Protein 1BDG (pdb70)

CATH classification: 3.40.367.20 (+1 more: 3.30.420.40)

Sequence (444 aa):
FSDQQLFEKVVEILKPFDLSVVDYEEICDRMGESMRLGLQKSTNEKSSIKMFPSYVTKTPNGTETGNFLALDLGGTNYRVLSVTLEGGKSPRIQERTYCIPAEKMSGSGTELFKYIAETLADFLENNGMKDKKFDLGFTFSFPCVQKGLTHATLVRWTKGFSADGVEGHNVAELLQTELDKRELNVKCVAVVNDTVGTLASCALEDPKCAVGLIVGTGTNVAYIEDSSKVELMDGVKEPEVVINTEWGAFGEKGELDCWRTQFDKSMDIDSLHPGKQLYEKMVSGMYLGELVRHIIVYLVEQKILFRGDLPERLKVRNSLLTRYLTDVERDPAHLLYNTHYMLTDDLHVPVVEPIDNRIVRYACEMVVKRAAYLAGAGIACILRRINRSEVTVGVDGSLYKFHPKFCERMTDMVDKLKPKNTRFCLRLSEDGSGKGAAAIAASC

Foldseek 3Di:
DDLVVLLVVLCVQLVLLVDDLVVLLQLLVVLLVQLLQLLDPVRVVVGLFNFAFQQLFDFFQQCFADKAWEWAPDFPWTKTKIWGGHSPDDIDMDIDTDDDDLCLQAEAPLSVLLVVLVVNQVVCVVVVHFQDAHEYEYAYAADWRDPHFQWTAGCDDDFSGHHPPRHRHGVSVSNVVSNVVVVGRHPTYGYHHQQLLLLRLVCNPPVQAFKRWEAAQWTWMKGKDQVVSNPVVPDDDRGITIIGRLCLSHCLNPSCVSSQDVLLQVLQCPDDDHSGSSLGLLAHQNRLQSSLLSSVLVCLCVCSAPSNDDAPQSVDGCLRGCLLLAQLVVADDPGLPSLVCCVCPSSVPPDHDPSNSVSSSVSSCSSLLSNLLNVLSVVLSVLVRVVDQEHEYEYDHCSVPRHDCSPVRSVVSSVVRHDPRHDYYYDYSVVGSGSSSVSVSSVD

InterPro domains:
  IPR001312 Hexokinase [PS51748] (6-445)
  IPR001312 Hexokinase [PTHR19443] (11-449)
  IPR019807 Hexokinase, binding site [PS00378] (139-164)
  IPR022672 Hexokinase, N-terminal [PF00349] (12-206)
  IPR022673 Hexokinase, C-terminal [PF03727] (214-445)
  IPR043129 ATPase, nucleotide binding domain [SSF53067] (7-209)
  IPR043129 ATPase, nucleotide binding domain [SSF53067] (212-446)

Radius of gyration: 22.33 Å; Cα contacts (8 Å, |Δi|>4): 939; chains: 1; bounding box: 46×61×64 Å

Organism: Schistosoma mansoni (NCBI:txid6183)

B-factor: mean 20.15, std 5.35, range [3.05, 42.1]

Solvent-accessible surface area: 17650 Å² total; per-residue (Å²): 94,50,75,101,103,24,33,99,88,0,43,115,41,0,120,72,4,98,30,53,57,100,38,3,72,72,0,3,78,82,0,22,91,6,0,123,55,0,5,58,122,105,38,21,162,71,3,1,0,50,0,20,13,6,73,8,35,87,41,13,113,31,97,30,92,36,60,15,0,1,2,26,3,6,38,99,78,9,38,0,1,1,0,25,10,92,44,90,72,93,44,118,55,28,76,86,72,38,107,36,55,88,123,49,43,60,33,45,1,76,31,0,0,114,31,0,0,98,2,0,24,60,2,2,69,93,70,67,40,47,141,51,78,13,39,0,0,0,1,1,8,2,3,6,77,17,142,26,22,68,62,0,32,2,60,69,6,6,17,23,12,44,4,93,42,0,82,60,87,27,0,7,113,29,0,44,65,21,0,82,79,115,159,18,47,6,80,27,7,0,3,3,13,19,0,2,0,1,1,2,4,2,15,47,94,29,133,34,4,0,0,0,0,21,0,3,34,5,3,10,0,0,0,19,10,65,9,88,108,2,72,82,8,64,90,66,188,67,106,53,0,1,0,6,0,13,0,0,2,0,2,48,104,32,27,0,83,102,23,30,12,105,6,4,94,46,4,12,126,92,24,97,49,83,39,20,6,19,0,6,7,2,0,0,13,65,18,0,1,13,0,0,18,24,0,0,44,58,0,5,110,82,145,12,1,6,112,23,100,68,9,89,84,0,79,98,55,82,5,2,88,17,84,30,0,12,65,0,14,134,11,96,114,85,9,31,175,47,0,78,113,3,0,44,75,37,0,114,6,109,108,32,63,108,13,0,13,114,0,0,51,43,0,0,57,20,0,0,45,2,0,0,52,0,0,0,0,0,0,0,4,0,0,100,53,23,72,92,68,124,2,8,0,0,0,20,10,27,1,40,106,124,13,31,49,0,28,104,38,0,38,70,6,0,77,118,5,42,40,97,132,8,51,33,69,34,92,54,4,152,48,10,5,3,13,0,0,0,1,7,1,36,101,36

Structure (mmCIF, N/CA/C/O backbone):
data_1BDG
#
_entry.id   1BDG
#
_cell.length_a   114.300
_cell.length_b   114.300
_cell.length_c   155.200
_cell.angle_alpha   90.00
_cell.angle_beta   90.00
_cell.angle_gamma   120.00
#
_symmetry.space_group_name_H-M   'P 61 2 2'
#
loop_
_entity.id
_entity.type
_entity.pdbx_description
1 polymer HEXOKINASE
2 non-polymer alpha-D-glucopyranose
3 non-polymer 'SULFATE ION'
4 water water
#
loop_
_atom_site.group_PDB
_atom_site.id
_atom_site.type_symbol
_atom_site.label_atom_id
_atom_site.label_alt_id
_atom_site.label_comp_id
_atom_site.label_asym_id
_atom_site.label_entity_id
_atom_site.label_seq_id
_atom_site.pdbx_PDB_ins_code
_atom_site.Cartn_x
_atom_site.Cartn_y
_atom_site.Cartn_z
_atom_site.occupancy
_atom_site.B_iso_or_equiv
_atom_site.auth_seq_id
_atom_site.auth_comp_id
_atom_site.auth_asym_id
_atom_site.auth_atom_id
_atom_site.pdbx_PDB_model_num
ATOM 1 N N . PHE A 1 3 ? 41.568 48.879 96.268 1.00 23.86 13 PHE A N 1
ATOM 2 C CA . PHE A 1 3 ? 42.820 48.397 96.955 1.00 23.90 13 PHE A CA 1
ATOM 3 C C . PHE A 1 3 ? 43.984 48.568 95.986 1.00 23.35 13 PHE A C 1
ATOM 4 O O . PHE A 1 3 ? 43.926 49.391 95.071 1.00 21.30 13 PHE A O 1
ATOM 6 N N . SER A 1 4 ? 45.042 47.799 96.191 1.00 23.62 14 SER A N 1
ATOM 7 C CA . SER A 1 4 ? 46.177 47.890 95.297 1.00 24.80 14 SER A CA 1
ATOM 8 C C . SER A 1 4 ? 45.721 47.249 94.008 1.00 26.03 14 SER A C 1
ATOM 9 O O . SER A 1 4 ? 44.772 46.466 94.005 1.00 27.80 14 SER A O 1
ATOM 11 N N . ASP A 1 5 ? 46.348 47.619 92.900 1.00 27.00 15 ASP A N 1
ATOM 12 C CA . ASP A 1 5 ? 46.006 47.011 91.632 1.00 25.59 15 ASP A CA 1
ATOM 13 C C . ASP A 1 5 ? 46.328 45.539 91.796 1.00 24.64 15 ASP A C 1
ATOM 14 O O . ASP A 1 5 ? 45.507 44.694 91.497 1.00 26.72 15 ASP A O 1
ATOM 19 N N . GLN A 1 6 ? 47.487 45.246 92.373 1.00 24.98 16 GLN A N 1
ATOM 20 C CA . GLN A 1 6 ? 47.901 43.870 92.609 1.00 24.94 16 GLN A CA 1
ATOM 21 C C . GLN A 1 6 ? 46.790 43.146 93.381 1.00 25.09 16 GLN A C 1
ATOM 22 O O . GLN A 1 6 ? 46.363 42.054 92.988 1.00 27.25 16 GLN A O 1
ATOM 28 N N . GLN A 1 7 ? 46.270 43.784 94.425 1.00 24.75 17 GLN A N 1
ATOM 29 C CA . GLN A 1 7 ? 45.193 43.179 95.217 1.00 24.52 17 GLN A CA 1
ATOM 30 C C . GLN A 1 7 ? 43.973 42.872 94.339 1.00 23.32 17 GLN A C 1
ATOM 31 O O . GLN A 1 7 ? 43.405 41.786 94.431 1.00 23.83 17 GLN A O 1
ATOM 37 N N . LEU A 1 8 ? 43.574 43.823 93.494 1.00 21.96 18 LEU A N 1
ATOM 38 C CA . LEU A 1 8 ? 42.419 43.638 92.615 1.00 19.55 18 LEU A CA 1
ATOM 39 C C . LEU A 1 8 ? 42.638 42.458 91.695 1.00 19.62 18 LEU A C 1
ATOM 40 O O . LEU A 1 8 ? 41.720 41.659 91.487 1.00 19.47 18 LEU A O 1
ATOM 45 N N . PHE A 1 9 ? 43.852 42.337 91.152 1.00 18.60 19 PHE A N 1
ATOM 46 C CA . PHE A 1 9 ? 44.163 41.244 90.251 1.00 16.47 19 PHE A CA 1
ATOM 47 C C . PHE A 1 9 ? 44.045 39.898 90.957 1.00 19.57 19 PHE A C 1
ATOM 48 O O . PHE A 1 9 ? 43.484 38.949 90.402 1.00 21.71 19 PHE A O 1
ATOM 56 N N . GLU A 1 10 ? 44.535 39.809 92.192 1.00 21.24 20 GLU A N 1
ATOM 57 C CA . GLU A 1 10 ? 44.438 38.555 92.930 1.00 23.56 20 GLU A CA 1
ATOM 58 C C . GLU A 1 10 ? 42.991 38.113 93.181 1.00 23.08 20 GLU A C 1
ATOM 59 O O . GLU A 1 10 ? 42.738 36.934 93.428 1.00 22.28 20 GLU A O 1
ATOM 65 N N . LYS A 1 11 ? 42.046 39.054 93.122 1.00 22.74 21 LYS A N 1
ATOM 66 C CA . LYS A 1 11 ? 40.628 38.724 93.285 1.00 21.13 21 LYS A CA 1
ATOM 67 C C . LYS A 1 11 ? 40.184 38.028 91.994 1.00 22.02 21 LYS A C 1
ATOM 68 O O . LYS A 1 11 ? 39.531 36.966 92.023 1.00 20.89 21 LYS A O 1
ATOM 74 N N . VAL A 1 12 ? 40.556 38.625 90.858 1.00 21.20 22 VAL A N 1
ATOM 75 C CA . VAL A 1 12 ? 40.209 38.070 89.557 1.00 19.24 22 VAL A CA 1
ATOM 76 C C . VAL A 1 12 ? 40.747 36.636 89.461 1.00 20.23 22 VAL A C 1
ATOM 77 O O . VAL A 1 12 ? 40.088 35.750 88.905 1.00 22.61 22 VAL A O 1
ATOM 81 N N . VAL A 1 13 ? 41.915 36.386 90.031 1.00 15.79 23 VAL A N 1
ATOM 82 C CA . VAL A 1 13 ? 42.447 35.039 89.975 1.00 17.18 23 VAL A CA 1
ATOM 83 C C . VAL A 1 13 ? 41.551 34.051 90.723 1.00 18.67 23 VAL A C 1
ATOM 84 O O . VAL A 1 13 ? 41.163 33.014 90.191 1.00 21.33 23 VAL A O 1
ATOM 88 N N . GLU A 1 14 ? 41.152 34.435 91.927 1.00 20.37 24 GLU A N 1
ATOM 89 C CA . GLU A 1 14 ? 40.320 33.611 92.787 1.00 18.58 24 GLU A CA 1
ATOM 90 C C . GLU A 1 14 ? 38.930 33.341 92.192 1.00 18.26 24 GLU A C 1
ATOM 91 O O . GLU A 1 14 ? 38.376 32.244 92.338 1.00 18.72 24 GLU A O 1
ATOM 97 N N . ILE A 1 15 ? 38.385 34.334 91.503 1.00 17.38 25 ILE A N 1
A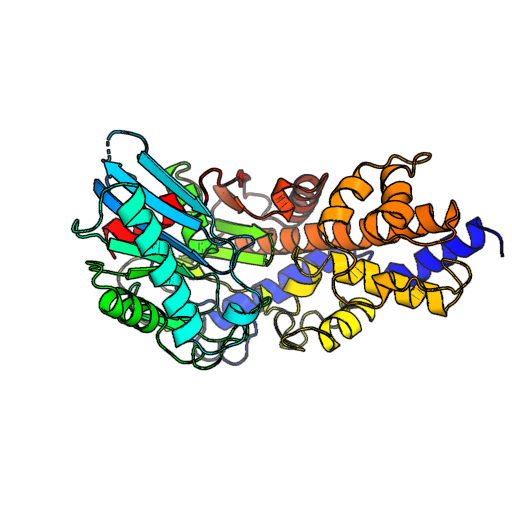TOM 98 C CA . ILE A 1 15 ? 37.059 34.226 90.889 1.00 17.69 25 ILE A CA 1
ATOM 99 C C . ILE A 1 15 ? 37.127 33.331 89.648 1.00 19.28 25 ILE A C 1
ATOM 100 O O . ILE A 1 15 ? 36.270 32.453 89.443 1.00 19.27 25 ILE A O 1
ATOM 105 N N . LEU A 1 16 ? 38.175 33.525 88.846 1.00 20.72 26 LEU A N 1
ATOM 106 C CA . LEU A 1 16 ? 38.371 32.740 87.628 1.00 20.64 26 LEU A CA 1
ATOM 107 C C . LEU A 1 16 ? 39.056 31.396 87.854 1.00 19.57 26 LEU A C 1
ATOM 108 O O . LEU A 1 16 ? 39.259 30.630 86.918 1.00 19.23 26 LEU A O 1
ATOM 113 N N . LYS A 1 17 ? 39.338 31.071 89.108 1.00 19.77 27 LYS A N 1
ATOM 114 C CA . LYS A 1 17 ? 39.987 29.800 89.418 1.00 19.66 27 LYS A CA 1
ATOM 115 C C . LYS A 1 17 ? 39.192 28.567 88.944 1.00 17.54 27 LYS A C 1
ATOM 116 O O . LYS A 1 17 ? 39.775 27.607 88.457 1.00 18.06 27 LYS A O 1
ATOM 122 N N . PRO A 1 18 ? 37.851 28.598 89.021 1.00 16.33 28 PRO A N 1
ATOM 123 C CA . PRO A 1 18 ? 37.085 27.436 88.567 1.00 17.04 28 PRO A CA 1
ATOM 124 C C . PRO A 1 18 ? 37.274 27.104 87.100 1.00 17.81 28 PRO A C 1
ATOM 125 O O . PRO A 1 18 ? 36.759 26.089 86.649 1.00 18.18 28 PRO A O 1
ATOM 129 N N . PHE A 1 19 ? 37.920 28.004 86.346 1.00 18.25 29 PHE A N 1
ATOM 130 C CA . PHE A 1 19 ? 38.210 27.784 84.918 1.00 16.04 29 PHE A CA 1
ATOM 131 C C . PHE A 1 19 ? 39.541 27.056 84.761 1.00 16.32 29 PHE A C 1
ATOM 132 O O . PHE A 1 19 ? 39.784 26.443 83.733 1.00 15.95 29 PHE A O 1
ATOM 140 N N . ASP A 1 20 ? 40.414 27.190 85.759 1.00 16.20 30 ASP A N 1
ATOM 141 C CA . ASP A 1 20 ? 41.729 26.566 85.746 1.00 18.34 30 ASP A CA 1
ATOM 142 C C . ASP A 1 20 ? 41.663 25.059 86.034 1.00 19.69 30 ASP A C 1
ATOM 143 O O . ASP A 1 20 ? 41.978 24.607 87.137 1.00 21.46 30 ASP A O 1
ATOM 148 N N . LEU A 1 21 ? 41.266 24.284 85.026 1.00 20.55 31 LEU A N 1
ATOM 149 C CA . LEU A 1 21 ? 41.145 22.832 85.155 1.00 18.60 31 LEU A CA 1
ATOM 150 C C . LEU A 1 21 ? 42.477 22.105 85.043 1.00 17.16 31 LEU A C 1
ATOM 151 O O . LEU A 1 21 ? 43.423 22.602 84.445 1.00 14.92 31 LEU A O 1
ATOM 156 N N . SER A 1 22 ? 42.518 20.914 85.625 1.00 17.97 32 SER A N 1
ATOM 157 C CA . SER A 1 22 ? 43.707 20.071 85.666 1.00 18.98 32 SER A CA 1
ATOM 158 C C . SER A 1 22 ? 43.695 18.968 84.616 1.00 17.47 32 SER A C 1
ATOM 159 O O . SER A 1 22 ? 42.644 18.599 84.130 1.00 19.57 32 SER A O 1
ATOM 162 N N . VAL A 1 23 ? 44.855 18.407 84.294 1.00 17.11 33 VAL A N 1
ATOM 163 C CA . VAL A 1 23 ? 44.902 17.305 83.334 1.00 15.09 33 VAL A CA 1
ATOM 164 C C . VAL A 1 23 ? 43.952 16.213 83.811 1.00 16.81 33 VAL A C 1
ATOM 165 O O . VAL A 1 23 ? 43.315 15.535 83.007 1.00 18.17 33 VAL A O 1
ATOM 169 N N . VAL A 1 24 ? 43.825 16.070 85.126 1.00 18.30 34 VAL A N 1
ATOM 170 C CA . VAL A 1 24 ? 42.947 15.043 85.658 1.00 19.31 34 VAL A CA 1
ATOM 171 C C . VAL A 1 24 ? 41.508 15.396 85.311 1.00 20.22 34 VAL A C 1
ATOM 172 O O . VAL A 1 24 ? 40.729 14.514 84.937 1.00 22.18 34 VAL A O 1
ATOM 176 N N . ASP A 1 25 ? 41.162 16.680 85.364 1.00 17.17 35 ASP A N 1
ATOM 177 C CA . ASP A 1 25 ? 39.796 17.066 85.047 1.00 16.78 35 ASP A CA 1
ATOM 178 C C . ASP A 1 25 ? 39.460 16.627 83.635 1.00 16.43 35 ASP A C 1
ATOM 179 O O . ASP A 1 25 ? 38.490 15.907 83.424 1.00 17.25 35 ASP A O 1
ATOM 184 N N . TYR A 1 26 ? 40.308 16.983 82.680 1.00 16.87 36 TYR A N 1
ATOM 185 C CA . TYR A 1 26 ? 40.083 16.610 81.291 1.00 16.03 36 TYR A CA 1
ATOM 186 C C . TYR A 1 26 ? 40.034 15.098 81.092 1.00 16.90 36 TYR A C 1
ATOM 187 O O . TYR A 1 26 ? 39.188 14.605 80.355 1.00 14.96 36 TYR A O 1
ATOM 196 N N . GLU A 1 27 ? 40.914 14.358 81.764 1.00 19.60 37 GLU A N 1
ATOM 197 C CA . GLU A 1 27 ? 40.894 12.894 81.657 1.00 22.40 37 GLU A CA 1
ATOM 198 C C . GLU A 1 27 ? 39.447 12.437 81.934 1.00 21.54 37 GLU A C 1
ATOM 199 O O . GLU A 1 27 ? 38.883 11.638 81.197 1.00 21.68 37 GLU A O 1
ATOM 205 N N . GLU A 1 28 ? 38.823 13.042 82.937 1.00 21.64 38 GLU A N 1
ATOM 206 C CA . GLU A 1 28 ? 37.458 12.728 83.319 1.00 21.33 38 GLU A CA 1
ATOM 207 C C . GLU A 1 28 ? 36.401 13.170 82.310 1.00 20.84 38 GLU A C 1
ATOM 208 O O . GLU A 1 28 ? 35.523 12.383 81.969 1.00 21.12 38 GLU A O 1
ATOM 214 N N . ILE A 1 29 ? 36.422 14.434 81.887 1.00 19.36 39 ILE A N 1
ATOM 215 C CA . ILE A 1 29 ? 35.435 14.891 80.895 1.00 19.16 39 ILE A CA 1
ATOM 216 C C . ILE A 1 29 ? 35.477 13.853 79.767 1.00 19.17 39 ILE A C 1
ATOM 217 O O . ILE A 1 29 ? 34.474 13.209 79.460 1.00 18.89 39 ILE A O 1
ATOM 222 N N . CYS A 1 30 ? 36.679 13.619 79.248 1.00 19.15 40 CYS A N 1
ATOM 223 C CA . CYS A 1 30 ? 36.904 12.633 78.200 1.00 19.05 40 CYS A CA 1
ATOM 224 C C . CYS A 1 30 ? 36.321 11.275 78.572 1.00 17.66 40 CYS A C 1
ATOM 225 O O . CYS A 1 30 ? 35.595 10.678 77.782 1.00 19.51 40 CYS A O 1
ATOM 228 N N . ASP A 1 31 ? 36.587 10.829 79.794 1.00 18.19 41 ASP A N 1
ATOM 229 C CA . ASP A 1 31 ? 36.101 9.545 80.305 1.00 18.98 41 ASP A CA 1
ATOM 230 C C . ASP A 1 31 ? 34.587 9.455 80.299 1.00 18.89 41 ASP A C 1
ATOM 231 O O . ASP A 1 31 ? 34.028 8.446 79.891 1.00 19.05 41 ASP A O 1
ATOM 236 N N . ARG A 1 32 ? 33.935 10.494 80.814 1.00 19.37 42 ARG A N 1
ATOM 237 C CA . ARG A 1 32 ? 32.474 10.588 80.849 1.00 18.90 42 ARG A CA 1
ATOM 238 C C . ARG A 1 32 ? 31.940 10.688 79.410 1.00 18.90 42 ARG A C 1
ATOM 239 O O . ARG A 1 32 ? 30.958 10.038 79.054 1.00 18.67 42 ARG A O 1
ATOM 247 N N . MET A 1 33 ? 32.613 11.487 78.584 1.00 17.99 43 MET A N 1
ATOM 248 C CA . MET A 1 33 ? 32.220 11.668 77.196 1.00 18.36 43 MET A CA 1
ATOM 249 C C . MET A 1 33 ? 32.168 10.303 76.502 1.00 17.57 43 MET A C 1
ATOM 250 O O . MET A 1 33 ? 31.117 9.905 75.995 1.00 18.99 43 MET A O 1
ATOM 255 N N . GLY A 1 34 ? 33.288 9.582 76.515 1.00 14.95 44 GLY A N 1
ATOM 256 C CA . GLY A 1 34 ? 33.338 8.266 75.908 1.00 13.72 44 GLY A CA 1
ATOM 257 C C . GLY A 1 34 ? 32.232 7.390 76.447 1.00 16.07 44 GLY A C 1
ATOM 258 O O . GLY A 1 34 ? 31.623 6.626 75.709 1.00 17.68 44 GLY A O 1
ATOM 259 N N . GLU A 1 35 ? 31.944 7.510 77.736 1.00 18.01 45 GLU A N 1
ATOM 260 C CA . GLU A 1 35 ? 30.873 6.728 78.340 1.00 19.34 45 GLU A CA 1
ATOM 261 C C . GLU A 1 35 ? 29.549 7.038 77.612 1.00 19.06 45 GLU A C 1
ATOM 262 O O . GLU A 1 35 ? 28.769 6.119 77.345 1.00 19.94 45 GLU A O 1
ATOM 268 N N . SER A 1 36 ? 29.314 8.310 77.255 1.00 17.21 46 SER A N 1
ATOM 269 C CA . SER A 1 36 ? 28.072 8.725 76.563 1.00 16.10 46 SER A CA 1
ATOM 270 C C . SER A 1 36 ? 27.961 8.292 75.120 1.00 16.30 46 SER A C 1
ATOM 271 O O . SER A 1 36 ? 26.884 7.909 74.681 1.00 18.64 46 SER A O 1
ATOM 274 N N . MET A 1 37 ? 29.049 8.390 74.365 1.00 15.89 47 MET A N 1
ATOM 275 C CA . MET A 1 37 ? 29.032 7.993 72.965 1.00 14.67 47 MET A CA 1
ATOM 276 C C . MET A 1 37 ? 28.656 6.518 72.796 1.00 17.02 47 MET A C 1
ATOM 277 O O . MET A 1 37 ? 27.806 6.192 71.952 1.00 16.42 47 MET A O 1
ATOM 282 N N . ARG A 1 38 ? 29.255 5.622 73.589 1.00 18.52 48 ARG A N 1
ATOM 283 C CA . ARG A 1 38 ? 28.894 4.215 73.452 1.00 19.36 48 ARG A CA 1
ATOM 284 C C . ARG A 1 38 ? 27.442 3.960 73.861 1.00 19.47 48 ARG A C 1
ATOM 285 O O . ARG A 1 38 ? 26.803 3.049 73.345 1.00 20.02 48 ARG A O 1
ATOM 293 N N . LEU A 1 39 ? 26.908 4.787 74.757 1.00 19.55 49 LEU A N 1
ATOM 294 C CA . LEU A 1 39 ? 25.506 4.676 75.165 1.00 18.41 49 LEU A CA 1
ATOM 295 C C . LEU A 1 39 ? 24.604 5.146 74.017 1.00 19.20 49 LEU A C 1
ATOM 296 O O . LEU A 1 39 ? 23.526 4.589 73.814 1.00 20.67 49 LEU A O 1
ATOM 301 N N . GLY A 1 40 ? 25.046 6.174 73.285 1.00 16.86 50 GLY A N 1
ATOM 302 C CA . GLY A 1 40 ? 24.265 6.713 72.179 1.00 15.83 50 GLY A CA 1
ATOM 303 C C . GLY A 1 40 ? 24.167 5.804 70.962 1.00 15.55 50 GLY A C 1
ATOM 304 O O . GLY A 1 40 ? 23.260 5.950 70.135 1.00 13.70 50 GLY A O 1
ATOM 305 N N . LEU A 1 41 ? 25.132 4.895 70.823 1.00 15.36 51 LEU A N 1
ATOM 306 C CA . LEU A 1 41 ? 25.157 3.949 69.704 1.00 14.77 51 LEU A CA 1
ATOM 307 C C . LEU A 1 41 ? 24.223 2.784 70.022 1.00 14.96 51 LEU A C 1
ATOM 308 O O . LEU A 1 41 ? 23.801 2.045 69.133 1.00 15.62 51 LEU A O 1
ATOM 313 N N . GLN A 1 42 ? 23.871 2.657 71.294 1.00 16.17 52 GLN A N 1
ATOM 314 C CA . GLN A 1 42 ? 22.989 1.601 71.751 1.00 17.38 52 GLN A CA 1
ATOM 315 C C . GLN A 1 42 ? 21.529 2.048 71.688 1.00 19.50 52 GLN A C 1
ATOM 316 O O . GLN A 1 42 ? 21.176 3.148 72.120 1.00 19.92 52 GLN A O 1
ATOM 322 N N . LYS A 1 43 ? 20.672 1.160 71.201 1.00 20.26 53 LYS A N 1
ATOM 323 C CA . LYS A 1 43 ? 19.252 1.451 71.082 1.00 21.91 53 LYS A CA 1
ATOM 324 C C . LYS A 1 43 ? 18.584 1.631 72.438 1.00 23.10 53 LYS A C 1
ATOM 325 O O . LYS A 1 43 ? 17.868 2.621 72.664 1.00 24.66 53 LYS A O 1
ATOM 331 N N . SER A 1 44 ? 18.856 0.712 73.362 1.00 23.11 54 SER A N 1
ATOM 332 C CA . SER A 1 44 ? 18.236 0.788 74.681 1.00 22.05 54 SER A CA 1
ATOM 333 C C . SER A 1 44 ? 18.713 1.956 75.521 1.00 22.44 54 SER A C 1
ATOM 334 O O . SER A 1 44 ? 18.136 2.231 76.575 1.00 24.39 54 SER A O 1
ATOM 337 N N . THR A 1 45 ? 19.728 2.674 75.041 1.00 23.30 55 THR A N 1
ATOM 338 C CA . THR A 1 45 ? 20.277 3.796 75.790 1.00 22.55 55 THR A CA 1
ATOM 339 C C . THR A 1 45 ? 20.619 5.053 75.008 1.00 21.61 55 THR A C 1
ATOM 340 O O . THR A 1 45 ? 21.370 5.886 75.512 1.00 22.32 55 THR A O 1
ATOM 344 N N . ASN A 1 46 ? 20.093 5.207 73.795 1.00 22.03 56 ASN A N 1
ATOM 345 C CA . ASN A 1 46 ? 20.366 6.422 73.014 1.00 21.83 56 ASN A CA 1
ATOM 346 C C . ASN A 1 46 ? 19.531 7.604 73.530 1.00 22.16 56 ASN A C 1
ATOM 347 O O . ASN A 1 46 ? 20.048 8.695 73.802 1.00 20.88 56 ASN A O 1
ATOM 352 N N . GLU A 1 47 ? 18.236 7.346 73.699 1.00 22.38 57 GLU A N 1
ATOM 353 C CA . GLU A 1 47 ? 17.271 8.331 74.162 1.00 22.51 57 GLU A CA 1
ATOM 354 C C . GLU A 1 47 ? 17.523 8.813 75.596 1.00 21.63 57 GLU A C 1
ATOM 355 O O . GLU A 1 47 ? 16.793 9.652 76.108 1.00 21.90 57 GLU A O 1
ATOM 361 N N . LYS A 1 48 ? 18.526 8.271 76.266 1.00 20.46 58 LYS A N 1
ATOM 362 C CA . LYS A 1 48 ? 18.805 8.727 77.613 1.00 20.05 58 LYS A CA 1
ATOM 363 C C . LYS A 1 48 ? 20.233 9.251 77.675 1.00 21.33 58 LYS A C 1
ATOM 364 O O . LYS A 1 48 ? 20.803 9.387 78.765 1.00 21.73 58 LYS A O 1
ATOM 366 N N . SER A 1 49 ? 20.809 9.522 76.502 1.00 19.96 59 SER A N 1
ATOM 367 C CA . SER A 1 49 ? 22.167 10.045 76.403 1.00 19.14 59 SER A CA 1
ATOM 368 C C . SER A 1 49 ? 22.146 11.383 75.693 1.00 18.05 59 SER A C 1
ATOM 369 O O . SER A 1 49 ? 21.336 11.597 74.782 1.00 19.53 59 SER A O 1
ATOM 372 N N . SER A 1 50 ? 23.055 12.270 76.086 1.00 14.78 60 SER A N 1
ATOM 373 C CA . SER A 1 50 ? 23.122 13.569 75.462 1.00 13.80 60 SER A CA 1
ATOM 374 C C . SER A 1 50 ? 23.834 13.484 74.120 1.00 15.55 60 SER A C 1
ATOM 375 O O . SER A 1 50 ? 23.527 14.256 73.200 1.00 15.90 60 SER A O 1
ATOM 378 N N . ILE A 1 51 ? 24.763 12.538 73.983 1.00 13.32 61 ILE A N 1
ATOM 379 C CA . ILE A 1 51 ? 25.471 12.391 72.713 1.00 14.02 61 ILE A CA 1
ATOM 380 C C . ILE A 1 51 ? 24.737 11.433 71.784 1.00 14.52 61 ILE A C 1
ATOM 381 O O . ILE A 1 51 ? 24.906 10.214 71.858 1.00 14.68 61 ILE A O 1
ATOM 386 N N . LYS A 1 52 ? 23.974 12.029 70.868 1.00 14.71 62 LYS A N 1
ATOM 387 C CA . LYS A 1 52 ? 23.119 11.320 69.911 1.00 15.75 62 LYS A CA 1
ATOM 388 C C . LYS A 1 52 ? 23.687 10.328 68.917 1.00 17.17 62 LYS A C 1
ATOM 389 O O . LYS A 1 52 ? 22.956 9.4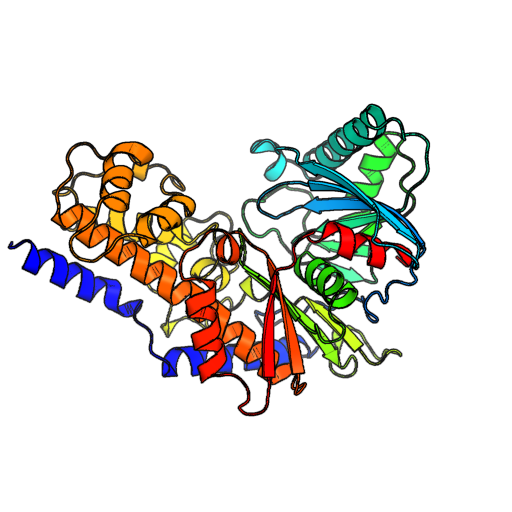34 68.489 1.00 18.82 62 LYS A O 1
ATOM 395 N N . MET A 1 53 ? 24.932 10.537 68.480 1.00 16.97 63 MET A N 1
ATOM 396 C CA . MET A 1 53 ? 25.619 9.638 67.548 1.00 15.21 63 MET A CA 1
ATOM 397 C C . MET A 1 53 ? 24.822 9.302 66.301 1.00 16.61 63 MET A C 1
ATOM 398 O O . MET A 1 53 ? 24.781 8.134 65.895 1.00 15.81 63 MET A O 1
ATOM 403 N N . PHE A 1 54 ? 24.256 10.316 65.649 1.00 15.98 64 PHE A N 1
ATOM 404 C CA . PHE A 1 54 ? 23.450 10.088 64.450 1.00 13.95 64 PHE A CA 1
ATOM 405 C C . PHE A 1 54 ? 24.238 9.494 63.282 1.00 14.66 64 PHE A C 1
ATOM 406 O O . PHE A 1 54 ? 25.198 10.111 62.808 1.00 15.62 64 PHE A O 1
ATOM 414 N N . PRO A 1 55 ? 23.869 8.283 62.820 1.00 13.68 65 PRO A N 1
ATOM 415 C CA . PRO A 1 55 ? 24.606 7.722 61.689 1.00 11.06 65 PRO A CA 1
ATOM 416 C C . PRO A 1 55 ? 24.258 8.587 60.484 1.00 11.49 65 PRO A C 1
ATOM 417 O O . PRO A 1 55 ? 23.108 9.000 60.321 1.00 11.53 65 PRO A O 1
ATOM 421 N N . SER A 1 56 ? 25.271 8.933 59.698 1.00 11.59 66 SER A N 1
ATOM 422 C CA . SER A 1 56 ? 25.091 9.768 58.518 1.00 10.08 66 SER A CA 1
ATOM 423 C C . SER A 1 56 ? 24.797 8.956 57.245 1.00 11.33 66 SER A C 1
ATOM 424 O O . SER A 1 56 ? 24.495 9.526 56.192 1.00 12.49 66 SER A O 1
ATOM 427 N N . TYR A 1 57 ? 24.909 7.634 57.342 1.00 10.07 67 TYR A N 1
ATOM 428 C CA . TYR A 1 57 ? 24.701 6.739 56.211 1.00 10.27 67 TYR A CA 1
ATOM 429 C C . TYR A 1 57 ? 25.740 6.895 55.095 1.00 10.88 67 TYR A C 1
ATOM 430 O O . TYR A 1 57 ? 25.539 6.437 53.974 1.00 9.53 67 TYR A O 1
ATOM 439 N N . VAL A 1 58 ? 26.821 7.607 55.394 1.00 13.42 68 VAL A N 1
ATOM 440 C CA . VAL A 1 58 ? 27.920 7.735 54.452 1.00 15.10 68 VAL A CA 1
ATOM 441 C C . VAL A 1 58 ? 28.785 6.587 54.938 1.00 17.29 68 VAL A C 1
ATOM 442 O O . VAL A 1 58 ? 29.358 6.655 56.027 1.00 18.90 68 VAL A O 1
ATOM 446 N N . THR A 1 59 ? 28.779 5.489 54.202 1.00 18.80 69 THR A N 1
ATOM 447 C CA . THR A 1 59 ? 29.570 4.344 54.600 1.00 21.12 69 THR A CA 1
ATOM 448 C C . THR A 1 59 ? 31.004 4.363 54.042 1.00 21.27 69 THR A C 1
ATOM 449 O O . THR A 1 59 ? 31.965 4.232 54.803 1.00 21.33 69 THR A O 1
ATOM 453 N N . LYS A 1 60 ? 31.153 4.646 52.752 1.00 21.53 70 LYS A N 1
ATOM 454 C CA . LYS A 1 60 ? 32.474 4.681 52.119 1.00 22.78 70 LYS A CA 1
ATOM 455 C C . LYS A 1 60 ? 32.904 6.099 51.685 1.00 23.12 70 LYS A C 1
ATOM 456 O O . LYS A 1 60 ? 32.235 6.732 50.859 1.00 21.23 70 LYS A O 1
ATOM 458 N N . THR A 1 61 ? 34.047 6.564 52.199 1.00 24.17 71 THR A N 1
ATOM 459 C CA . THR A 1 61 ? 34.567 7.893 51.865 1.00 24.11 71 THR A CA 1
ATOM 460 C C . THR A 1 61 ? 35.084 8.011 50.432 1.00 22.89 71 THR A C 1
ATOM 461 O O . THR A 1 61 ? 35.748 7.111 49.915 1.00 21.61 71 THR A O 1
ATOM 465 N N . PRO A 1 62 ? 34.823 9.160 49.793 1.00 23.70 72 PRO A N 1
ATOM 466 C CA . PRO A 1 62 ? 35.251 9.422 48.421 1.00 23.78 72 PRO A CA 1
ATOM 467 C C . PRO A 1 62 ? 36.725 9.140 48.163 1.00 24.77 72 PRO A C 1
ATOM 468 O O . PRO A 1 62 ? 37.616 9.652 48.848 1.00 22.18 72 PRO A O 1
ATOM 472 N N . ASN A 1 63 ? 36.957 8.316 47.147 1.00 25.14 73 ASN A N 1
ATOM 473 C CA . ASN A 1 63 ? 38.306 7.907 46.739 1.00 25.07 73 ASN A CA 1
ATOM 474 C C . ASN A 1 63 ? 38.953 8.819 45.689 1.00 24.45 73 ASN A C 1
ATOM 475 O O . ASN A 1 63 ? 40.171 8.806 45.514 1.00 22.03 73 ASN A O 1
ATOM 480 N N . GLY A 1 64 ? 38.134 9.567 44.950 1.00 25.70 74 GLY A N 1
ATOM 481 C CA . GLY A 1 64 ? 38.678 10.463 43.947 1.00 24.94 74 GLY A CA 1
ATOM 482 C C . GLY A 1 64 ? 38.376 10.077 42.514 1.00 25.39 74 GLY A C 1
ATOM 483 O O . GLY A 1 64 ? 38.606 10.879 41.604 1.00 27.51 74 GLY A O 1
ATOM 484 N N . THR A 1 65 ? 37.870 8.868 42.294 1.00 25.32 75 THR A N 1
ATOM 485 C CA . THR A 1 65 ? 37.531 8.422 40.940 1.00 24.42 75 THR A CA 1
ATOM 486 C C . THR A 1 65 ? 36.227 9.090 40.469 1.00 24.65 75 THR A C 1
ATOM 487 O O . THR A 1 65 ? 35.887 9.062 39.282 1.00 24.65 75 THR A O 1
ATOM 491 N N . GLU A 1 66 ? 35.490 9.663 41.422 1.00 24.33 76 GLU A N 1
ATOM 492 C CA . GLU A 1 66 ? 34.222 10.341 41.154 1.00 24.18 76 GLU A CA 1
ATOM 493 C C . GLU A 1 66 ? 34.331 11.341 39.990 1.00 25.46 76 GLU A C 1
ATOM 494 O O . GLU A 1 66 ? 35.293 12.128 39.926 1.00 24.70 76 GLU A O 1
ATOM 500 N N . THR A 1 67 ? 33.343 11.292 39.085 1.00 26.53 77 THR A N 1
ATOM 501 C CA . THR A 1 67 ? 33.270 12.149 37.892 1.00 26.29 77 THR A CA 1
ATOM 502 C C . THR A 1 67 ? 31.940 12.867 37.789 1.00 26.60 77 THR A C 1
ATOM 503 O O . THR A 1 67 ? 30.911 12.344 38.202 1.00 26.62 77 THR A O 1
ATOM 507 N N . GLY A 1 68 ? 31.966 14.078 37.253 1.00 28.17 78 GLY A N 1
ATOM 508 C CA . GLY A 1 68 ? 30.746 14.859 37.117 1.00 30.32 78 GLY A CA 1
ATOM 509 C C . GLY A 1 68 ? 30.925 16.313 37.534 1.00 31.80 78 GLY A C 1
ATOM 510 O O . GLY A 1 68 ? 32.067 16.788 37.720 1.00 30.89 78 GLY A O 1
ATOM 511 N N . ASN A 1 69 ? 29.795 17.025 37.631 1.00 32.31 79 ASN A N 1
ATOM 512 C CA . ASN A 1 69 ? 29.739 18.441 38.037 1.00 31.63 79 ASN A CA 1
ATOM 513 C C . ASN A 1 69 ? 28.532 18.559 38.986 1.00 30.05 79 ASN A C 1
ATOM 514 O O . ASN A 1 69 ? 27.411 18.187 38.609 1.00 29.42 79 ASN A O 1
ATOM 519 N N . PHE A 1 70 ? 28.755 19.031 40.214 1.00 26.78 80 PHE A N 1
ATOM 520 C CA . PHE A 1 70 ? 27.674 19.142 41.186 1.00 24.08 80 PHE A CA 1
ATOM 521 C C . PHE A 1 70 ? 27.653 20.491 41.868 1.00 22.24 80 PHE A C 1
ATOM 522 O O . PHE A 1 70 ? 28.630 21.223 41.829 1.00 22.51 80 PHE A O 1
ATOM 530 N N . LEU A 1 71 ? 26.523 20.812 42.488 1.00 19.83 81 LEU A N 1
ATOM 531 C CA . LEU A 1 71 ? 26.359 22.055 43.229 1.00 18.94 81 LEU A CA 1
ATOM 532 C C . LEU A 1 71 ? 26.527 21.652 44.680 1.00 18.57 81 LEU A C 1
ATOM 533 O O . LEU A 1 71 ? 26.411 20.471 45.008 1.00 19.52 81 LEU A O 1
ATOM 538 N N . ALA A 1 72 ? 26.788 22.611 45.554 1.00 18.05 82 ALA A N 1
ATOM 539 C CA . ALA A 1 72 ? 26.959 22.304 46.965 1.00 18.75 82 ALA A CA 1
ATOM 540 C C . ALA A 1 72 ? 26.673 23.553 47.759 1.00 20.46 82 ALA A C 1
ATOM 541 O O . ALA A 1 72 ? 27.192 24.620 47.430 1.00 20.58 82 ALA A O 1
ATOM 543 N N . LEU A 1 73 ? 25.800 23.442 48.754 1.00 21.15 83 LEU A N 1
ATOM 544 C CA . LEU A 1 73 ? 25.462 24.581 49.604 1.00 22.34 83 LEU A CA 1
ATOM 545 C C . LEU A 1 73 ? 26.111 24.352 50.961 1.00 22.98 83 LEU A C 1
ATOM 546 O O . LEU A 1 73 ? 26.494 23.223 51.280 1.00 25.45 83 LEU A O 1
ATOM 551 N N . ASP A 1 74 ? 26.232 25.407 51.761 1.00 23.65 84 ASP A N 1
ATOM 552 C CA . ASP A 1 74 ? 26.810 25.293 53.106 1.00 22.58 84 ASP A CA 1
ATOM 553 C C . ASP A 1 74 ? 25.897 26.118 54.001 1.00 21.04 84 ASP A C 1
ATOM 554 O O . ASP A 1 74 ? 25.664 27.278 53.688 1.00 20.23 84 ASP A O 1
ATOM 559 N N . LEU A 1 75 ? 25.316 25.514 55.040 1.00 18.68 85 LEU A N 1
ATOM 560 C CA . LEU A 1 75 ? 24.425 26.259 55.946 1.00 19.66 85 LEU A CA 1
ATOM 561 C C . LEU A 1 75 ? 24.620 25.935 57.444 1.00 19.30 85 LEU A C 1
ATOM 562 O O . LEU A 1 75 ? 24.643 24.768 57.845 1.00 20.36 85 LEU A O 1
ATOM 567 N N . GLY A 1 76 ? 24.755 26.978 58.261 1.00 19.01 86 GLY A N 1
ATOM 568 C CA . GLY A 1 76 ? 24.926 26.781 59.688 1.00 20.43 86 GLY A CA 1
ATOM 569 C C . GLY A 1 76 ? 26.203 27.388 60.234 1.00 23.70 86 GLY A C 1
ATOM 570 O O . GLY A 1 76 ? 26.202 27.944 61.343 1.00 22.08 86 GLY A O 1
ATOM 571 N N . GLY A 1 77 ? 27.282 27.296 59.444 1.00 25.26 87 GLY A N 1
ATOM 572 C CA . GLY A 1 77 ? 28.588 27.819 59.831 1.00 23.32 87 GLY A CA 1
ATOM 573 C C . GLY A 1 77 ? 28.661 29.329 59.896 1.00 22.89 87 GLY A C 1
ATOM 574 O O . GLY A 1 77 ? 27.622 29.992 59.916 1.00 20.97 87 GLY A O 1
ATOM 575 N N . THR A 1 78 ? 29.882 29.868 59.903 1.00 24.65 88 THR A N 1
ATOM 576 C CA . THR A 1 78 ? 30.126 31.313 59.970 1.00 25.11 88 THR A CA 1
ATOM 577 C C . THR A 1 78 ? 29.496 32.049 58.783 1.00 26.12 88 THR A C 1
ATOM 578 O O . THR A 1 78 ? 28.995 33.164 58.943 1.00 27.46 88 THR A O 1
ATOM 582 N N . ASN A 1 79 ? 29.539 31.452 57.593 1.00 25.87 89 ASN A N 1
ATOM 583 C CA . ASN A 1 79 ? 28.936 32.084 56.417 1.00 26.72 89 ASN A CA 1
ATOM 584 C C . ASN A 1 79 ? 28.434 31.139 55.312 1.00 26.72 89 ASN A C 1
ATOM 585 O O . ASN A 1 79 ? 29.053 30.108 54.983 1.00 26.74 89 ASN A O 1
ATOM 590 N N . TYR A 1 80 ? 27.269 31.504 54.787 1.00 24.35 90 TYR A N 1
ATOM 591 C CA . TYR A 1 80 ? 26.565 30.770 53.753 1.00 21.26 90 TYR A CA 1
ATOM 592 C C . TYR A 1 80 ? 27.294 30.682 52.411 1.00 21.81 90 TYR A C 1
ATOM 593 O O . TYR A 1 80 ? 27.313 31.646 51.637 1.00 22.15 90 TYR A O 1
ATOM 602 N N . ARG A 1 81 ? 27.886 29.527 52.125 1.00 22.81 91 ARG A N 1
ATOM 603 C CA . ARG A 1 81 ? 28.583 29.344 50.854 1.00 24.95 91 ARG A CA 1
ATOM 604 C C . ARG A 1 81 ? 27.778 28.569 49.823 1.00 24.99 91 ARG A C 1
ATOM 605 O O . ARG A 1 81 ? 27.169 27.539 50.127 1.00 24.79 91 ARG A O 1
ATOM 613 N N . VAL A 1 82 ? 27.793 29.082 48.599 1.00 25.24 92 VAL A N 1
ATOM 614 C CA . VAL A 1 82 ? 27.112 28.478 47.473 1.00 26.20 92 VAL A CA 1
ATOM 615 C C . VAL A 1 82 ? 28.219 28.113 46.510 1.00 24.87 92 VAL A C 1
ATOM 616 O O . VAL A 1 82 ? 28.872 28.989 45.967 1.00 25.90 92 VAL A O 1
ATOM 620 N N . LEU A 1 83 ? 28.438 26.818 46.320 1.00 24.66 93 LEU A N 1
ATOM 621 C CA . LEU A 1 83 ? 29.522 26.348 45.470 1.00 23.00 93 LEU A CA 1
ATOM 622 C C . LEU A 1 83 ? 29.092 25.582 44.226 1.00 21.97 93 LEU A C 1
ATOM 623 O O . LEU A 1 83 ? 27.900 25.416 43.959 1.00 21.81 93 LEU A O 1
ATOM 628 N N . SER A 1 84 ? 30.085 25.181 43.442 1.00 21.52 94 SER A N 1
ATOM 629 C CA . SER A 1 84 ? 29.883 24.447 42.199 1.00 23.55 94 SER A CA 1
ATOM 630 C C . SER A 1 84 ? 31.148 23.659 42.023 1.00 23.45 94 SER A C 1
ATOM 631 O O . SER A 1 84 ? 32.230 24.238 41.928 1.00 24.12 94 SER A O 1
ATOM 634 N N . VAL A 1 85 ? 31.022 22.345 41.967 1.00 23.20 95 VAL A N 1
ATOM 635 C CA . VAL A 1 85 ? 32.188 21.503 41.866 1.00 24.89 95 VAL A CA 1
ATOM 636 C C . VAL A 1 85 ? 32.162 20.606 40.637 1.00 25.54 95 VAL A C 1
ATOM 637 O O . VAL A 1 85 ? 31.095 20.164 40.180 1.00 25.59 95 VAL A O 1
ATOM 641 N N . THR A 1 86 ? 33.354 20.343 40.116 1.00 26.28 96 THR A N 1
ATOM 642 C CA . THR A 1 86 ? 33.552 19.497 38.953 1.00 28.04 96 THR A CA 1
ATOM 643 C C . THR A 1 86 ? 34.634 18.507 39.361 1.00 29.63 96 THR A C 1
ATOM 644 O O . THR A 1 86 ? 35.736 18.893 39.778 1.00 32.41 96 THR A O 1
ATOM 648 N N . LEU A 1 87 ? 34.308 17.227 39.289 1.00 29.26 97 LEU A N 1
ATOM 649 C CA . LEU A 1 87 ? 35.247 16.193 39.675 1.00 28.04 97 LEU A CA 1
ATOM 650 C C . LEU A 1 87 ? 35.435 15.337 38.432 1.00 29.38 97 LEU A C 1
ATOM 651 O O . LEU A 1 87 ? 34.530 15.246 37.592 1.00 29.52 97 LEU A O 1
ATOM 656 N N . GLU A 1 88 ? 36.627 14.760 38.297 1.00 30.02 99 GLU A N 1
ATOM 657 C CA . GLU A 1 88 ? 36.994 13.886 37.178 1.00 29.46 99 GLU A CA 1
ATOM 658 C C . GLU A 1 88 ? 38.199 13.138 37.763 1.00 29.62 99 GLU A C 1
ATOM 659 O O . GLU A 1 88 ? 39.295 13.716 37.825 1.00 30.55 99 GLU A O 1
ATOM 665 N N . GLY A 1 89 ? 38.013 11.915 38.263 1.00 27.65 100 GLY A N 1
ATOM 666 C CA . GLY A 1 89 ? 39.137 11.192 38.860 1.00 26.97 100 GLY A CA 1
ATOM 667 C C . GLY A 1 89 ? 39.844 10.097 38.057 1.00 27.81 100 GLY A C 1
ATOM 668 O O . GLY A 1 89 ? 39.490 9.894 36.877 1.00 30.12 100 GLY A O 1
ATOM 669 N N . GLY A 1 91 ? 42.295 11.324 37.716 1.00 31.68 102 GLY A N 1
ATOM 670 C CA . GLY A 1 91 ? 42.118 12.549 36.887 1.00 32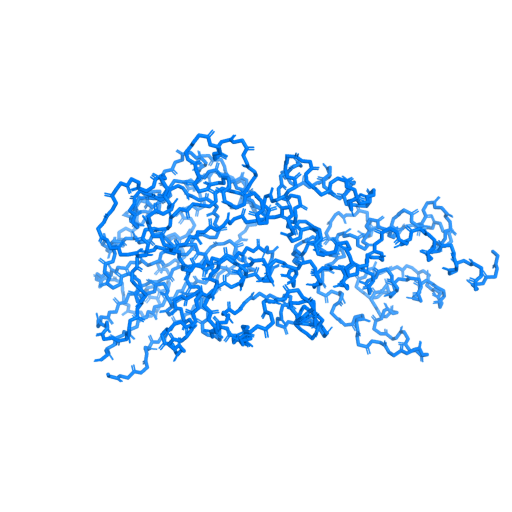.25 102 GLY A CA 1
ATOM 671 C C . GLY A 1 91 ? 42.751 13.706 37.627 1.00 32.32 102 GLY A C 1
ATOM 672 O O . GLY A 1 91 ? 43.702 13.508 38.391 1.00 33.14 102 GLY A O 1
ATOM 673 N N . LYS A 1 92 ? 42.165 14.886 37.515 1.00 31.13 103 LYS A N 1
ATOM 674 C CA . LYS A 1 92 ? 42.736 16.055 38.166 1.00 32.37 103 LYS A CA 1
ATOM 675 C C . LYS A 1 92 ? 42.068 16.460 39.493 1.00 31.45 103 LYS A C 1
ATOM 676 O O . LYS A 1 92 ? 41.262 15.722 40.077 1.00 30.00 103 LYS A O 1
ATOM 678 N N . SER A 1 93 ? 42.420 17.655 39.953 1.00 29.22 104 SER A N 1
ATOM 679 C CA . SER A 1 93 ? 41.865 18.211 41.169 1.00 28.35 104 SER A CA 1
ATOM 680 C C . SER A 1 93 ? 40.481 18.756 40.842 1.00 28.71 104 SER A C 1
ATOM 681 O O . SER A 1 93 ? 40.291 19.413 39.810 1.00 29.68 104 SER A O 1
ATOM 684 N N . PRO A 1 94 ? 39.490 18.473 41.698 1.00 27.91 105 PRO A N 1
ATOM 685 C CA . PRO A 1 94 ? 38.145 18.976 41.426 1.00 27.57 105 PRO A CA 1
ATOM 686 C C . PRO A 1 94 ? 38.085 20.477 41.243 1.00 27.11 105 PRO A C 1
ATOM 687 O O . PRO A 1 94 ? 38.540 21.226 42.115 1.00 27.39 105 PRO A O 1
ATOM 691 N N . ARG A 1 95 ? 37.589 20.883 40.072 1.00 26.66 106 ARG A N 1
ATOM 692 C CA . ARG A 1 95 ? 37.366 22.284 39.704 1.00 26.39 106 ARG A CA 1
ATOM 693 C C . ARG A 1 95 ? 36.276 22.787 40.635 1.00 26.22 106 ARG A C 1
ATOM 694 O O . ARG A 1 95 ? 35.331 22.056 40.958 1.00 27.50 106 ARG A O 1
ATOM 702 N N . ILE A 1 96 ? 36.366 24.052 41.017 1.00 25.42 107 ILE A N 1
ATOM 703 C CA . ILE A 1 96 ? 35.400 24.644 41.933 1.00 24.99 107 ILE A CA 1
ATOM 704 C C . ILE A 1 96 ? 35.203 26.099 41.538 1.00 23.67 107 ILE A C 1
ATOM 705 O O . ILE A 1 96 ? 35.954 26.640 40.735 1.00 25.84 107 ILE A O 1
ATOM 710 N N . GLN A 1 97 ? 34.129 26.686 42.041 1.00 22.63 108 GLN A N 1
ATOM 711 C CA . GLN A 1 97 ? 33.765 28.077 41.811 1.00 19.96 108 GLN A CA 1
ATOM 712 C C . GLN A 1 97 ? 32.800 28.282 42.964 1.00 19.41 108 GLN A C 1
ATOM 713 O O . GLN A 1 97 ? 32.117 27.334 43.350 1.00 19.00 108 GLN A O 1
ATOM 715 N N . GLU A 1 98 ? 32.756 29.475 43.551 1.00 19.25 109 GLU A N 1
ATOM 716 C CA . GLU A 1 98 ? 31.864 29.675 44.685 1.00 17.46 109 GLU A CA 1
ATOM 717 C C . GLU A 1 98 ? 31.571 31.104 45.056 1.00 15.36 109 GLU A C 1
ATOM 718 O O . GLU A 1 98 ? 32.240 32.021 44.605 1.00 16.31 109 GLU A O 1
ATOM 724 N N . ARG A 1 99 ? 30.632 31.253 45.984 1.00 16.70 110 ARG A N 1
ATOM 725 C CA . ARG A 1 99 ? 30.220 32.533 46.539 1.00 18.60 110 ARG A CA 1
ATOM 726 C C . ARG A 1 99 ? 29.814 32.359 48.013 1.00 20.12 110 ARG A C 1
ATOM 727 O O . ARG A 1 99 ? 29.649 31.238 48.505 1.00 20.49 110 ARG A O 1
ATOM 735 N N . THR A 1 100 ? 29.650 33.480 48.705 1.00 19.26 111 THR A N 1
ATOM 736 C CA . THR A 1 100 ? 29.244 33.487 50.098 1.00 18.40 111 THR A CA 1
ATOM 737 C C . THR A 1 100 ? 28.166 34.556 50.165 1.00 19.96 111 THR A C 1
ATOM 738 O O . THR A 1 100 ? 28.405 35.706 49.765 1.00 21.98 111 THR A O 1
ATOM 742 N N . TYR A 1 101 ? 26.959 34.167 50.565 1.00 19.96 112 TYR A N 1
ATOM 743 C CA . TYR A 1 101 ? 25.851 35.106 50.661 1.00 19.34 112 TYR A CA 1
ATOM 744 C C . TYR A 1 101 ? 25.518 35.417 52.115 1.00 20.04 112 TYR A C 1
ATOM 745 O O . TYR A 1 101 ? 25.416 34.513 52.965 1.00 21.29 112 TYR A O 1
ATOM 754 N N . CYS A 1 102 ? 25.363 36.695 52.410 1.00 18.45 113 CYS A N 1
ATOM 755 C CA . CYS A 1 102 ? 25.022 37.108 53.762 1.00 21.26 113 CYS A CA 1
ATOM 756 C C . CYS A 1 102 ? 23.558 36.743 53.916 1.00 22.02 113 CYS A C 1
ATOM 757 O O . CYS A 1 102 ? 22.820 36.774 52.934 1.00 21.88 113 CYS A O 1
ATOM 760 N N . ILE A 1 103 ? 23.139 36.385 55.130 1.00 21.70 114 ILE A N 1
ATOM 761 C CA . ILE A 1 103 ? 21.747 36.027 55.388 1.00 19.76 114 ILE A CA 1
ATOM 762 C C . ILE A 1 103 ? 21.153 37.037 56.362 1.00 19.28 114 ILE A C 1
ATOM 763 O O . ILE A 1 103 ? 21.733 37.296 57.412 1.00 21.34 114 ILE A O 1
ATOM 768 N N . PRO A 1 104 ? 19.986 37.623 56.031 1.00 19.15 115 PRO A N 1
ATOM 769 C CA . PRO A 1 104 ? 19.357 38.605 56.923 1.00 18.85 115 PRO A CA 1
ATOM 770 C C . PRO A 1 104 ? 18.945 38.005 58.279 1.00 20.16 115 PRO A C 1
ATOM 771 O O . PRO A 1 104 ? 18.336 36.946 58.349 1.00 20.20 115 PRO A O 1
ATOM 775 N N . ALA A 1 105 ? 19.237 38.724 59.352 1.00 22.33 116 ALA A N 1
ATOM 776 C CA . ALA A 1 105 ? 18.919 38.268 60.698 1.00 22.93 116 ALA A CA 1
ATOM 777 C C . ALA A 1 105 ? 17.523 37.679 60.802 1.00 22.87 116 ALA A C 1
ATOM 778 O O . ALA A 1 105 ? 17.329 36.680 61.488 1.00 23.62 116 ALA A O 1
ATOM 780 N N . GLU A 1 106 ? 16.556 38.288 60.123 1.00 24.03 117 GLU A N 1
ATOM 781 C CA . GLU A 1 106 ? 15.174 37.792 60.158 1.00 25.85 117 GLU A CA 1
ATOM 782 C C . GLU A 1 106 ? 15.065 36.381 59.557 1.00 25.04 117 GLU A C 1
ATOM 783 O O . GLU A 1 106 ? 14.541 35.466 60.189 1.00 25.09 117 GLU A O 1
ATOM 789 N N . LYS A 1 107 ? 15.609 36.198 58.362 1.00 23.28 118 LYS A N 1
ATOM 790 C CA . LYS A 1 107 ? 15.562 34.908 57.686 1.00 24.07 118 LYS A CA 1
ATOM 791 C C . LYS A 1 107 ? 15.793 33.689 58.600 1.00 23.70 118 LYS A C 1
ATOM 792 O O . LYS A 1 107 ? 15.127 32.661 58.445 1.00 23.43 118 LYS A O 1
ATOM 798 N N . MET A 1 108 ? 16.673 33.830 59.589 1.00 22.33 119 MET A N 1
ATOM 799 C CA . MET A 1 108 ? 17.030 32.733 60.491 1.00 20.57 119 MET A CA 1
ATOM 800 C C . MET A 1 108 ? 16.129 32.449 61.663 1.00 20.47 119 MET A C 1
ATOM 801 O O . MET A 1 108 ? 16.360 31.495 62.404 1.00 19.07 119 MET A O 1
ATOM 806 N N . SER A 1 109 ? 15.109 33.280 61.834 1.00 23.29 120 SER A N 1
ATOM 807 C CA . SER A 1 109 ? 14.148 33.124 62.916 1.00 22.61 120 SER A CA 1
ATOM 808 C C . SER A 1 109 ? 12.694 33.167 62.441 1.00 23.63 120 SER A C 1
ATOM 809 O O . SER A 1 109 ? 11.784 32.907 63.219 1.00 26.29 120 SER A O 1
ATOM 812 N N . GLY A 1 110 ? 12.471 33.491 61.171 1.00 23.75 121 GLY A N 1
ATOM 813 C CA . GLY A 1 110 ? 11.115 33.535 60.645 1.00 23.34 121 GLY A CA 1
ATOM 814 C C . GLY A 1 110 ? 10.626 32.145 60.250 1.00 25.53 121 GLY A C 1
ATOM 815 O O . GLY A 1 110 ? 10.993 31.149 60.879 1.00 27.90 121 GLY A O 1
ATOM 816 N N . SER A 1 111 ? 9.811 32.051 59.202 1.00 25.47 122 SER A N 1
ATOM 817 C CA . SER A 1 111 ? 9.313 30.748 58.777 1.00 24.98 122 SER A CA 1
ATOM 818 C C . SER A 1 111 ? 10.384 29.940 58.024 1.00 24.10 122 SER A C 1
ATOM 819 O O . SER A 1 111 ? 11.338 30.507 57.484 1.00 23.92 122 SER A O 1
ATOM 822 N N . GLY A 1 112 ? 10.201 28.621 57.984 1.00 22.55 123 GLY A N 1
ATOM 823 C CA . GLY A 1 112 ? 11.143 27.739 57.330 1.00 20.06 123 GLY A CA 1
ATOM 824 C C . GLY A 1 112 ? 11.149 27.956 55.848 1.00 21.04 123 GLY A C 1
ATOM 825 O O . GLY A 1 112 ? 12.216 28.029 55.220 1.00 21.48 123 GLY A O 1
ATOM 826 N N . THR A 1 113 ? 9.945 28.042 55.291 1.00 22.62 124 THR A N 1
ATOM 827 C CA . THR A 1 113 ? 9.737 28.263 53.854 1.00 22.29 124 THR A CA 1
ATOM 828 C C . THR A 1 113 ? 10.435 29.574 53.432 1.00 21.78 124 THR A C 1
ATOM 829 O O . THR A 1 113 ? 11.033 29.661 52.359 1.00 20.47 124 THR A O 1
ATOM 833 N N . GLU A 1 114 ? 10.394 30.568 54.314 1.00 21.22 125 GLU A N 1
ATOM 834 C CA . GLU A 1 114 ? 11.031 31.847 54.053 1.00 22.46 125 GLU A CA 1
ATOM 835 C C . GLU A 1 114 ? 12.575 31.711 54.032 1.00 23.34 125 GLU A C 1
ATOM 836 O O . GLU A 1 114 ? 13.256 32.357 53.211 1.00 24.21 125 GLU A O 1
ATOM 838 N N . LEU A 1 115 ? 13.134 30.905 54.936 1.00 20.61 126 LEU A N 1
ATOM 839 C CA . LEU A 1 115 ? 14.581 30.703 54.941 1.00 19.69 126 LEU A CA 1
ATOM 840 C C . LEU A 1 115 ? 14.920 29.849 53.716 1.00 19.63 126 LEU A C 1
ATOM 841 O O . LEU A 1 115 ? 15.716 30.249 52.863 1.00 20.78 126 LEU A O 1
ATOM 846 N N . PHE A 1 116 ? 14.256 28.704 53.581 1.00 20.16 127 PHE A N 1
ATOM 847 C CA . PHE A 1 116 ? 14.507 27.832 52.440 1.00 19.15 127 PHE A CA 1
ATOM 848 C C . PHE A 1 116 ? 14.219 28.469 51.094 1.00 19.79 127 PHE A C 1
ATOM 849 O O . PHE A 1 116 ? 14.744 28.041 50.054 1.00 19.03 127 PHE A O 1
ATOM 857 N N . LYS A 1 117 ? 13.377 29.499 51.116 1.00 20.47 128 LYS A N 1
ATOM 858 C CA . LYS A 1 117 ? 13.069 30.246 49.905 1.00 19.23 128 LYS A CA 1
ATOM 859 C C . LYS A 1 117 ? 14.317 31.101 49.625 1.00 18.43 128 LYS A C 1
ATOM 860 O O . LYS A 1 117 ? 14.856 31.080 48.512 1.00 16.25 128 LYS A O 1
ATOM 866 N N . TYR A 1 118 ? 14.814 31.786 50.655 1.00 17.01 129 TYR A N 1
ATOM 867 C CA . TYR A 1 118 ? 15.996 32.614 50.496 1.00 17.69 129 TYR A CA 1
ATOM 868 C C . TYR A 1 118 ? 17.129 31.774 49.876 1.00 20.49 129 TYR A C 1
ATOM 869 O O . TYR A 1 118 ? 17.751 32.176 48.879 1.00 20.29 129 TYR A O 1
ATOM 878 N N . ILE A 1 119 ? 17.357 30.585 50.435 1.00 22.31 130 ILE A N 1
ATOM 879 C CA . ILE A 1 119 ? 18.409 29.688 49.935 1.00 21.83 130 ILE A CA 1
ATOM 880 C C . ILE A 1 119 ? 18.310 29.551 48.416 1.00 21.98 130 ILE A C 1
ATOM 881 O O . ILE A 1 119 ? 19.280 29.839 47.697 1.00 22.05 130 ILE A O 1
ATOM 886 N N . ALA A 1 120 ? 17.137 29.147 47.931 1.00 21.07 131 ALA A N 1
ATOM 887 C CA . ALA A 1 120 ? 16.934 28.998 46.493 1.00 21.69 131 ALA A CA 1
ATOM 888 C C . ALA A 1 120 ? 17.110 30.350 45.758 1.00 22.51 131 ALA A C 1
ATOM 889 O O . ALA A 1 120 ? 17.859 30.419 44.779 1.00 23.42 131 ALA A O 1
ATOM 891 N N . GLU A 1 121 ? 16.456 31.413 46.249 1.00 23.17 132 GLU A N 1
ATOM 892 C CA . GLU A 1 121 ? 16.538 32.761 45.661 1.00 23.70 132 GLU A CA 1
ATOM 893 C C . GLU A 1 121 ? 18.008 33.025 45.305 1.00 23.16 132 GLU A C 1
ATOM 894 O O . GLU A 1 121 ? 18.344 33.298 44.155 1.00 20.84 132 GLU A O 1
ATOM 900 N N . THR A 1 122 ? 18.868 32.830 46.304 1.00 22.87 133 THR A N 1
ATOM 901 C CA . THR A 1 122 ? 20.315 33.012 46.211 1.00 23.07 133 THR A CA 1
ATOM 902 C C . THR A 1 122 ? 21.020 32.117 45.182 1.00 24.10 133 THR A C 1
ATOM 903 O O . THR A 1 122 ? 21.666 32.621 44.257 1.00 24.68 133 THR A O 1
ATOM 907 N N . LEU A 1 123 ? 20.931 30.798 45.355 1.00 24.36 134 LEU A N 1
ATOM 908 C CA . LEU A 1 123 ? 21.550 29.846 44.418 1.00 23.32 134 LEU A CA 1
ATOM 909 C C . LEU A 1 123 ? 21.228 30.189 42.958 1.00 23.12 134 LEU A C 1
ATOM 910 O O . LEU A 1 123 ? 22.096 30.081 42.084 1.00 21.23 134 LEU A O 1
ATOM 915 N N . ALA A 1 124 ? 19.991 30.619 42.712 1.00 21.68 135 ALA A N 1
ATOM 916 C CA . ALA A 1 124 ? 19.554 30.967 41.362 1.00 22.63 135 ALA A CA 1
ATOM 917 C C . ALA A 1 124 ? 20.441 32.056 40.773 1.00 22.43 135 ALA A C 1
ATOM 918 O O . ALA A 1 124 ? 20.915 31.938 39.626 1.00 20.61 135 ALA A O 1
ATOM 920 N N . ASP A 1 125 ? 20.684 33.096 41.574 1.00 21.82 136 ASP A N 1
ATOM 921 C CA . ASP A 1 125 ? 21.527 34.223 41.159 1.00 21.89 136 ASP A CA 1
ATOM 922 C C . ASP A 1 125 ? 22.854 33.666 40.635 1.00 20.63 136 ASP A C 1
ATOM 923 O O . ASP A 1 125 ? 23.234 33.903 39.498 1.00 19.49 136 ASP A O 1
ATOM 928 N N . PHE A 1 126 ? 23.485 32.833 41.448 1.00 22.74 137 PHE A N 1
ATOM 929 C CA . PHE A 1 126 ? 24.756 32.179 41.134 1.00 23.03 137 PHE A CA 1
ATOM 930 C C . PHE A 1 126 ? 24.660 31.468 39.786 1.00 24.53 137 PHE A C 1
ATOM 931 O O . PHE A 1 126 ? 25.496 31.675 38.903 1.00 26.20 137 PHE A O 1
ATOM 939 N N . LEU A 1 127 ? 23.611 30.672 39.607 1.00 25.41 138 LEU A N 1
ATOM 940 C CA . LEU A 1 127 ? 23.426 29.935 38.363 1.00 24.11 138 LEU A CA 1
ATOM 941 C C . LEU A 1 127 ? 23.271 30.866 37.166 1.00 24.46 138 LEU A C 1
ATOM 942 O O . LEU A 1 127 ? 23.834 30.602 36.097 1.00 26.60 138 LEU A O 1
ATOM 947 N N . GLU A 1 128 ? 22.534 31.960 37.336 1.00 24.29 139 GLU A N 1
ATOM 948 C CA . GLU A 1 128 ? 22.358 32.923 36.244 1.00 24.81 139 GLU A CA 1
ATOM 949 C C . GLU A 1 128 ? 23.687 33.627 35.962 1.00 23.89 139 GLU A C 1
ATOM 950 O O . GLU A 1 128 ? 24.242 33.494 34.882 1.00 24.54 139 GLU A O 1
ATOM 952 N N . ASN A 1 129 ? 24.229 34.318 36.952 1.00 23.73 140 ASN A N 1
ATOM 953 C CA . ASN A 1 129 ? 25.500 35.021 36.771 1.00 26.10 140 ASN A CA 1
ATOM 954 C C . ASN A 1 129 ? 26.639 34.179 36.143 1.00 26.25 140 ASN A C 1
ATOM 955 O O . ASN A 1 129 ? 27.394 34.673 35.298 1.00 26.41 140 ASN A O 1
ATOM 960 N N . ASN A 1 130 ? 26.772 32.921 36.559 1.00 25.85 141 ASN A N 1
ATOM 961 C CA . ASN A 1 130 ? 27.836 32.061 36.034 1.00 24.63 141 ASN A CA 1
ATOM 962 C C . ASN A 1 130 ? 27.434 31.498 34.667 1.00 25.22 141 ASN A C 1
ATOM 963 O O . ASN A 1 130 ? 28.192 30.767 34.022 1.00 24.31 141 ASN A O 1
ATOM 968 N N . GLY A 1 131 ? 26.223 31.845 34.237 1.00 26.80 142 GLY A N 1
ATOM 969 C CA . GLY A 1 131 ? 25.718 31.404 32.947 1.00 28.56 142 GLY A CA 1
ATOM 970 C C . GLY A 1 131 ? 25.566 29.901 32.817 1.00 30.20 142 GLY A C 1
ATOM 971 O O . GLY A 1 131 ? 25.958 29.327 31.800 1.00 30.52 142 GLY A O 1
ATOM 972 N N . MET A 1 132 ? 24.948 29.265 33.817 1.00 30.87 143 MET A N 1
ATOM 973 C CA . MET A 1 132 ? 24.736 27.813 33.810 1.00 28.89 143 MET A CA 1
ATOM 974 C C . MET A 1 132 ? 23.450 27.433 34.551 1.00 28.42 143 MET A C 1
ATOM 975 O O . MET A 1 132 ? 23.466 26.567 35.420 1.00 29.73 143 MET A O 1
ATOM 980 N N . LYS A 1 133 ? 22.334 28.052 34.181 1.00 27.57 144 LYS A N 1
ATOM 981 C CA . LYS A 1 133 ? 21.047 27.763 34.817 1.00 28.92 144 LYS A CA 1
ATOM 982 C C . LYS A 1 133 ? 20.329 26.450 34.383 1.00 28.76 144 LYS A C 1
ATOM 983 O O . LYS A 1 133 ? 20.284 25.493 35.159 1.00 30.13 144 LYS A O 1
ATOM 985 N N . ASP A 1 134 ? 19.773 26.398 33.166 1.00 28.47 145 ASP A N 1
ATOM 986 C CA . ASP A 1 134 ? 19.047 25.205 32.672 1.00 29.08 145 ASP A CA 1
ATOM 987 C C . ASP A 1 134 ? 19.791 23.860 32.842 1.00 29.68 145 ASP A C 1
ATOM 988 O O . ASP A 1 134 ? 19.185 22.782 32.687 1.00 29.75 145 ASP A O 1
ATOM 993 N N . LYS A 1 135 ? 21.104 23.900 33.086 1.00 28.33 146 LYS A N 1
ATOM 994 C CA . LYS A 1 135 ? 21.847 22.655 33.263 1.00 26.39 146 LYS A CA 1
ATOM 995 C C . LYS A 1 135 ? 21.309 21.959 34.509 1.00 24.96 146 LYS A C 1
ATOM 996 O O . LYS A 1 135 ? 20.927 22.607 35.484 1.00 23.69 146 LYS A O 1
ATOM 998 N N . LYS A 1 136 ? 21.199 20.638 34.417 1.00 24.54 147 LYS A N 1
ATOM 999 C CA . LYS A 1 136 ? 20.703 19.803 35.507 1.00 23.12 147 LYS A CA 1
ATOM 1000 C C . LYS A 1 136 ? 21.871 19.440 36.445 1.00 22.54 147 LYS A C 1
ATOM 1001 O O . LYS A 1 136 ? 22.985 19.142 35.984 1.00 18.72 147 LYS A O 1
ATOM 1003 N N . PHE A 1 137 ? 21.617 19.457 37.754 1.00 22.85 148 PHE A N 1
ATOM 1004 C CA . PHE A 1 137 ? 22.672 19.168 38.732 1.00 22.61 148 PHE A CA 1
ATOM 1005 C C . PHE A 1 137 ? 22.297 18.165 39.841 1.00 22.73 148 PHE A C 1
ATOM 1006 O O . PHE A 1 137 ? 21.204 17.593 39.859 1.00 22.83 148 PHE A O 1
ATOM 1014 N N . ASP A 1 138 ? 23.217 17.986 40.783 1.00 21.69 149 ASP A N 1
ATOM 1015 C CA . ASP A 1 138 ? 23.023 17.122 41.954 1.00 21.38 149 ASP A CA 1
ATOM 1016 C C . ASP A 1 138 ? 23.648 17.935 43.067 1.00 21.30 149 ASP A C 1
ATOM 1017 O O . ASP A 1 138 ? 24.861 18.133 43.079 1.00 22.16 149 ASP A O 1
ATOM 1022 N N . LEU A 1 139 ? 22.827 18.406 43.992 1.00 20.28 150 LEU A N 1
ATOM 1023 C CA . LEU A 1 139 ? 23.312 19.250 45.064 1.00 18.53 150 LEU A CA 1
ATOM 1024 C C . LEU A 1 139 ? 23.659 18.506 46.348 1.00 19.53 150 LEU A C 1
ATOM 1025 O O . LEU A 1 139 ? 22.983 17.559 46.726 1.00 21.73 150 LEU A O 1
ATOM 1030 N N . GLY A 1 140 ? 24.792 18.868 46.940 1.00 19.49 151 GLY A N 1
ATOM 1031 C CA . GLY A 1 140 ? 25.212 18.287 48.194 1.00 19.38 151 GLY A CA 1
ATOM 1032 C C . GLY A 1 140 ? 24.904 19.367 49.215 1.00 19.86 151 GLY A C 1
ATOM 1033 O O . GLY A 1 140 ? 25.465 20.458 49.142 1.00 21.03 151 GLY A O 1
ATOM 1034 N N . PHE A 1 141 ? 23.988 19.092 50.138 1.00 19.56 152 PHE A N 1
ATOM 1035 C CA . PHE A 1 141 ? 23.586 20.053 51.158 1.00 17.26 152 PHE A CA 1
ATOM 1036 C C . PHE A 1 141 ? 24.300 19.843 52.501 1.00 19.22 152 PHE A C 1
ATOM 1037 O O . PHE A 1 141 ? 24.035 18.873 53.214 1.00 20.45 152 PHE A O 1
ATOM 1045 N N . THR A 1 142 ? 25.245 20.723 52.821 1.00 20.51 153 THR A N 1
ATOM 1046 C CA . THR A 1 142 ? 25.949 20.658 54.096 1.00 19.11 153 THR A CA 1
ATOM 1047 C C . THR A 1 142 ? 25.076 21.419 55.069 1.00 19.75 153 THR A C 1
ATOM 1048 O O . THR A 1 142 ? 25.121 22.649 55.105 1.00 20.49 153 THR A O 1
ATOM 1052 N N . PHE A 1 143 ? 24.221 20.697 55.785 1.00 19.93 154 PHE A N 1
ATOM 1053 C CA . PHE A 1 143 ? 23.310 21.306 56.755 1.00 19.85 154 PHE A CA 1
ATOM 1054 C C . PHE A 1 143 ? 23.916 21.081 58.139 1.00 20.58 154 PHE A C 1
ATOM 1055 O O . PHE A 1 143 ? 23.784 20.001 58.714 1.00 22.09 154 PHE A O 1
ATOM 1063 N N . SER A 1 144 ? 24.588 22.100 58.663 1.00 20.92 155 SER A N 1
ATOM 1064 C CA . SER A 1 144 ? 25.261 22.021 59.954 1.00 20.95 155 SER A CA 1
ATOM 1065 C C . SER A 1 144 ? 24.355 21.835 61.163 1.00 21.78 155 SER A C 1
ATOM 1066 O O . SER A 1 144 ? 24.489 22.583 62.141 1.00 24.45 155 SER A O 1
ATOM 1069 N N . PHE A 1 145 ? 23.470 20.846 61.162 1.00 19.38 156 PHE A N 1
ATOM 1070 C CA . PHE A 1 145 ? 22.609 20.665 62.323 1.00 18.38 156 PHE A CA 1
ATOM 1071 C C . PHE A 1 145 ? 22.319 19.194 62.556 1.00 17.09 156 PHE A C 1
ATOM 1072 O O . PHE A 1 145 ? 22.515 18.373 61.660 1.00 16.00 156 PHE A O 1
ATOM 1080 N N . PRO A 1 146 ? 21.883 18.833 63.776 1.00 17.48 157 PRO A N 1
ATOM 1081 C CA . PRO A 1 146 ? 21.577 17.435 64.085 1.00 18.95 157 PRO A CA 1
ATOM 1082 C C . PRO A 1 146 ? 20.352 17.017 63.309 1.00 18.38 157 PRO A C 1
ATOM 1083 O O . PRO A 1 146 ? 19.312 17.668 63.390 1.00 17.04 157 PRO A O 1
ATOM 1087 N N . CYS A 1 147 ? 20.500 15.959 62.524 1.00 18.59 158 CYS A N 1
ATOM 1088 C CA . CYS A 1 147 ? 19.415 15.405 61.712 1.00 17.32 158 CYS A CA 1
ATOM 1089 C C . CYS A 1 147 ? 19.455 13.889 61.832 1.00 16.68 158 CYS A C 1
ATOM 1090 O O . CYS A 1 147 ? 20.518 13.302 62.015 1.00 16.72 158 CYS A O 1
ATOM 1093 N N . VAL A 1 148 ? 18.293 13.265 61.751 1.00 17.06 159 VAL A N 1
ATOM 1094 C CA . VAL A 1 148 ? 18.176 11.807 61.787 1.00 16.13 159 VAL A CA 1
ATOM 1095 C C . VAL A 1 148 ? 18.228 11.399 60.315 1.00 16.78 159 VAL A C 1
ATOM 1096 O O . VAL A 1 148 ? 17.273 11.627 59.568 1.00 18.98 159 VAL A O 1
ATOM 1100 N N . GLN A 1 149 ? 19.358 10.859 59.885 1.00 19.08 160 GLN A N 1
ATOM 1101 C CA . GLN A 1 149 ? 19.525 10.453 58.496 1.00 18.55 160 GLN A CA 1
ATOM 1102 C C . GLN A 1 149 ? 18.809 9.156 58.206 1.00 20.68 160 GLN A C 1
ATOM 1103 O O . GLN A 1 149 ? 18.996 8.171 58.928 1.00 21.25 160 GLN A O 1
ATOM 1109 N N . LYS A 1 150 ? 17.965 9.167 57.178 1.00 20.22 161 LYS A N 1
ATOM 1110 C CA . LYS A 1 150 ? 17.269 7.964 56.727 1.00 19.19 161 LYS A CA 1
ATOM 1111 C C . LYS A 1 150 ? 17.863 7.883 55.332 1.00 19.67 161 LYS A C 1
ATOM 1112 O O . LYS A 1 150 ? 17.235 8.277 54.348 1.00 22.60 161 LYS A O 1
ATOM 1118 N N . GLY A 1 151 ? 19.103 7.424 55.247 1.00 17.59 162 GLY A N 1
ATOM 1119 C CA . GLY A 1 151 ? 19.772 7.384 53.968 1.00 14.54 162 GLY A CA 1
ATOM 1120 C C . GLY A 1 151 ? 20.282 8.799 53.788 1.00 16.59 162 GLY A C 1
ATOM 1121 O O . GLY A 1 151 ? 19.917 9.685 54.572 1.00 16.06 162 GLY A O 1
ATOM 1122 N N . LEU A 1 152 ? 21.127 9.021 52.784 1.00 17.39 163 LEU A N 1
ATOM 1123 C CA . LEU A 1 152 ? 21.678 10.352 52.519 1.00 18.39 163 LEU A CA 1
ATOM 1124 C C . LEU A 1 152 ? 20.684 11.416 52.046 1.00 18.26 163 LEU A C 1
ATOM 1125 O O . LEU A 1 152 ? 20.801 12.581 52.418 1.00 20.19 163 LEU A O 1
ATOM 1130 N N . THR A 1 153 ? 19.696 11.025 51.256 1.00 17.25 164 THR A N 1
ATOM 1131 C CA . THR A 1 153 ? 18.740 11.996 50.745 1.00 19.43 164 THR A CA 1
ATOM 1132 C C . THR A 1 153 ? 17.650 12.506 51.673 1.00 19.10 164 THR A C 1
ATOM 1133 O O . THR A 1 153 ? 17.180 13.622 51.510 1.00 22.94 164 THR A O 1
ATOM 1137 N N . HIS A 1 154 ? 17.222 11.687 52.618 1.00 17.92 165 HIS A N 1
ATOM 1138 C CA . HIS A 1 154 ? 16.158 12.046 53.546 1.00 17.26 165 HIS A CA 1
ATOM 1139 C C . HIS A 1 154 ? 16.767 12.381 54.900 1.00 17.79 165 HIS A C 1
ATOM 1140 O O . HIS A 1 154 ? 17.168 11.471 55.633 1.00 19.95 165 HIS A O 1
ATOM 1147 N N . ALA A 1 155 ? 16.785 13.660 55.265 1.00 15.68 166 ALA A N 1
ATOM 1148 C CA . ALA A 1 155 ? 17.350 14.076 56.545 1.00 13.73 166 ALA A CA 1
ATOM 1149 C C . ALA A 1 155 ? 16.307 14.851 57.321 1.00 16.13 166 ALA A C 1
ATOM 1150 O O . ALA A 1 155 ? 15.635 15.709 56.751 1.00 18.88 166 ALA A O 1
ATOM 1152 N N . THR A 1 156 ? 16.157 14.549 58.609 1.00 17.02 167 THR A N 1
ATOM 1153 C CA . THR A 1 156 ? 15.170 15.232 59.439 1.00 17.46 167 THR A CA 1
ATOM 1154 C C . THR A 1 156 ? 15.841 16.065 60.545 1.00 19.15 167 THR A C 1
ATOM 1155 O O . THR A 1 156 ? 16.699 15.570 61.269 1.00 19.64 167 THR A O 1
ATOM 1159 N N . LEU A 1 157 ? 15.492 17.344 60.632 1.00 19.43 168 LEU A N 1
ATOM 1160 C CA . LEU A 1 157 ? 16.053 18.216 61.650 1.00 18.41 168 LEU A CA 1
ATOM 1161 C C . LEU A 1 157 ? 15.563 17.702 62.995 1.00 19.15 168 LEU A C 1
ATOM 1162 O O . LEU A 1 157 ? 14.393 17.334 63.128 1.00 20.43 168 LEU A O 1
ATOM 1167 N N . VAL A 1 158 ? 16.473 17.587 63.956 1.00 19.68 169 VAL A N 1
ATOM 1168 C CA . VAL A 1 158 ? 16.116 17.157 65.298 1.00 17.90 169 VAL A CA 1
ATOM 1169 C C . VAL A 1 158 ? 15.871 18.441 66.087 1.00 20.28 169 VAL A C 1
ATOM 1170 O O . VAL A 1 158 ? 14.872 18.569 66.801 1.00 22.18 169 VAL A O 1
ATOM 1174 N N . ARG A 1 159 ? 16.769 19.407 65.938 1.00 20.56 170 ARG A N 1
ATOM 1175 C CA . ARG A 1 159 ? 16.611 20.676 66.621 1.00 21.92 170 ARG A CA 1
ATOM 1176 C C . ARG A 1 159 ? 17.568 21.726 66.070 1.00 22.19 170 ARG A C 1
ATOM 1177 O O . ARG A 1 159 ? 18.553 21.393 65.421 1.00 21.37 170 ARG A O 1
ATOM 1185 N N . TRP A 1 160 ? 17.220 22.996 66.256 1.00 21.40 171 TRP A N 1
ATOM 1186 C CA . TRP A 1 160 ? 18.051 24.085 65.781 1.00 21.05 171 TRP A CA 1
ATOM 1187 C C . TRP A 1 160 ? 19.049 24.376 66.878 1.00 21.96 171 TRP A C 1
ATOM 1188 O O . TRP A 1 160 ? 18.670 24.468 68.060 1.00 23.03 171 TRP A O 1
ATOM 1199 N N . THR A 1 161 ? 20.318 24.499 66.500 1.00 20.39 172 THR A N 1
ATOM 1200 C CA . THR A 1 161 ? 21.353 24.840 67.454 1.00 18.60 172 THR A CA 1
ATOM 1201 C C . THR A 1 161 ? 21.876 26.173 66.948 1.00 18.18 172 THR A C 1
ATOM 1202 O O . THR A 1 161 ? 21.404 26.672 65.921 1.00 18.70 172 THR A O 1
ATOM 1206 N N . LYS A 1 162 ? 22.789 26.785 67.691 1.00 16.54 173 LYS A N 1
ATOM 1207 C CA . LYS A 1 162 ? 23.385 28.047 67.280 1.00 15.89 173 LYS A CA 1
ATOM 1208 C C . LYS A 1 162 ? 22.443 29.255 67.266 1.00 17.39 173 LYS A C 1
ATOM 1209 O O . LYS A 1 162 ? 21.672 29.453 68.208 1.00 17.81 173 LYS A O 1
ATOM 1215 N N . GLY A 1 163 ? 22.531 30.086 66.230 1.00 18.49 174 GLY A N 1
ATOM 1216 C CA . GLY A 1 163 ? 21.692 31.269 66.162 1.00 20.61 174 GLY A CA 1
ATOM 1217 C C . GLY A 1 163 ? 20.408 31.141 65.352 1.00 20.22 174 GLY A C 1
ATOM 1218 O O . GLY A 1 163 ? 19.827 32.160 64.955 1.00 20.36 174 GLY A O 1
ATOM 1219 N N . PHE A 1 164 ? 19.967 29.912 65.092 1.00 19.30 175 PHE A N 1
ATOM 1220 C CA . PHE A 1 164 ? 18.757 29.691 64.313 1.00 18.49 175 PHE A CA 1
ATOM 1221 C C . PHE A 1 164 ? 17.537 29.335 65.168 1.00 19.77 175 PHE A C 1
ATOM 1222 O O . PHE A 1 164 ? 17.657 28.723 66.235 1.00 18.96 175 PHE A O 1
ATOM 1230 N N . SER A 1 165 ? 16.362 29.735 64.683 1.00 20.97 176 SER A N 1
ATOM 1231 C CA . SER A 1 165 ? 15.075 29.466 65.337 1.00 20.50 176 SER A CA 1
ATOM 1232 C C . SER A 1 165 ? 13.944 29.691 64.355 1.00 18.90 176 SER A C 1
ATOM 1233 O O . SER A 1 165 ? 12.947 30.305 64.701 1.00 20.10 176 SER A O 1
ATOM 1236 N N . ALA A 1 166 ? 14.134 29.252 63.116 1.00 18.08 177 ALA A N 1
ATOM 1237 C CA . ALA A 1 166 ? 13.110 29.396 62.091 1.00 18.65 177 ALA A CA 1
ATOM 1238 C C . ALA A 1 166 ? 12.007 28.398 62.413 1.00 20.33 177 ALA A C 1
ATOM 1239 O O . ALA A 1 166 ? 12.286 27.258 62.790 1.00 20.77 177 ALA A O 1
ATOM 1241 N N . ASP A 1 167 ? 10.754 28.826 62.334 1.00 22.19 178 ASP A N 1
ATOM 1242 C CA . ASP A 1 167 ? 9.666 27.915 62.627 1.00 22.93 178 ASP A CA 1
ATOM 1243 C C . ASP A 1 167 ? 9.335 27.120 61.372 1.00 23.09 178 ASP A C 1
ATOM 1244 O O . ASP A 1 167 ? 9.683 27.514 60.267 1.00 24.29 178 ASP A O 1
ATOM 1249 N N . GLY A 1 168 ? 8.728 25.958 61.545 1.00 23.49 179 GLY A N 1
ATOM 1250 C CA . GLY A 1 168 ? 8.364 25.161 60.393 1.00 21.90 179 GLY A CA 1
ATOM 1251 C C . GLY A 1 168 ? 9.488 24.337 59.820 1.00 22.20 179 GLY A C 1
ATOM 1252 O O . GLY A 1 168 ? 9.346 23.765 58.737 1.00 22.68 179 GLY A O 1
ATOM 1253 N N . VAL A 1 169 ? 10.579 24.206 60.561 1.00 21.00 180 VAL A N 1
ATOM 1254 C CA . VAL A 1 169 ? 11.706 23.412 60.077 1.00 20.02 180 VAL A CA 1
ATOM 1255 C C . VAL A 1 169 ? 11.956 22.155 60.909 1.00 19.70 180 VAL A C 1
ATOM 1256 O O . VAL A 1 169 ? 12.117 21.066 60.356 1.00 19.32 180 VAL A O 1
ATOM 1260 N N . GLU A 1 170 ? 11.943 22.298 62.237 1.00 20.38 181 GLU A N 1
ATOM 1261 C CA . GLU A 1 170 ? 12.223 21.178 63.136 1.00 19.27 181 GLU A CA 1
ATOM 1262 C C . GLU A 1 170 ? 11.186 20.092 62.991 1.00 19.96 181 GLU A C 1
ATOM 1263 O O . GLU A 1 170 ? 9.991 20.376 62.953 1.00 20.36 181 GLU A O 1
ATOM 1269 N N . GLY A 1 171 ? 11.646 18.850 62.912 1.00 20.20 182 GLY A N 1
ATOM 1270 C CA . GLY A 1 171 ? 10.734 17.731 62.769 1.00 21.30 182 GLY A CA 1
ATOM 1271 C C . GLY A 1 171 ? 10.377 17.454 61.330 1.00 20.71 182 GLY A C 1
ATOM 1272 O O . GLY A 1 171 ? 9.740 16.444 61.042 1.00 20.27 182 GLY A O 1
ATOM 1273 N N . HIS A 1 172 ? 10.810 18.337 60.431 1.00 20.62 183 HIS A N 1
ATOM 1274 C CA . HIS A 1 172 ? 10.549 18.193 58.996 1.00 20.93 183 HIS A CA 1
ATOM 1275 C C . HIS A 1 172 ? 11.762 17.650 58.242 1.00 20.90 183 HIS A C 1
ATOM 1276 O O . HIS A 1 172 ? 12.905 17.691 58.741 1.00 20.15 183 HIS A O 1
ATOM 1283 N N . ASN A 1 173 ? 11.525 17.164 57.024 1.00 20.73 184 ASN A N 1
ATOM 1284 C CA . ASN A 1 173 ? 12.624 16.666 56.211 1.00 20.13 184 ASN A CA 1
ATOM 1285 C C . ASN A 1 173 ? 13.189 17.871 55.466 1.00 21.61 184 ASN A C 1
ATOM 1286 O O . ASN A 1 173 ? 12.572 18.386 54.528 1.00 23.52 184 ASN A O 1
ATOM 1291 N N . VAL A 1 174 ? 14.339 18.347 55.919 1.00 21.40 185 VAL A N 1
ATOM 1292 C CA . VAL A 1 174 ? 15.005 19.483 55.295 1.00 21.41 185 VAL A CA 1
ATOM 1293 C C . VAL A 1 174 ? 15.274 19.337 53.783 1.00 21.58 185 VAL A C 1
ATOM 1294 O O . VAL A 1 174 ? 15.137 20.308 53.035 1.00 22.60 185 VAL A O 1
ATOM 1298 N N . ALA A 1 175 ? 15.660 18.144 53.331 1.00 19.72 186 ALA A N 1
ATOM 1299 C CA . ALA A 1 175 ? 15.947 17.927 51.911 1.00 18.86 186 ALA A CA 1
ATOM 1300 C C . ALA A 1 175 ? 14.731 18.232 51.053 1.00 20.83 186 ALA A C 1
ATOM 1301 O O . ALA A 1 175 ? 14.844 18.749 49.939 1.00 19.97 186 ALA A O 1
ATOM 1303 N N . GLU A 1 176 ? 13.555 17.921 51.579 1.00 23.49 187 GLU A N 1
ATOM 1304 C CA . GLU A 1 176 ? 12.337 18.157 50.825 1.00 24.90 187 GLU A CA 1
ATOM 1305 C C . GLU A 1 176 ? 11.999 19.634 50.874 1.00 24.43 187 GLU A C 1
ATOM 1306 O O . GLU A 1 176 ? 11.538 20.209 49.888 1.00 24.60 187 GLU A O 1
ATOM 1312 N N . LEU A 1 177 ? 12.271 20.264 52.007 1.00 24.11 188 LEU A N 1
ATOM 1313 C CA . LEU A 1 177 ? 12.008 21.690 52.124 1.00 23.43 188 LEU A CA 1
ATOM 1314 C C . LEU A 1 177 ? 12.789 22.383 51.004 1.00 22.95 188 LEU A C 1
ATOM 1315 O O . LEU A 1 177 ? 12.189 23.008 50.133 1.00 21.50 188 LEU A O 1
ATOM 1320 N N . LEU A 1 178 ? 14.102 22.172 50.954 1.00 22.46 189 LEU A N 1
ATOM 1321 C CA . LEU A 1 178 ? 14.917 22.799 49.922 1.00 20.99 189 LEU A CA 1
ATOM 1322 C C . LEU A 1 178 ? 14.435 22.416 48.535 1.00 20.70 189 LEU A C 1
ATOM 1323 O O . LEU A 1 178 ? 14.230 23.276 47.682 1.00 21.04 189 LEU A O 1
ATOM 1328 N N . GLN A 1 179 ? 14.240 21.123 48.315 1.00 20.84 190 GLN A N 1
ATOM 1329 C CA . GLN A 1 179 ? 13.770 20.631 47.024 1.00 21.68 190 GLN A CA 1
ATOM 1330 C C . GLN A 1 179 ? 12.460 21.317 46.552 1.00 21.02 190 GLN A C 1
ATOM 1331 O O . GLN A 1 179 ? 12.252 21.489 45.358 1.00 21.33 190 GLN A O 1
ATOM 1337 N N . THR A 1 180 ? 11.592 21.709 47.484 1.00 21.11 191 THR A N 1
ATOM 1338 C CA . THR A 1 180 ? 10.338 22.372 47.146 1.00 20.16 191 THR A CA 1
ATOM 1339 C C . THR A 1 180 ? 10.646 23.765 46.619 1.00 22.17 191 THR A C 1
ATOM 1340 O O . THR A 1 180 ? 10.298 24.101 45.471 1.00 23.13 191 THR A O 1
ATOM 1344 N N . GLU A 1 181 ? 11.312 24.572 47.450 1.00 21.98 192 GLU A N 1
ATOM 1345 C CA . GLU A 1 181 ? 11.676 25.937 47.081 1.00 21.33 192 GLU A CA 1
ATOM 1346 C C . GLU A 1 181 ? 12.508 25.966 45.789 1.00 21.28 192 GLU A C 1
ATOM 1347 O O . GLU A 1 181 ? 12.305 26.840 44.944 1.00 24.79 192 GLU A O 1
ATOM 1353 N N . LEU A 1 182 ? 13.398 24.995 45.602 1.00 19.74 193 LEU A N 1
ATOM 1354 C CA . LEU A 1 182 ? 14.198 24.940 44.386 1.00 18.38 193 LEU A CA 1
ATOM 1355 C C . LEU A 1 182 ? 13.273 24.795 43.190 1.00 20.77 193 LEU A C 1
ATOM 1356 O O . LEU A 1 182 ? 13.457 25.454 42.163 1.00 23.07 193 LEU A O 1
ATOM 1361 N N . ASP A 1 183 ? 12.268 23.937 43.328 1.00 22.41 194 ASP A N 1
ATOM 1362 C CA . ASP A 1 183 ? 11.287 23.704 42.260 1.00 22.98 194 ASP A CA 1
ATOM 1363 C C . ASP A 1 183 ? 10.459 24.989 41.998 1.00 22.72 194 ASP A C 1
ATOM 1364 O O . ASP A 1 183 ? 10.234 25.377 40.848 1.00 21.53 194 ASP A O 1
ATOM 1369 N N . LYS A 1 184 ? 10.060 25.671 43.071 1.00 23.37 195 LYS A N 1
ATOM 1370 C CA . LYS A 1 184 ? 9.284 26.902 42.966 1.00 22.03 195 LYS A CA 1
ATOM 1371 C C . LYS A 1 184 ? 10.135 28.011 42.330 1.00 23.96 195 LYS A C 1
ATOM 1372 O O . LYS A 1 184 ? 9.705 29.159 42.252 1.00 25.64 195 LYS A O 1
ATOM 1375 N N . ARG A 1 185 ? 11.367 27.688 41.940 1.00 24.56 196 ARG A N 1
ATOM 1376 C CA . ARG A 1 185 ? 12.252 28.662 41.288 1.00 27.14 196 ARG A CA 1
ATOM 1377 C C . ARG A 1 185 ? 12.745 28.068 39.967 1.00 27.27 196 ARG A C 1
ATOM 1378 O O . ARG A 1 185 ? 13.775 28.460 39.431 1.00 27.99 196 ARG A O 1
ATOM 1386 N N . GLU A 1 186 ? 12.016 27.083 39.469 1.00 28.16 197 GLU A N 1
ATOM 1387 C CA . GLU A 1 186 ? 12.349 26.440 38.209 1.00 29.25 197 GLU A CA 1
ATOM 1388 C C . GLU A 1 186 ? 13.808 26.039 38.016 1.00 29.46 197 GLU A C 1
ATOM 1389 O O . GLU A 1 186 ? 14.348 26.137 36.906 1.00 30.21 197 GLU A O 1
ATOM 1395 N N . LEU A 1 187 ? 14.452 25.598 39.091 1.00 28.92 198 LEU A N 1
ATOM 1396 C CA . LEU A 1 187 ? 15.837 25.166 39.001 1.00 27.28 198 LEU A CA 1
ATOM 1397 C C . LEU A 1 187 ? 15.864 23.639 38.867 1.00 26.11 198 LEU A C 1
ATOM 1398 O O . LEU A 1 187 ? 15.193 22.929 39.610 1.00 27.17 198 LEU A O 1
ATOM 1403 N N . ASN A 1 188 ? 16.594 23.130 37.889 1.00 24.60 199 ASN A N 1
ATOM 1404 C CA . ASN A 1 188 ? 16.664 21.691 37.697 1.00 25.42 199 ASN A CA 1
ATOM 1405 C C . ASN A 1 188 ? 17.642 21.019 38.673 1.00 26.48 199 ASN A C 1
ATOM 1406 O O . ASN A 1 188 ? 18.732 20.575 38.269 1.00 28.58 199 ASN A O 1
ATOM 1408 N N . VAL A 1 189 ? 17.268 20.931 39.949 1.00 28.10 201 VAL A N 1
ATOM 1409 C CA . VAL A 1 189 ? 18.143 20.287 40.940 1.00 29.48 201 VAL A CA 1
ATOM 1410 C C . VAL A 1 189 ? 17.655 18.884 41.254 1.00 30.02 201 VAL A C 1
ATOM 1411 O O . VAL A 1 189 ? 16.816 18.687 42.152 1.00 30.99 201 VAL A O 1
ATOM 1415 N N . LYS A 1 190 ? 18.206 17.920 40.519 1.00 29.23 202 LYS A N 1
ATOM 1416 C CA . LYS A 1 190 ? 17.846 16.504 40.613 1.00 27.63 202 LYS A CA 1
ATOM 1417 C C . LYS A 1 190 ? 17.840 15.831 41.987 1.00 26.08 202 LYS A C 1
ATOM 1418 O O . LYS A 1 190 ? 16.836 15.270 42.402 1.00 24.47 202 LYS A O 1
ATOM 1420 N N . CYS A 1 191 ? 18.994 15.800 42.630 1.00 25.30 203 CYS A N 1
ATOM 1421 C CA . CYS A 1 191 ? 19.142 15.151 43.930 1.00 26.30 203 CYS A CA 1
ATOM 1422 C C . CYS A 1 191 ? 19.640 16.145 44.975 1.00 24.95 203 CYS A C 1
ATOM 1423 O O . CYS A 1 191 ? 19.947 17.309 44.668 1.00 27.08 203 CYS A O 1
ATOM 1426 N N . VAL A 1 192 ? 19.645 15.705 46.223 1.00 22.80 204 VAL A N 1
ATOM 1427 C CA . VAL A 1 192 ? 20.102 16.507 47.338 1.00 19.65 204 VAL A CA 1
ATOM 1428 C C . VAL A 1 192 ? 20.526 15.480 48.366 1.00 20.57 204 VAL A C 1
ATOM 1429 O O . VAL A 1 192 ? 19.764 14.565 48.699 1.00 22.16 204 VAL A O 1
ATOM 1433 N N . ALA A 1 193 ? 21.798 15.531 48.725 1.00 18.81 205 ALA A N 1
ATOM 1434 C CA . ALA A 1 193 ? 22.351 14.639 49.710 1.00 17.30 205 ALA A CA 1
ATOM 1435 C C . ALA A 1 193 ? 22.517 15.574 50.888 1.00 17.55 205 ALA A C 1
ATOM 1436 O O . ALA A 1 193 ? 22.994 16.697 50.726 1.00 15.53 205 ALA A O 1
ATOM 1438 N N . VAL A 1 194 ? 22.021 15.166 52.046 1.00 16.53 206 VAL A N 1
ATOM 1439 C CA . VAL A 1 194 ? 22.154 15.994 53.218 1.00 15.54 206 VAL A CA 1
ATOM 1440 C C . VAL A 1 194 ? 23.320 15.431 53.980 1.00 15.15 206 VAL A C 1
ATOM 1441 O O . VAL A 1 194 ? 23.328 14.266 54.369 1.00 15.81 206 VAL A O 1
ATOM 1445 N N . VAL A 1 195 ? 24.312 16.280 54.176 1.00 15.45 207 VAL A N 1
ATOM 1446 C CA . VAL A 1 195 ? 25.520 15.926 54.877 1.00 15.04 207 VAL A CA 1
ATOM 1447 C C . VAL A 1 195 ? 25.749 17.002 55.933 1.00 15.54 207 VAL A C 1
ATOM 1448 O O . VAL A 1 195 ? 25.398 18.173 55.744 1.00 16.86 207 VAL A O 1
ATOM 1452 N N . ASN A 1 196 ? 26.243 16.582 57.085 1.00 15.25 208 ASN A N 1
ATOM 1453 C CA . ASN A 1 196 ? 26.568 17.503 58.171 1.00 15.99 208 ASN A CA 1
ATOM 1454 C C . ASN A 1 196 ? 27.965 18.117 57.854 1.00 15.24 208 ASN A C 1
ATOM 1455 O O . ASN A 1 196 ? 28.747 17.546 57.086 1.00 16.05 208 ASN A O 1
ATOM 1460 N N . ASP A 1 197 ? 28.294 19.268 58.416 1.00 14.28 209 ASP A N 1
ATOM 1461 C CA . ASP A 1 197 ? 29.598 19.841 58.114 1.00 15.52 209 ASP A CA 1
ATOM 1462 C C . ASP A 1 197 ? 30.764 18.949 58.526 1.00 17.43 209 ASP A C 1
ATOM 1463 O O . ASP A 1 197 ? 31.698 18.789 57.758 1.00 20.84 209 ASP A O 1
ATOM 1468 N N . THR A 1 198 ? 30.693 18.308 59.689 1.00 18.41 210 THR A N 1
ATOM 1469 C CA . THR A 1 198 ? 31.783 17.440 60.127 1.00 16.42 21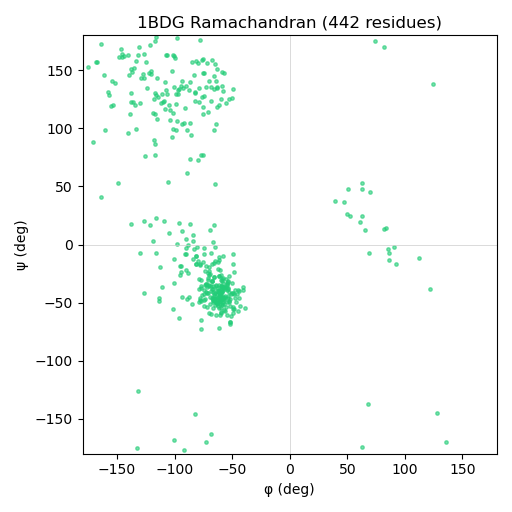0 THR A CA 1
ATOM 1470 C C . THR A 1 198 ? 32.024 16.345 59.105 1.00 18.12 210 THR A C 1
ATOM 1471 O O . THR A 1 198 ? 33.170 16.087 58.710 1.00 17.09 210 THR A O 1
ATOM 1475 N N . VAL A 1 199 ? 30.924 15.734 58.656 1.00 19.48 211 VAL A N 1
ATOM 1476 C CA . VAL A 1 199 ? 30.949 14.653 57.659 1.00 18.89 211 VAL A CA 1
ATOM 1477 C C . VAL A 1 199 ? 31.575 15.193 56.369 1.00 17.80 211 VAL A C 1
ATOM 1478 O O . VAL A 1 199 ? 32.502 14.591 55.820 1.00 19.22 211 VAL A O 1
ATOM 1482 N N . GLY A 1 200 ? 31.122 16.369 55.938 1.00 16.67 212 GLY A N 1
ATOM 1483 C CA . GLY A 1 200 ? 31.663 16.984 54.744 1.00 15.50 212 GLY A CA 1
ATOM 1484 C C . GLY A 1 200 ? 33.150 17.213 54.897 1.00 15.28 212 GLY A C 1
ATOM 1485 O O . GLY A 1 200 ? 33.914 17.002 53.967 1.00 17.73 212 GLY A O 1
ATOM 1486 N N . THR A 1 201 ? 33.574 17.635 56.079 1.00 16.54 213 THR A N 1
ATOM 1487 C CA . THR A 1 201 ? 34.986 17.878 56.346 1.00 15.05 213 THR A CA 1
ATOM 1488 C C . THR A 1 201 ? 35.765 16.556 56.289 1.00 15.99 213 THR A C 1
ATOM 1489 O O . THR A 1 201 ? 36.776 16.466 55.598 1.00 16.45 213 THR A O 1
ATOM 1493 N N . LEU A 1 202 ? 35.286 15.517 56.972 1.00 17.97 214 LEU A N 1
ATOM 1494 C CA . LEU A 1 202 ? 35.976 14.222 56.943 1.00 16.70 214 LEU A CA 1
ATOM 1495 C C . LEU A 1 202 ? 36.193 13.810 55.483 1.00 16.67 214 LEU A C 1
ATOM 1496 O O . LEU A 1 202 ? 37.273 13.367 55.128 1.00 17.65 214 LEU A O 1
ATOM 1501 N N . ALA A 1 203 ? 35.192 14.027 54.628 1.00 17.98 215 ALA A N 1
ATOM 1502 C CA . ALA A 1 203 ? 35.311 13.704 53.205 1.00 19.07 215 ALA A CA 1
ATOM 1503 C C . ALA A 1 203 ? 36.384 14.542 52.469 1.00 19.21 215 ALA A C 1
ATOM 1504 O O . ALA A 1 203 ? 37.222 13.983 51.762 1.00 20.39 215 ALA A O 1
ATOM 1506 N N . SER A 1 204 ? 36.374 15.864 52.616 1.00 19.44 216 SER A N 1
ATOM 1507 C CA . SER A 1 204 ? 37.389 16.692 51.954 1.00 21.44 216 SER A CA 1
ATOM 1508 C C . SER A 1 204 ? 38.766 16.226 52.380 1.00 21.76 216 SER A C 1
ATOM 1509 O O . SER A 1 204 ? 39.717 16.217 51.580 1.00 24.51 216 SER A O 1
ATOM 1512 N N . CYS A 1 205 ? 38.858 15.836 53.649 1.00 21.06 217 CYS A N 1
ATOM 1513 C CA . CYS A 1 205 ? 40.099 15.377 54.239 1.00 21.12 217 CYS A CA 1
ATOM 1514 C C . CYS A 1 205 ? 40.564 14.015 53.736 1.00 21.13 217 CYS A C 1
ATOM 1515 O O . CYS A 1 205 ? 41.753 13.830 53.486 1.00 20.96 217 CYS A O 1
ATOM 1518 N N . ALA A 1 206 ? 39.634 13.073 53.584 1.00 20.41 218 ALA A N 1
ATOM 1519 C CA . ALA A 1 206 ? 39.951 11.722 53.115 1.00 19.07 218 ALA A CA 1
ATOM 1520 C C . ALA A 1 206 ? 40.432 11.769 51.659 1.00 20.81 218 ALA A C 1
ATOM 1521 O O . ALA A 1 206 ? 41.397 11.085 51.288 1.00 20.92 218 ALA A O 1
ATOM 1523 N N . LEU A 1 207 ? 39.761 12.596 50.855 1.00 20.16 219 LEU A N 1
ATOM 1524 C CA . LEU A 1 207 ? 40.091 12.790 49.444 1.00 19.90 219 LEU A CA 1
ATOM 1525 C C . LEU A 1 207 ? 41.548 13.145 49.242 1.00 21.39 219 LEU A C 1
ATOM 1526 O O . LEU A 1 207 ? 42.098 12.930 48.162 1.00 25.11 219 LEU A O 1
ATOM 1531 N N . GLU A 1 208 ? 42.154 13.756 50.254 1.00 22.34 220 GLU A N 1
ATOM 1532 C CA . GLU A 1 208 ? 43.558 14.156 50.197 1.00 23.79 220 GLU A CA 1
ATOM 1533 C C . GLU A 1 208 ? 44.426 13.168 50.968 1.00 25.72 220 GLU A C 1
ATOM 1534 O O . GLU A 1 208 ? 45.344 12.569 50.411 1.00 28.99 220 GLU A O 1
ATOM 1540 N N . ASP A 1 209 ? 44.096 12.955 52.237 1.00 26.30 221 ASP A N 1
ATOM 1541 C CA . ASP A 1 209 ? 44.838 12.053 53.108 1.00 24.80 221 ASP A CA 1
ATOM 1542 C C . ASP A 1 209 ? 44.059 10.770 53.300 1.00 25.31 221 ASP A C 1
ATOM 1543 O O . ASP A 1 209 ? 42.943 10.792 53.808 1.00 26.88 221 ASP A O 1
ATOM 1548 N N . PRO A 1 210 ? 44.644 9.628 52.912 1.00 25.37 222 PRO A N 1
ATOM 1549 C CA . PRO A 1 210 ? 44.029 8.295 53.031 1.00 25.41 222 PRO A CA 1
ATOM 1550 C C . PRO A 1 210 ? 43.811 7.813 54.474 1.00 24.53 222 PRO A C 1
ATOM 1551 O O . PRO A 1 210 ? 43.030 6.885 54.722 1.00 22.83 222 PRO A O 1
ATOM 1555 N N . LYS A 1 211 ? 44.482 8.472 55.417 1.00 22.47 223 LYS A N 1
ATOM 1556 C CA . LYS A 1 211 ? 44.422 8.107 56.819 1.00 20.67 223 LYS A CA 1
ATOM 1557 C C . LYS A 1 211 ? 43.450 8.918 57.668 1.00 20.58 223 LYS A C 1
ATOM 1558 O O . LYS A 1 211 ? 43.325 8.682 58.863 1.00 21.92 223 LYS A O 1
ATOM 1560 N N . CYS A 1 212 ? 42.753 9.861 57.055 1.00 19.93 224 CYS A N 1
ATOM 1561 C CA . CYS A 1 212 ? 41.795 10.693 57.776 1.00 20.90 224 CYS A CA 1
ATOM 1562 C C . CYS A 1 212 ? 40.552 9.929 58.195 1.00 21.49 224 CYS A C 1
ATOM 1563 O O . CYS A 1 212 ? 39.744 9.541 57.342 1.00 22.02 224 CYS A O 1
ATOM 1566 N N . ALA A 1 213 ? 40.364 9.758 59.498 1.00 21.04 225 ALA A N 1
ATOM 1567 C CA . ALA A 1 213 ? 39.193 9.047 59.999 1.00 20.09 225 ALA A CA 1
ATOM 1568 C C . ALA A 1 213 ? 38.295 9.918 60.890 1.00 20.54 225 ALA A C 1
ATOM 1569 O O . ALA A 1 213 ? 37.275 9.439 61.404 1.00 21.38 225 ALA A O 1
ATOM 1571 N N . VAL A 1 214 ? 38.645 11.199 61.036 1.00 19.44 226 VAL A N 1
ATOM 1572 C CA . VAL A 1 214 ? 37.878 12.129 61.871 1.00 16.32 226 VAL A CA 1
ATOM 1573 C C . VAL A 1 214 ? 37.675 13.466 61.155 1.00 15.40 226 VAL A C 1
ATOM 1574 O O . VAL A 1 214 ? 38.486 13.860 60.324 1.00 15.74 226 VAL A O 1
ATOM 1578 N N . GLY A 1 215 ? 36.586 14.154 61.470 1.00 14.51 227 GLY A N 1
ATOM 1579 C CA . GLY A 1 215 ? 36.308 15.439 60.862 1.00 13.42 227 GLY A CA 1
ATOM 1580 C C . GLY A 1 215 ? 35.904 16.381 61.971 1.00 13.50 227 GLY A C 1
ATOM 1581 O O . GLY A 1 215 ? 34.764 16.330 62.421 1.00 16.51 227 GLY A O 1
ATOM 1582 N N . LEU A 1 216 ? 36.825 17.217 62.433 1.00 12.01 228 LEU A N 1
ATOM 1583 C CA . LEU A 1 216 ? 36.551 18.143 63.533 1.00 12.09 228 LEU A CA 1
ATOM 1584 C C . LEU A 1 216 ? 36.180 19.568 63.148 1.00 11.02 228 LEU A C 1
ATOM 1585 O O . LEU A 1 216 ? 36.864 20.198 62.353 1.00 13.27 228 LEU A O 1
ATOM 1590 N N . ILE A 1 217 ? 35.126 20.092 63.766 1.00 10.69 229 ILE A N 1
ATOM 1591 C CA . ILE A 1 217 ? 34.684 21.468 63.524 1.00 11.03 229 ILE A CA 1
ATOM 1592 C C . ILE A 1 217 ? 34.739 22.288 64.811 1.00 11.80 229 ILE A C 1
ATOM 1593 O O . ILE A 1 217 ? 34.042 21.989 65.770 1.00 12.60 229 ILE A O 1
ATOM 1598 N N . VAL A 1 218 ? 35.623 23.274 64.855 1.00 13.73 230 VAL A N 1
ATOM 1599 C CA . VAL A 1 218 ? 35.734 24.144 66.011 1.00 15.89 230 VAL A CA 1
ATOM 1600 C C . VAL A 1 218 ? 35.608 25.589 65.511 1.00 16.72 230 VAL A C 1
ATOM 1601 O O . VAL A 1 218 ? 36.593 26.310 65.348 1.00 19.57 230 VAL A O 1
ATOM 1605 N N . GLY A 1 219 ? 34.378 25.982 65.198 1.00 16.28 231 GLY A N 1
ATOM 1606 C CA . GLY A 1 219 ? 34.117 27.316 64.682 1.00 14.71 231 GLY A CA 1
ATOM 1607 C C . GLY A 1 219 ? 32.966 27.961 65.413 1.00 13.69 231 GLY A C 1
ATOM 1608 O O . GLY A 1 219 ? 33.006 28.048 66.632 1.00 14.05 231 GLY A O 1
ATOM 1609 N N . THR A 1 220 ? 31.949 28.423 64.694 1.00 12.82 232 THR A N 1
ATOM 1610 C CA . THR A 1 220 ? 30.789 29.041 65.345 1.00 15.34 232 THR A CA 1
ATOM 1611 C C . THR A 1 220 ? 30.244 28.027 66.361 1.00 16.49 232 THR A C 1
ATOM 1612 O O . THR A 1 220 ? 29.761 28.395 67.439 1.00 16.63 232 THR A O 1
ATOM 1616 N N . GLY A 1 221 ? 30.448 26.751 66.036 1.00 16.97 233 GLY A N 1
ATOM 1617 C CA . GLY A 1 221 ? 30.027 25.647 66.873 1.00 17.03 233 GLY A CA 1
ATOM 1618 C C . GLY A 1 221 ? 31.026 24.501 66.826 1.00 15.47 233 GLY A C 1
ATOM 1619 O O . GLY A 1 221 ? 31.863 24.449 65.936 1.00 14.71 233 GLY A O 1
ATOM 1620 N N . THR A 1 222 ? 30.972 23.599 67.799 1.00 15.06 234 THR A N 1
ATOM 1621 C CA . THR A 1 222 ? 31.891 22.480 67.827 1.00 13.74 234 THR A CA 1
ATOM 1622 C C . THR A 1 222 ? 31.146 21.171 67.654 1.00 14.61 234 THR A C 1
ATOM 1623 O O . THR A 1 222 ? 29.992 21.024 68.095 1.00 15.40 234 THR A O 1
ATOM 1627 N N . ASN A 1 223 ? 31.785 20.248 66.943 1.00 12.68 235 ASN A N 1
ATOM 1628 C CA . ASN A 1 223 ? 31.228 18.930 66.670 1.00 11.90 235 ASN A CA 1
ATOM 1629 C C . ASN A 1 223 ? 32.283 18.112 65.932 1.00 13.62 235 ASN A C 1
ATOM 1630 O O . ASN A 1 223 ? 33.144 18.674 65.273 1.00 15.24 235 ASN A O 1
ATOM 1635 N N . VAL A 1 224 ? 32.231 16.793 66.074 1.00 14.40 236 VAL A N 1
ATOM 1636 C CA . VAL A 1 224 ? 33.172 15.903 65.420 1.00 13.39 236 VAL A CA 1
ATOM 1637 C C . VAL A 1 224 ? 32.382 14.762 64.785 1.00 16.84 236 VAL A C 1
ATOM 1638 O O . VAL A 1 224 ? 31.248 14.461 65.195 1.00 19.48 236 VAL A O 1
ATOM 1642 N N . ALA A 1 225 ? 32.987 14.129 63.787 1.00 15.87 237 ALA A N 1
ATOM 1643 C CA . ALA A 1 225 ? 32.389 13.014 63.090 1.00 14.06 237 ALA A CA 1
ATOM 1644 C C . ALA A 1 225 ? 33.559 12.084 62.895 1.00 16.26 237 ALA A C 1
ATOM 1645 O O . ALA A 1 225 ? 34.684 12.551 62.728 1.00 17.01 237 ALA A O 1
ATOM 1647 N N . TYR A 1 226 ? 33.323 10.780 62.943 1.00 15.54 238 TYR A N 1
ATOM 1648 C CA . TYR A 1 226 ? 34.408 9.820 62.781 1.00 16.49 238 TYR A CA 1
ATOM 1649 C C . TYR A 1 226 ? 33.929 8.524 62.107 1.00 14.73 238 TYR A C 1
ATOM 1650 O O . TYR A 1 226 ? 32.729 8.263 62.050 1.00 15.29 238 TYR A O 1
ATOM 1659 N N . ILE A 1 227 ? 34.846 7.729 61.558 1.00 16.58 239 ILE A N 1
ATOM 1660 C CA . ILE A 1 227 ? 34.430 6.471 60.931 1.00 17.48 239 ILE A CA 1
ATOM 1661 C C . ILE A 1 227 ? 34.262 5.412 62.018 1.00 17.06 239 ILE A C 1
ATOM 1662 O O . ILE A 1 227 ? 35.152 5.233 62.846 1.00 15.70 239 ILE A O 1
ATOM 1667 N N . GLU A 1 228 ? 33.125 4.719 62.005 1.00 16.68 240 GLU A N 1
ATOM 1668 C CA . GLU A 1 228 ? 32.812 3.698 63.004 1.00 17.35 240 GLU A CA 1
ATOM 1669 C C . GLU A 1 228 ? 32.435 2.345 62.413 1.00 17.18 240 GLU A C 1
ATOM 1670 O O . GLU A 1 228 ? 32.154 2.213 61.233 1.00 20.28 240 GLU A O 1
ATOM 1676 N N . ASP A 1 229 ? 32.472 1.340 63.272 1.00 18.94 241 ASP A N 1
ATOM 1677 C CA . ASP A 1 229 ? 32.138 -0.046 62.984 1.00 17.17 241 ASP A CA 1
ATOM 1678 C C . ASP A 1 229 ? 30.596 -0.100 62.905 1.00 17.85 241 ASP A C 1
ATOM 1679 O O . ASP A 1 229 ? 29.900 0.054 63.905 1.00 18.80 241 ASP A O 1
ATOM 1684 N N . SER A 1 230 ? 30.047 -0.345 61.730 1.00 20.33 242 SER A N 1
ATOM 1685 C CA . SER A 1 230 ? 28.595 -0.395 61.596 1.00 20.68 242 SER A CA 1
ATOM 1686 C C . SER A 1 230 ? 27.950 -1.601 62.271 1.00 20.68 242 SER A C 1
ATOM 1687 O O . SER A 1 230 ? 26.804 -1.941 61.957 1.00 22.64 242 SER A O 1
ATOM 1690 N N . SER A 1 231 ? 28.702 -2.315 63.107 1.00 19.15 243 SER A N 1
ATOM 1691 C CA . SER A 1 231 ? 28.147 -3.464 63.835 1.00 16.68 243 SER A CA 1
ATOM 1692 C C . SER A 1 231 ? 27.713 -2.957 65.193 1.00 15.33 243 SER A C 1
ATOM 1693 O O . SER A 1 231 ? 26.899 -3.583 65.877 1.00 11.82 243 SER A O 1
ATOM 1695 N N . LYS A 1 232 ? 28.259 -1.795 65.549 1.00 15.14 244 LYS A N 1
ATOM 1696 C CA . LYS A 1 232 ? 27.983 -1.126 66.807 1.00 14.97 244 LYS A CA 1
ATOM 1697 C C . LYS A 1 232 ? 26.886 -0.084 66.680 1.00 15.75 244 LYS A C 1
ATOM 1698 O O . LYS A 1 232 ? 26.230 0.228 67.656 1.00 17.60 244 LYS A O 1
ATOM 1704 N N . VAL A 1 233 ? 26.695 0.480 65.489 1.00 15.67 245 VAL A N 1
ATOM 1705 C CA . VAL A 1 233 ? 25.658 1.492 65.325 1.00 15.72 245 VAL A CA 1
ATOM 1706 C C . VAL A 1 233 ? 24.307 0.804 65.250 1.00 16.83 245 VAL A C 1
ATOM 1707 O O . VAL A 1 233 ? 23.717 0.711 64.183 1.00 17.61 245 VAL A O 1
ATOM 1711 N N . GLU A 1 234 ? 23.795 0.376 66.398 1.00 18.00 246 GLU A N 1
ATOM 1712 C CA . GLU A 1 234 ? 22.529 -0.357 66.446 1.00 21.09 246 GLU A CA 1
ATOM 1713 C C . GLU A 1 234 ? 21.304 0.281 65.795 1.00 21.26 246 GLU A C 1
ATOM 1714 O O . GLU A 1 234 ? 20.462 -0.420 65.216 1.00 20.98 246 GLU A O 1
ATOM 1720 N N . LEU A 1 235 ? 21.211 1.603 65.854 1.00 20.82 247 LEU A N 1
ATOM 1721 C CA . LEU A 1 235 ? 20.084 2.286 65.253 1.00 19.60 247 LEU A CA 1
ATOM 1722 C C . LEU A 1 235 ? 20.132 2.154 63.749 1.00 20.83 247 LEU A C 1
ATOM 1723 O O . LEU A 1 235 ? 19.133 2.365 63.084 1.00 25.61 247 LEU A O 1
ATOM 1728 N N . MET A 1 236 ? 21.277 1.780 63.205 1.00 20.05 248 MET A N 1
ATOM 1729 C CA . MET A 1 236 ? 21.397 1.639 61.768 1.00 19.89 248 MET A CA 1
ATOM 1730 C C . MET A 1 236 ? 20.843 0.293 61.308 1.00 22.59 248 MET A C 1
ATOM 1731 O O . MET A 1 236 ? 20.645 0.078 60.111 1.00 24.17 248 MET A O 1
ATOM 1736 N N . ASP A 1 237 ? 20.552 -0.595 62.262 1.00 24.49 249 ASP A N 1
ATOM 1737 C CA . ASP A 1 237 ? 20.030 -1.936 61.960 1.00 26.69 249 ASP A CA 1
ATOM 1738 C C . ASP A 1 237 ? 21.148 -2.817 61.409 1.00 28.01 249 ASP A C 1
ATOM 1739 O O . ASP A 1 237 ? 22.258 -2.329 61.169 1.00 30.74 249 ASP A O 1
ATOM 1741 N N . GLY A 1 238 ? 20.854 -4.100 61.186 1.00 27.10 250 GLY A N 1
ATOM 1742 C CA . GLY A 1 238 ? 21.856 -5.019 60.662 1.00 26.54 250 GLY A CA 1
ATOM 1743 C C . GLY A 1 238 ? 22.247 -4.627 59.252 1.00 27.21 250 GLY A C 1
ATOM 1744 O O . GLY A 1 238 ? 21.555 -4.989 58.292 1.00 27.90 250 GLY A O 1
ATOM 1745 N N . VAL A 1 239 ? 23.365 -3.918 59.113 1.00 25.98 251 VAL A N 1
ATOM 1746 C CA . VAL A 1 239 ? 23.790 -3.469 57.799 1.00 26.32 251 VAL A CA 1
ATOM 1747 C C . VAL A 1 239 ? 24.746 -4.400 57.051 1.00 24.81 251 VAL A C 1
ATOM 1748 O O . VAL A 1 239 ? 25.035 -5.509 57.517 1.00 23.55 251 VAL A O 1
ATOM 1752 N N . LYS A 1 240 ? 25.198 -3.968 55.870 1.00 22.63 252 LYS A N 1
ATOM 1753 C CA . LYS A 1 240 ? 26.073 -4.804 55.037 1.00 22.31 252 LYS A CA 1
ATOM 1754 C C . LYS A 1 240 ? 27.513 -4.328 54.903 1.00 21.10 252 LYS A C 1
ATOM 1755 O O . LYS A 1 240 ? 28.428 -5.147 54.867 1.00 20.13 252 LYS A O 1
ATOM 1761 N N . GLU A 1 241 ? 27.709 -3.011 54.846 1.00 19.77 253 GLU A N 1
ATOM 1762 C CA . GLU A 1 241 ? 29.050 -2.441 54.733 1.00 19.44 253 GLU A CA 1
ATOM 1763 C C . GLU A 1 241 ? 29.649 -2.372 56.127 1.00 19.69 253 GLU A C 1
ATOM 1764 O O . GLU A 1 241 ? 28.968 -2.047 57.087 1.00 20.51 253 GLU A O 1
ATOM 1770 N N . PRO A 1 242 ? 30.962 -2.561 56.235 1.00 18.86 254 PRO A N 1
ATOM 1771 C CA . PRO A 1 242 ? 31.610 -2.539 57.532 1.00 18.33 254 PRO A CA 1
ATOM 1772 C C . PRO A 1 242 ? 31.506 -1.283 58.352 1.00 20.19 254 PRO A C 1
ATOM 1773 O O . PRO A 1 242 ? 31.408 -1.373 59.584 1.00 21.40 254 PRO A O 1
ATOM 1777 N N . GLU A 1 243 A 31.525 -0.119 57.696 1.00 20.38 254 GLU A N 1
ATOM 1778 C CA . GLU A 1 243 A 31.512 1.161 58.422 1.00 16.38 254 GLU A CA 1
ATOM 1779 C C . GLU A 1 243 A 30.509 2.237 57.999 1.00 16.32 254 GLU A C 1
ATOM 1780 O O . GLU A 1 243 A 29.870 2.161 56.935 1.00 13.91 254 GLU A O 1
ATOM 1786 N N . VAL A 1 244 ? 30.428 3.263 58.845 1.00 14.18 255 VAL A N 1
ATOM 1787 C CA . VAL A 1 244 ? 29.553 4.422 58.652 1.00 12.94 255 VAL A CA 1
ATOM 1788 C C . VAL A 1 244 ? 30.125 5.634 59.394 1.00 12.90 255 VAL A C 1
ATOM 1789 O O . VAL A 1 244 ? 30.691 5.509 60.483 1.00 10.64 255 VAL A O 1
ATOM 1793 N N . VAL A 1 245 ? 30.025 6.798 58.774 1.00 11.51 256 VAL A N 1
ATOM 1794 C CA . VAL A 1 245 ? 30.524 7.996 59.404 1.00 11.74 256 VAL A CA 1
ATOM 1795 C C . VAL A 1 245 ? 29.469 8.389 60.410 1.00 12.87 256 VAL A C 1
ATOM 1796 O O . VAL A 1 245 ? 28.302 8.511 60.059 1.00 15.54 256 VAL A O 1
ATOM 1800 N N . ILE A 1 246 ? 29.860 8.487 61.674 1.00 13.42 257 ILE A N 1
ATOM 1801 C CA . ILE A 1 246 ? 28.938 8.869 62.734 1.00 14.60 257 ILE A CA 1
ATOM 1802 C C . ILE A 1 246 ? 29.023 10.358 63.028 1.00 14.82 257 ILE A C 1
ATOM 1803 O O . ILE A 1 246 ? 30.115 10.905 63.122 1.00 15.06 257 ILE A O 1
ATOM 1808 N N . ASN A 1 247 ? 27.873 11.010 63.140 1.00 14.28 258 ASN A N 1
ATOM 1809 C CA . ASN A 1 247 ? 27.817 12.426 63.480 1.00 14.56 258 ASN A CA 1
ATOM 1810 C C . ASN A 1 247 ? 27.521 12.428 64.985 1.00 18.18 258 ASN A C 1
ATOM 1811 O O . ASN A 1 247 ? 26.378 12.234 65.426 1.00 18.07 258 ASN A O 1
ATOM 1816 N N . THR A 1 248 ? 28.579 12.601 65.769 1.00 19.59 259 THR A N 1
ATOM 1817 C CA . THR A 1 248 ? 28.497 12.576 67.220 1.00 19.46 259 THR A CA 1
ATOM 1818 C C . THR A 1 248 ? 27.528 13.593 67.760 1.00 19.23 259 THR A C 1
ATOM 1819 O O . THR A 1 248 ? 26.664 13.256 68.557 1.00 19.40 259 THR A O 1
ATOM 1823 N N . GLU A 1 249 ? 27.681 14.834 67.316 1.00 20.73 260 GLU A N 1
ATOM 1824 C CA . GLU A 1 249 ? 26.826 15.931 67.750 1.00 19.66 260 GLU A CA 1
ATOM 1825 C C . GLU A 1 249 ? 27.057 16.080 69.266 1.00 18.99 260 GLU A C 1
ATOM 1826 O O . GLU A 1 249 ? 26.121 16.094 70.074 1.00 18.03 260 GLU A O 1
ATOM 1832 N N . TRP A 1 250 ? 28.344 16.209 69.610 1.00 18.04 261 TRP A N 1
ATOM 1833 C CA . TRP A 1 250 ? 28.831 16.335 70.980 1.00 17.21 261 TRP A CA 1
ATOM 1834 C C . TRP A 1 250 ? 28.596 17.682 71.642 1.00 20.76 261 TRP A C 1
ATOM 1835 O O . TRP A 1 250 ? 28.899 17.865 72.827 1.00 20.62 261 TRP A O 1
ATOM 1846 N N . GLY A 1 251 ? 28.130 18.656 70.871 1.00 19.72 262 GLY A N 1
ATOM 1847 C CA . GLY A 1 251 ? 27.853 19.950 71.459 1.00 19.26 262 GLY A CA 1
ATOM 1848 C C . GLY A 1 251 ? 26.841 19.737 72.570 1.00 18.37 262 GLY A C 1
ATOM 1849 O O . GLY A 1 251 ? 26.817 20.463 73.565 1.00 19.71 262 GLY A O 1
ATOM 1850 N N . ALA A 1 252 ? 26.014 18.713 72.412 1.00 17.58 263 ALA A N 1
ATOM 1851 C CA . ALA A 1 252 ? 25.001 18.401 73.404 1.00 16.50 263 ALA A CA 1
ATOM 1852 C C . ALA A 1 252 ? 25.520 17.749 74.680 1.00 14.90 263 ALA A C 1
ATOM 1853 O O . ALA A 1 252 ? 24.734 17.505 75.583 1.00 15.71 263 ALA A O 1
ATOM 1855 N N . PHE A 1 253 ? 26.815 17.465 74.782 1.00 14.73 264 PHE A N 1
ATOM 1856 C CA . PHE A 1 253 ? 27.329 16.839 76.003 1.00 14.27 264 PHE A CA 1
ATOM 1857 C C . PHE A 1 253 ? 27.020 17.757 77.177 1.00 13.78 264 PHE A C 1
ATOM 1858 O O . PHE A 1 253 ? 26.955 18.962 77.027 1.00 12.16 264 PHE A O 1
ATOM 1866 N N . GLY A 1 254 ? 26.799 17.168 78.341 1.00 14.14 265 GLY A N 1
ATOM 1867 C CA . GLY A 1 254 ? 26.467 17.952 79.507 1.00 12.91 265 GLY A CA 1
ATOM 1868 C C . GLY A 1 254 ? 24.969 18.112 79.692 1.00 13.48 265 GLY A C 1
ATOM 1869 O O . GLY A 1 254 ? 24.535 18.468 80.781 1.00 13.25 265 GLY A O 1
ATOM 1870 N N . GLU A 1 255 ? 24.181 17.840 78.653 1.00 13.50 266 GLU A N 1
ATOM 1871 C CA . GLU A 1 255 ? 22.725 17.970 78.730 1.00 15.31 266 GLU A CA 1
ATOM 1872 C C . GLU A 1 255 ? 22.048 17.065 79.753 1.00 16.35 266 GLU A C 1
ATOM 1873 O O . GLU A 1 255 ? 20.873 17.252 80.057 1.00 18.59 266 GLU A O 1
ATOM 1879 N N . LYS A 1 256 ? 22.779 16.081 80.268 1.00 15.52 267 LYS A N 1
ATOM 1880 C CA . LYS A 1 256 ? 22.256 15.179 81.296 1.00 14.18 267 LYS A CA 1
ATOM 1881 C C . LYS A 1 256 ? 23.036 15.334 82.605 1.00 14.61 267 LYS A C 1
ATOM 1882 O O . LYS A 1 256 ? 23.101 14.400 83.401 1.00 15.73 267 LYS A O 1
ATOM 1888 N N . GLY A 1 257 ? 23.676 16.484 82.791 1.00 14.96 268 GLY A N 1
ATOM 1889 C CA . GLY A 1 257 ? 24.414 16.759 84.011 1.00 13.88 268 GLY A CA 1
ATOM 1890 C C . GLY A 1 257 ? 25.825 16.240 84.101 1.00 15.83 268 GLY A C 1
ATOM 1891 O O . GLY A 1 257 ? 26.424 16.286 85.182 1.00 17.02 268 GLY A O 1
ATOM 1892 N N . GLU A 1 258 ? 26.392 15.831 82.965 1.00 17.62 269 GLU A N 1
ATOM 1893 C CA . GLU A 1 258 ? 27.757 15.284 82.917 1.00 16.68 269 GLU A CA 1
ATOM 1894 C C . GLU A 1 258 ? 28.893 16.285 83.156 1.00 17.29 269 GLU A C 1
ATOM 1895 O O . GLU A 1 258 ? 29.969 15.914 83.616 1.00 18.89 269 GLU A O 1
ATOM 1901 N N . LEU A 1 259 ? 28.675 17.553 82.858 1.00 16.26 270 LEU A N 1
ATOM 1902 C CA . LEU A 1 259 ? 29.730 18.537 83.071 1.00 17.11 270 LEU A CA 1
ATOM 1903 C C . LEU A 1 259 ? 29.409 19.478 84.233 1.00 18.35 270 LEU A C 1
ATOM 1904 O O . LEU A 1 259 ? 30.030 20.543 84.370 1.00 18.07 270 LEU A O 1
ATOM 1909 N N . ASP A 1 260 ? 28.508 19.034 85.109 1.00 20.43 271 ASP A N 1
ATOM 1910 C CA . ASP A 1 260 ? 28.052 19.822 86.258 1.00 22.39 271 ASP A CA 1
ATOM 1911 C C . ASP A 1 260 ? 29.067 20.220 87.306 1.00 20.49 271 ASP A C 1
ATOM 1912 O O . ASP A 1 260 ? 28.778 21.062 88.144 1.00 23.34 271 ASP A O 1
ATOM 1917 N N . CYS A 1 261 ? 30.234 19.600 87.299 1.00 19.21 272 CYS A N 1
ATOM 1918 C CA . CYS A 1 261 ? 31.247 19.944 88.280 1.00 18.02 272 CYS A CA 1
ATOM 1919 C C . CYS A 1 261 ? 32.203 20.981 87.720 1.00 18.46 272 CYS A C 1
ATOM 1920 O O . CYS A 1 261 ? 32.844 21.729 88.463 1.00 17.15 272 CYS A O 1
ATOM 1923 N N . TRP A 1 262 ? 32.277 21.019 86.398 1.00 17.69 273 TRP A N 1
ATOM 1924 C CA . TRP A 1 262 ? 33.183 21.897 85.696 1.00 17.63 273 TRP A CA 1
ATOM 1925 C C . TRP A 1 262 ? 32.556 23.165 85.134 1.00 16.88 273 TRP A C 1
ATOM 1926 O O . TRP A 1 262 ? 33.262 24.075 84.712 1.00 18.00 273 TRP A O 1
ATOM 1937 N N . ARG A 1 263 ? 31.235 23.225 85.117 1.00 17.68 274 ARG A N 1
ATOM 1938 C CA . ARG A 1 263 ? 30.551 24.413 84.633 1.00 18.52 274 ARG A CA 1
ATOM 1939 C C . ARG A 1 263 ? 30.501 25.454 85.753 1.00 19.33 274 ARG A C 1
ATOM 1940 O O . ARG A 1 263 ? 30.194 25.124 86.900 1.00 18.77 274 ARG A O 1
ATOM 1948 N N . THR A 1 264 ? 30.882 26.689 85.419 1.00 20.30 275 THR A N 1
ATOM 1949 C CA . THR A 1 264 ? 30.904 27.811 86.359 1.00 18.98 275 THR A CA 1
ATOM 1950 C C . THR A 1 264 ? 29.641 28.660 86.226 1.00 18.71 275 THR A C 1
ATOM 1951 O O . THR A 1 264 ? 28.796 28.397 85.362 1.00 18.60 275 THR A O 1
ATOM 1955 N N . GLN A 1 265 ? 29.526 29.692 87.060 1.00 19.52 276 GLN A N 1
ATOM 1956 C CA . GLN A 1 265 ? 28.350 30.573 87.037 1.00 21.11 276 GLN A CA 1
ATOM 1957 C C . GLN A 1 265 ? 28.260 31.436 85.782 1.00 20.31 276 GLN A C 1
ATOM 1958 O O . GLN A 1 265 ? 27.176 31.857 85.377 1.00 20.64 276 GLN A O 1
ATOM 1964 N N . PHE A 1 266 ? 29.408 31.684 85.170 1.00 17.94 277 PHE A N 1
ATOM 1965 C CA . PHE A 1 266 ? 29.490 32.470 83.958 1.00 14.31 277 PHE A CA 1
ATOM 1966 C C . PHE A 1 266 ? 28.932 31.622 82.818 1.00 14.78 277 PHE A C 1
ATOM 1967 O O . PHE A 1 266 ? 28.298 32.124 81.896 1.00 15.16 277 PHE A O 1
ATOM 1975 N N . ASP A 1 267 ? 29.159 30.319 82.915 1.00 15.21 278 ASP A N 1
ATOM 1976 C CA . ASP A 1 267 ? 28.673 29.360 81.937 1.00 15.22 278 ASP A CA 1
ATOM 1977 C C . ASP A 1 267 ? 27.145 29.250 82.067 1.00 15.20 278 ASP A C 1
ATOM 1978 O O . ASP A 1 267 ? 26.428 29.100 81.072 1.00 15.54 278 ASP A O 1
ATOM 1983 N N . LYS A 1 268 ? 26.657 29.359 83.301 1.00 15.26 279 LYS A N 1
ATOM 1984 C CA . LYS A 1 268 ? 25.231 29.260 83.590 1.00 12.28 279 LYS A CA 1
ATOM 1985 C C . LYS A 1 268 ? 24.452 30.505 83.224 1.00 12.84 279 LYS A C 1
ATOM 1986 O O . LYS A 1 268 ? 23.375 30.392 82.650 1.00 15.30 279 LYS A O 1
ATOM 1992 N N . SER A 1 269 ? 24.972 31.690 83.530 1.00 12.20 280 SER A N 1
ATOM 1993 C CA . SER A 1 269 ? 24.253 32.909 83.185 1.00 13.81 280 SER A CA 1
ATOM 1994 C C . SER A 1 269 ? 24.396 33.252 81.707 1.00 16.30 280 SER A C 1
ATOM 1995 O O . SER A 1 269 ? 23.634 34.070 81.183 1.00 18.68 280 SER A O 1
ATOM 1998 N N . MET A 1 270 ? 25.397 32.663 81.053 1.00 16.38 281 MET A N 1
ATOM 1999 C CA . MET A 1 270 ? 25.631 32.843 79.617 1.00 16.39 281 MET A CA 1
ATOM 2000 C C . MET A 1 270 ? 24.592 31.934 78.956 1.00 17.12 281 MET A C 1
ATOM 2001 O O . MET A 1 270 ? 23.847 32.345 78.074 1.00 16.89 281 MET A O 1
ATOM 2006 N N . ASP A 1 271 ? 24.518 30.705 79.448 1.00 17.48 282 ASP A N 1
ATOM 2007 C CA . ASP A 1 271 ? 23.567 29.711 78.960 1.00 18.58 282 ASP A CA 1
ATOM 2008 C C . ASP A 1 271 ? 22.101 30.171 79.181 1.00 18.01 282 ASP A C 1
ATOM 2009 O O . ASP A 1 271 ? 21.307 30.237 78.239 1.00 18.75 282 ASP A O 1
ATOM 2014 N N . ILE A 1 272 ? 21.758 30.514 80.416 1.00 16.17 283 ILE A N 1
ATOM 2015 C CA . ILE A 1 272 ? 20.416 30.985 80.747 1.00 17.26 283 ILE A CA 1
ATOM 2016 C C . ILE A 1 272 ? 19.897 32.045 79.743 1.00 17.96 283 ILE A C 1
ATOM 2017 O O . ILE A 1 272 ? 18.749 31.988 79.300 1.00 17.72 283 ILE A O 1
ATOM 2022 N N . ASP A 1 273 ? 20.775 32.970 79.363 1.00 19.51 284 ASP A N 1
ATOM 2023 C CA . ASP A 1 273 ? 20.453 34.099 78.487 1.00 20.56 284 ASP A CA 1
ATOM 2024 C C . ASP A 1 273 ? 20.640 33.829 76.992 1.00 21.11 284 ASP A C 1
ATOM 2025 O O . ASP A 1 273 ? 20.430 34.728 76.158 1.00 22.33 284 ASP A O 1
ATOM 2030 N N . SER A 1 274 ? 20.977 32.584 76.647 1.00 20.70 285 SER A N 1
ATOM 2031 C CA . SER A 1 274 ? 21.198 32.201 75.247 1.00 19.36 285 SER A CA 1
ATOM 2032 C C . SER A 1 274 ? 19.896 31.995 74.494 1.00 17.99 285 SER A C 1
ATOM 2033 O O . SER A 1 274 ? 18.824 32.087 75.073 1.00 16.29 285 SER A O 1
ATOM 2036 N N . LEU A 1 275 ? 19.998 31.720 73.199 1.00 18.38 286 LEU A N 1
ATOM 2037 C CA . LEU A 1 275 ? 18.831 31.516 72.332 1.00 18.08 286 LEU A CA 1
ATOM 2038 C C . LEU A 1 275 ? 18.012 30.277 72.723 1.00 17.46 286 LEU A C 1
ATOM 2039 O O . LEU A 1 275 ? 16.793 30.349 72.878 1.00 16.20 286 LEU A O 1
ATOM 2044 N N . HIS A 1 276 ? 18.688 29.140 72.847 1.00 17.72 287 HIS A N 1
ATOM 2045 C CA . HIS A 1 276 ? 18.050 27.881 73.226 1.00 16.96 287 HIS A CA 1
ATOM 2046 C C . HIS A 1 276 ? 18.669 27.477 74.554 1.00 17.60 287 HIS A C 1
ATOM 2047 O O . HIS A 1 276 ? 19.673 26.770 74.558 1.00 19.57 287 HIS A O 1
ATOM 2054 N N . PRO A 1 277 ? 18.124 27.959 75.692 1.00 18.16 288 PRO A N 1
ATOM 2055 C CA . PRO A 1 277 ? 18.632 27.649 77.041 1.00 16.38 288 PRO A CA 1
ATOM 2056 C C . PRO A 1 277 ? 18.688 26.179 77.460 1.00 16.54 288 PRO A C 1
ATOM 2057 O O . PRO A 1 277 ? 17.716 25.452 77.311 1.00 16.25 288 PRO A O 1
ATOM 2061 N N . GLY A 1 278 ? 19.832 25.767 78.007 1.00 15.71 289 GLY A N 1
ATOM 2062 C CA . GLY A 1 278 ? 20.019 24.406 78.477 1.00 13.12 289 GLY A CA 1
ATOM 2063 C C . GLY A 1 278 ? 20.451 23.406 77.422 1.00 14.70 289 GLY A C 1
ATOM 2064 O O . GLY A 1 278 ? 20.716 22.240 77.725 1.00 13.75 289 GLY A O 1
ATOM 2065 N N . LYS A 1 279 ? 20.539 23.857 76.181 1.00 13.61 290 LYS A N 1
ATOM 2066 C CA . LYS A 1 279 ? 20.917 22.980 75.093 1.00 12.46 290 LYS A CA 1
ATOM 2067 C C . LYS A 1 279 ? 22.324 23.305 74.601 1.00 15.14 290 LYS A C 1
ATOM 2068 O O . LYS A 1 279 ? 22.691 24.478 74.520 1.00 16.13 290 LYS A O 1
ATOM 2070 N N . GLN A 1 280 ? 23.103 22.264 74.292 1.00 15.15 291 GLN A N 1
ATOM 2071 C CA . GLN A 1 280 ? 24.474 22.359 73.776 1.00 15.35 291 GLN A CA 1
ATOM 2072 C C . GLN A 1 280 ? 25.440 22.865 74.825 1.00 15.98 291 GLN A C 1
ATOM 2073 O O . GLN A 1 280 ? 26.326 23.665 74.529 1.00 18.66 291 GLN A O 1
ATOM 2079 N N . LEU A 1 281 ? 25.321 22.321 76.031 1.00 15.24 292 LEU A N 1
ATOM 2080 C CA . LEU A 1 281 ? 26.161 22.720 77.159 1.00 15.37 292 LEU A CA 1
ATOM 2081 C C . LEU A 1 281 ? 27.682 22.592 76.968 1.00 15.04 292 LEU A C 1
ATOM 2082 O O . LEU A 1 281 ? 28.455 23.427 77.436 1.00 15.97 292 LEU A O 1
ATOM 2087 N N . TYR A 1 282 ? 28.123 21.559 76.279 1.00 14.25 293 TYR A N 1
ATOM 2088 C CA . TYR A 1 282 ? 29.545 21.400 76.051 1.00 14.56 293 TYR A CA 1
ATOM 2089 C C . TYR A 1 282 ? 29.993 22.408 74.998 1.00 14.76 293 TYR A C 1
ATOM 2090 O O . TYR A 1 282 ? 31.050 23.035 75.148 1.00 15.05 293 TYR A O 1
ATOM 2099 N N . GLU A 1 283 ? 29.166 22.617 73.973 1.00 13.40 294 GLU A N 1
ATOM 2100 C CA . GLU A 1 283 ? 29.514 23.550 72.909 1.00 12.53 294 GLU A CA 1
ATOM 2101 C C . GLU A 1 283 ? 29.719 24.968 73.408 1.00 13.50 294 GLU A C 1
ATOM 2102 O O . GLU A 1 283 ? 30.602 25.679 72.946 1.00 15.07 294 GLU A O 1
ATOM 2108 N N . LYS A 1 284 ? 28.876 25.380 74.339 1.00 13.55 295 LYS A N 1
ATOM 2109 C CA . LYS A 1 284 ? 28.941 26.713 74.903 1.00 11.49 295 LYS A CA 1
ATOM 2110 C C . LYS A 1 284 ? 30.224 26.981 75.688 1.00 12.94 295 LYS A C 1
ATOM 2111 O O . LYS A 1 284 ? 30.526 28.137 76.015 1.00 15.34 295 LYS A O 1
ATOM 2117 N N . MET A 1 285 ? 30.966 25.916 76.004 1.00 11.06 296 MET A N 1
ATOM 2118 C CA . MET A 1 285 ? 32.226 26.035 76.737 1.00 8.99 296 MET A CA 1
ATOM 2119 C C . MET A 1 285 ? 33.383 26.089 75.757 1.00 8.64 296 MET A C 1
ATOM 2120 O O . MET A 1 285 ? 34.441 26.595 76.089 1.00 8.72 296 MET A O 1
ATOM 2125 N N . VAL A 1 286 ? 33.130 25.653 74.526 1.00 8.62 297 VAL A N 1
ATOM 2126 C CA . VAL A 1 286 ? 34.143 25.548 73.474 1.00 9.75 297 VAL A CA 1
ATOM 2127 C C . VAL A 1 286 ? 34.095 26.440 72.212 1.00 12.63 297 VAL A C 1
ATOM 2128 O O . VAL A 1 286 ? 35.109 27.032 71.838 1.00 13.09 297 VAL A O 1
ATOM 2132 N N . SER A 1 287 ? 32.938 26.522 71.558 1.00 13.29 298 SER A N 1
ATOM 2133 C CA . SER A 1 287 ? 32.798 27.266 70.311 1.00 13.31 298 SER A CA 1
ATOM 2134 C C . SER A 1 287 ? 32.917 28.787 70.248 1.00 13.44 298 SER A C 1
ATOM 2135 O O . SER A 1 287 ? 32.629 29.511 71.206 1.00 12.67 298 SER A O 1
ATOM 2138 N N . GLY A 1 288 ? 33.214 29.252 69.036 1.00 14.04 299 GLY A N 1
ATOM 2139 C CA . GLY A 1 288 ? 33.372 30.665 68.745 1.00 13.82 299 GLY A CA 1
ATOM 2140 C C . GLY A 1 288 ? 32.171 31.574 68.959 1.00 15.13 299 GLY A C 1
ATOM 2141 O O . GLY A 1 288 ? 32.340 32.765 69.174 1.00 17.57 299 GLY A O 1
ATOM 2142 N N . MET A 1 289 ? 30.960 31.059 68.869 1.00 14.80 300 MET A N 1
ATOM 2143 C CA . MET A 1 289 ? 29.791 31.899 69.085 1.00 14.09 300 MET A CA 1
ATOM 2144 C C . MET A 1 289 ? 29.598 32.234 70.555 1.00 15.73 300 MET A C 1
ATOM 2145 O O . MET A 1 289 ? 28.980 33.250 70.891 1.00 16.12 300 MET A O 1
ATOM 2150 N N . TYR A 1 290 ? 30.156 31.413 71.439 1.00 15.33 301 TYR A N 1
ATOM 2151 C CA . TYR A 1 290 ? 29.944 31.649 72.856 1.00 15.71 301 TYR A CA 1
ATOM 2152 C C . TYR A 1 290 ? 31.127 32.076 73.693 1.00 16.54 301 TYR A C 1
ATOM 2153 O O . TYR A 1 290 ? 30.929 32.650 74.766 1.00 18.15 301 TYR A O 1
ATOM 2162 N N . LEU A 1 291 ? 32.349 31.846 73.216 1.00 16.02 302 LEU A N 1
ATOM 2163 C CA . LEU A 1 291 ? 33.521 32.222 74.005 1.00 15.02 302 LEU A CA 1
ATOM 2164 C C . LEU A 1 291 ? 33.647 33.703 74.305 1.00 18.15 302 LEU A C 1
ATOM 2165 O O . LEU A 1 291 ? 34.111 34.069 75.373 1.00 20.25 302 LEU A O 1
ATOM 2170 N N . GLY A 1 292 ? 33.243 34.561 73.378 1.00 19.15 303 GLY A N 1
ATOM 2171 C CA . GLY A 1 292 ? 33.321 35.989 73.630 1.00 19.76 303 GLY A CA 1
ATOM 2172 C C . GLY A 1 292 ? 32.302 36.386 74.685 1.00 21.79 303 GLY A C 1
ATOM 2173 O O . GLY A 1 292 ? 32.557 37.216 75.559 1.00 23.78 303 GLY A O 1
ATOM 2174 N N . GLU A 1 293 ? 31.155 35.730 74.652 1.00 22.09 304 GLU A N 1
ATOM 2175 C CA . GLU A 1 293 ? 30.093 36.028 75.587 1.00 21.44 304 GLU A CA 1
ATOM 2176 C C . GLU A 1 293 ? 30.545 35.657 76.993 1.00 22.25 304 GLU A C 1
ATOM 2177 O O . GLU A 1 293 ? 30.135 36.297 77.969 1.00 24.86 304 GLU A O 1
ATOM 2183 N N . LEU A 1 294 ? 31.441 34.683 77.111 1.00 20.69 305 LEU A N 1
ATOM 2184 C CA . LEU A 1 294 ? 31.912 34.279 78.432 1.00 18.49 305 LEU A CA 1
ATOM 2185 C C . LEU A 1 294 ? 32.702 35.390 79.106 1.00 19.99 305 LEU A C 1
ATOM 2186 O O . LEU A 1 294 ? 32.505 35.655 80.294 1.00 20.14 305 LEU A O 1
ATOM 2191 N N . VAL A 1 295 ? 33.599 36.030 78.353 1.00 20.36 306 VAL A N 1
ATOM 2192 C CA . VAL A 1 295 ? 34.414 37.126 78.883 1.00 17.25 306 VAL A CA 1
ATOM 2193 C C . VAL A 1 295 ? 33.542 38.330 79.183 1.00 16.09 306 VAL A C 1
ATOM 2194 O O . VAL A 1 295 ? 33.834 39.081 80.095 1.00 16.25 306 VAL A O 1
ATOM 2198 N N . ARG A 1 296 ? 32.476 38.520 78.416 1.00 15.71 307 ARG A N 1
ATOM 2199 C CA . ARG A 1 296 ? 31.570 39.629 78.678 1.00 15.23 307 ARG A CA 1
ATOM 2200 C C . ARG A 1 296 ? 30.877 39.381 80.006 1.00 14.42 307 ARG A C 1
ATOM 2201 O O . ARG A 1 296 ? 30.752 40.295 80.818 1.00 17.69 307 ARG A O 1
ATOM 2209 N N . HIS A 1 297 ? 30.394 38.157 80.207 1.00 13.06 308 HIS A N 1
ATOM 2210 C CA . HIS A 1 297 ? 29.723 37.802 81.447 1.00 11.99 308 HIS A CA 1
ATOM 2211 C C . HIS A 1 297 ? 30.639 37.971 82.638 1.00 12.53 308 HIS A C 1
ATOM 2212 O O . HIS A 1 297 ? 30.232 38.509 83.646 1.00 15.15 308 HIS A O 1
ATOM 2219 N N . ILE A 1 298 ? 31.882 37.533 82.517 1.00 12.97 309 ILE A N 1
ATOM 2220 C CA . ILE A 1 298 ? 32.826 37.678 83.603 1.00 14.19 309 ILE A CA 1
ATOM 2221 C C . ILE A 1 298 ? 32.981 39.171 83.889 1.00 16.16 309 ILE A C 1
ATOM 2222 O O . ILE A 1 298 ? 32.828 39.606 85.028 1.00 17.14 309 ILE A O 1
ATOM 2227 N N . ILE A 1 299 ? 33.242 39.952 82.840 1.00 18.44 310 ILE A N 1
ATOM 2228 C CA . ILE A 1 299 ? 33.401 41.402 82.956 1.00 18.92 310 ILE A CA 1
ATOM 2229 C C . ILE A 1 299 ? 32.216 42.007 83.688 1.00 18.60 310 ILE A C 1
ATOM 2230 O O . ILE A 1 299 ? 32.373 42.476 84.816 1.00 20.57 310 ILE A O 1
ATOM 2235 N N . VAL A 1 300 ? 31.040 41.993 83.069 1.00 16.16 311 VAL A N 1
ATOM 2236 C CA . VAL A 1 300 ? 29.836 42.526 83.719 1.00 17.10 311 VAL A CA 1
ATOM 2237 C C . VAL A 1 300 ? 29.766 42.132 85.227 1.00 16.84 311 VAL A C 1
ATOM 2238 O O . VAL A 1 300 ? 29.415 42.963 86.078 1.00 17.10 311 VAL A O 1
ATOM 2242 N N . TYR A 1 301 ? 30.166 40.903 85.559 1.00 15.10 312 TYR A N 1
ATOM 2243 C CA . TYR A 1 301 ? 30.182 40.455 86.947 1.00 14.55 312 TYR A CA 1
ATOM 2244 C C . TYR A 1 301 ? 31.238 41.240 87.725 1.00 16.79 312 TYR A C 1
ATOM 2245 O O . TYR A 1 301 ? 30.978 41.745 88.822 1.00 16.26 312 TYR A O 1
ATOM 2254 N N . LEU A 1 302 ? 32.446 41.300 87.165 1.00 19.19 313 LEU A N 1
ATOM 2255 C CA . LEU A 1 302 ? 33.573 42.005 87.769 1.00 18.88 313 LEU A CA 1
ATOM 2256 C C . LEU A 1 302 ? 33.257 43.476 87.978 1.00 19.79 313 LEU A C 1
ATOM 2257 O O . LEU A 1 302 ? 33.780 44.094 88.901 1.00 19.10 313 LEU A O 1
ATOM 2262 N N . VAL A 1 303 ? 32.437 44.041 87.098 1.00 19.63 314 VAL A N 1
ATOM 2263 C CA . VAL A 1 303 ? 32.069 45.442 87.198 1.00 22.78 314 VAL A CA 1
ATOM 2264 C C . VAL A 1 3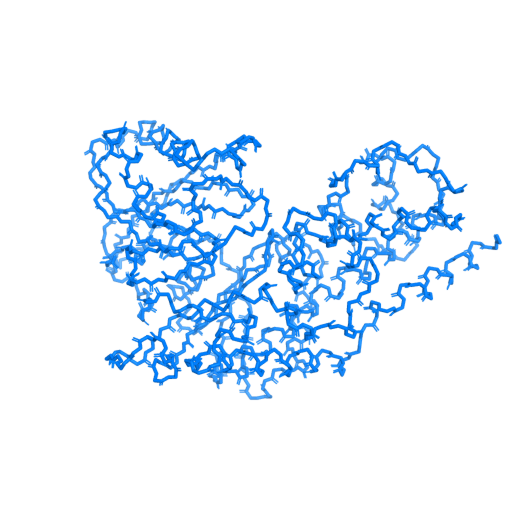03 ? 31.102 45.708 88.341 1.00 23.07 314 VAL A C 1
ATOM 2265 O O . VAL A 1 303 ? 31.187 46.758 88.985 1.00 26.28 314 VAL A O 1
ATOM 2269 N N . GLU A 1 304 ? 30.205 44.771 88.638 1.00 22.15 315 GLU A N 1
ATOM 2270 C CA . GLU A 1 304 ? 29.289 45.024 89.746 1.00 22.21 315 GLU A CA 1
ATOM 2271 C C . GLU A 1 304 ? 29.926 44.772 91.091 1.00 20.85 315 GLU A C 1
ATOM 2272 O O . GLU A 1 304 ? 29.363 45.119 92.128 1.00 22.61 315 GLU A O 1
ATOM 2278 N N . GLN A 1 305 ? 31.065 44.099 91.076 1.00 19.98 316 GLN A N 1
ATOM 2279 C CA . GLN A 1 305 ? 31.825 43.865 92.293 1.00 19.84 316 GLN A CA 1
ATOM 2280 C C . GLN A 1 305 ? 32.860 44.994 92.408 1.00 19.90 316 GLN A C 1
ATOM 2281 O O . GLN A 1 305 ? 33.809 44.880 93.168 1.00 23.29 316 GLN A O 1
ATOM 2287 N N . LYS A 1 306 ? 32.732 46.032 91.586 1.00 19.92 317 LYS A N 1
ATOM 2288 C CA . LYS A 1 306 ? 33.659 47.157 91.610 1.00 20.49 317 LYS A CA 1
ATOM 2289 C C . LYS A 1 306 ? 35.127 46.777 91.306 1.00 19.47 317 LYS A C 1
ATOM 2290 O O . LYS A 1 306 ? 36.049 47.538 91.606 1.00 17.91 317 LYS A O 1
ATOM 2296 N N . ILE A 1 307 ? 35.345 45.621 90.686 1.00 18.94 318 ILE A N 1
ATOM 2297 C CA . ILE A 1 307 ? 36.702 45.175 90.366 1.00 17.22 318 ILE A CA 1
ATOM 2298 C C . ILE A 1 307 ? 37.169 45.617 88.978 1.00 16.27 318 ILE A C 1
ATOM 2299 O O . ILE A 1 307 ? 38.337 45.478 88.648 1.00 17.32 318 ILE A O 1
ATOM 2304 N N . LEU A 1 308 ? 36.265 46.181 88.185 1.00 13.74 319 LEU A N 1
ATOM 2305 C CA . LEU A 1 308 ? 36.578 46.687 86.846 1.00 13.29 319 LEU A CA 1
ATOM 2306 C C . LEU A 1 308 ? 35.891 48.032 86.602 1.00 13.61 319 LEU A C 1
ATOM 2307 O O . LEU A 1 308 ? 34.834 48.316 87.145 1.00 12.04 319 LEU A O 1
ATOM 2312 N N . PHE A 1 309 ? 36.504 48.850 85.761 1.00 16.35 320 PHE A N 1
ATOM 2313 C CA . PHE A 1 309 ? 35.979 50.166 85.388 1.00 19.11 320 PHE A CA 1
ATOM 2314 C C . PHE A 1 309 ? 35.327 50.953 86.540 1.00 18.97 320 PHE A C 1
ATOM 2315 O O . PHE A 1 309 ? 34.329 51.643 86.346 1.00 18.73 320 PHE A O 1
ATOM 2323 N N . ARG A 1 310 ? 35.907 50.850 87.732 1.00 18.75 321 ARG A N 1
ATOM 2324 C CA . ARG A 1 310 ? 35.391 51.541 88.916 1.00 20.16 321 ARG A CA 1
ATOM 2325 C C . ARG A 1 310 ? 33.902 51.328 89.132 1.00 19.84 321 ARG A C 1
ATOM 2326 O O . ARG A 1 310 ? 33.238 52.162 89.749 1.00 20.15 321 ARG A O 1
ATOM 2334 N N . GLY A 1 311 ? 33.389 50.207 88.633 1.00 19.79 322 GLY A N 1
ATOM 2335 C CA . GLY A 1 311 ? 31.977 49.895 88.784 1.00 20.01 322 GLY A CA 1
ATOM 2336 C C . GLY A 1 311 ? 31.075 50.386 87.664 1.00 21.14 322 GLY A C 1
ATOM 2337 O O . GLY A 1 311 ? 29.871 50.165 87.711 1.00 22.79 322 GLY A O 1
ATOM 2338 N N . ASP A 1 312 ? 31.630 51.087 86.679 1.00 21.54 323 ASP A N 1
ATOM 2339 C CA . ASP A 1 312 ? 30.844 51.577 85.556 1.00 21.75 323 ASP A CA 1
ATOM 2340 C C . ASP A 1 312 ? 30.862 50.584 84.415 1.00 22.77 323 ASP A C 1
ATOM 2341 O O . ASP A 1 312 ? 31.932 50.119 83.984 1.00 23.11 323 ASP A O 1
ATOM 2346 N N . LEU A 1 313 ? 29.682 50.343 83.860 1.00 20.70 324 LEU A N 1
ATOM 2347 C CA . LEU A 1 313 ? 29.508 49.420 82.749 1.00 20.86 324 LEU A CA 1
ATOM 2348 C C . LEU A 1 313 ? 29.158 50.298 81.544 1.00 20.63 324 LEU A C 1
ATOM 2349 O O . LEU A 1 313 ? 28.319 51.185 81.657 1.00 20.38 324 LEU A O 1
ATOM 2354 N N . PRO A 1 314 ? 29.862 50.127 80.410 1.00 21.46 325 PRO A N 1
ATOM 2355 C CA . PRO A 1 314 ? 29.621 50.910 79.188 1.00 22.97 325 PRO A CA 1
ATOM 2356 C C . PRO A 1 314 ? 28.355 50.440 78.483 1.00 24.46 325 PRO A C 1
ATOM 2357 O O . PRO A 1 314 ? 28.049 49.237 78.488 1.00 24.37 325 PRO A O 1
ATOM 2361 N N . GLU A 1 315 ? 27.667 51.379 77.828 1.00 24.53 326 GLU A N 1
ATOM 2362 C CA . GLU A 1 315 ? 26.422 51.103 77.101 1.00 24.59 326 GLU A CA 1
ATOM 2363 C C . GLU A 1 315 ? 26.551 49.861 76.227 1.00 25.02 326 GLU A C 1
ATOM 2364 O O . GLU A 1 315 ? 25.718 48.957 76.302 1.00 26.53 326 GLU A O 1
ATOM 2366 N N . ARG A 1 316 ? 27.630 49.812 75.446 1.00 25.26 327 ARG A N 1
ATOM 2367 C CA . ARG A 1 316 ? 27.926 48.705 74.540 1.00 25.48 327 ARG A CA 1
ATOM 2368 C C . ARG A 1 316 ? 27.832 47.328 75.202 1.00 24.85 327 ARG A C 1
ATOM 2369 O O . ARG A 1 316 ? 27.020 46.496 74.795 1.00 25.71 327 ARG A O 1
ATOM 2377 N N . LEU A 1 317 ? 28.623 47.105 76.244 1.00 23.41 328 LEU A N 1
ATOM 2378 C CA . LEU A 1 317 ? 28.627 45.826 76.966 1.00 21.77 328 LEU A CA 1
ATOM 2379 C C . LEU A 1 317 ? 27.326 45.490 77.724 1.00 22.00 328 LEU A C 1
ATOM 2380 O O . LEU A 1 317 ? 27.334 44.683 78.663 1.00 20.58 328 LEU A O 1
ATOM 2385 N N . LYS A 1 318 ? 26.240 46.183 77.386 1.00 22.83 329 LYS A N 1
ATOM 2386 C CA . LYS A 1 318 ? 24.947 45.912 78.001 1.00 23.65 329 LYS A CA 1
ATOM 2387 C C . LYS A 1 318 ? 24.188 45.070 76.989 1.00 25.51 329 LYS A C 1
ATOM 2388 O O . LYS A 1 318 ? 23.429 44.175 77.354 1.00 25.21 329 LYS A O 1
ATOM 2391 N N . VAL A 1 319 ? 24.452 45.354 75.712 1.00 26.76 330 VAL A N 1
ATOM 2392 C CA . VAL A 1 319 ? 23.882 44.671 74.543 1.00 24.81 330 VAL A CA 1
ATOM 2393 C C . VAL A 1 319 ? 24.564 43.294 74.423 1.00 23.49 330 VAL A C 1
ATOM 2394 O O . VAL A 1 319 ? 25.796 43.212 74.413 1.00 23.71 330 VAL A O 1
ATOM 2398 N N . ARG A 1 320 ? 23.794 42.217 74.332 1.00 20.84 331 ARG A N 1
ATOM 2399 C CA . ARG A 1 320 ? 24.407 40.894 74.193 1.00 21.38 331 ARG A CA 1
ATOM 2400 C C . ARG A 1 320 ? 25.192 40.803 72.870 1.00 21.20 331 ARG A C 1
ATOM 2401 O O . ARG A 1 320 ? 24.868 41.489 71.891 1.00 19.99 331 ARG A O 1
ATOM 2403 N N . ASN A 1 321 ? 26.235 39.969 72.878 1.00 20.56 332 ASN A N 1
ATOM 2404 C CA . ASN A 1 321 ? 27.124 39.743 71.733 1.00 17.51 332 ASN A CA 1
ATOM 2405 C C . ASN A 1 321 ? 27.900 40.985 71.292 1.00 16.80 332 ASN A C 1
ATOM 2406 O O . ASN A 1 321 ? 28.350 41.073 70.155 1.00 15.18 332 ASN A O 1
ATOM 2411 N N . SER A 1 322 ? 28.097 41.920 72.213 1.00 16.23 333 SER A N 1
ATOM 2412 C CA . SER A 1 322 ? 28.814 43.147 71.904 1.00 18.14 333 SER A CA 1
ATOM 2413 C C . SER A 1 322 ? 30.298 42.942 72.013 1.00 18.56 333 SER A C 1
ATOM 2414 O O . SER A 1 322 ? 31.073 43.808 71.608 1.00 22.44 333 SER A O 1
ATOM 2417 N N . LEU A 1 323 ? 30.687 41.817 72.608 1.00 17.69 334 LEU A N 1
ATOM 2418 C CA . LEU A 1 323 ? 32.083 41.457 72.792 1.00 16.26 334 LEU A CA 1
ATOM 2419 C C . LEU A 1 323 ? 32.250 40.178 71.997 1.00 16.41 334 LEU A C 1
ATOM 2420 O O . LEU A 1 323 ? 31.971 39.090 72.467 1.00 15.85 334 LEU A O 1
ATOM 2425 N N . LEU A 1 324 ? 32.597 40.361 70.737 1.00 18.30 335 LEU A N 1
ATOM 2426 C CA . LEU A 1 324 ? 32.798 39.287 69.796 1.00 18.32 335 LEU A CA 1
ATOM 2427 C C . LEU A 1 324 ? 33.981 38.429 70.205 1.00 18.76 335 LEU A C 1
ATOM 2428 O O . LEU A 1 324 ? 34.880 38.916 70.889 1.00 18.88 335 LEU A O 1
ATOM 2433 N N . THR A 1 325 ? 33.983 37.168 69.765 1.00 19.50 336 THR A N 1
ATOM 2434 C CA . THR A 1 325 ? 35.080 36.244 70.057 1.00 19.36 336 THR A CA 1
ATOM 2435 C C . THR A 1 325 ? 36.289 36.686 69.247 1.00 20.40 336 THR A C 1
ATOM 2436 O O . THR A 1 325 ? 37.438 36.447 69.625 1.00 20.66 336 THR A O 1
ATOM 2440 N N . ARG A 1 326 ? 36.020 37.390 68.155 1.00 21.53 337 ARG A N 1
ATOM 2441 C CA . ARG A 1 326 ? 37.080 37.874 67.280 1.00 20.94 337 ARG A CA 1
ATOM 2442 C C . ARG A 1 326 ? 38.045 38.751 68.058 1.00 20.93 337 ARG A C 1
ATOM 2443 O O . ARG A 1 326 ? 39.246 38.766 67.776 1.00 20.68 337 ARG A O 1
ATOM 2446 N N . TYR A 1 327 ? 37.528 39.480 69.043 1.00 20.85 338 TYR A N 1
ATOM 2447 C CA . TYR A 1 327 ? 38.378 40.336 69.849 1.00 19.41 338 TYR A CA 1
ATOM 2448 C C . TYR A 1 327 ? 39.367 39.429 70.587 1.00 20.83 338 TYR A C 1
ATOM 2449 O O . TYR A 1 327 ? 40.569 39.715 70.618 1.00 22.77 338 TYR A O 1
ATOM 2458 N N . LEU A 1 328 ? 38.892 38.281 71.068 1.00 18.71 339 LEU A N 1
ATOM 2459 C CA . LEU A 1 328 ? 39.744 37.362 71.814 1.00 19.00 339 LEU A CA 1
ATOM 2460 C C . LEU A 1 328 ? 40.972 36.889 71.030 1.00 20.07 339 LEU A C 1
ATOM 2461 O O . LEU A 1 328 ? 41.873 36.236 71.562 1.00 18.39 339 LEU A O 1
ATOM 2466 N N . THR A 1 329 ? 40.974 37.213 69.747 1.00 22.23 340 THR A N 1
ATOM 2467 C CA . THR A 1 329 ? 42.051 36.880 68.841 1.00 23.38 340 THR A CA 1
ATOM 2468 C C . THR A 1 329 ? 43.204 37.855 69.085 1.00 23.88 340 THR A C 1
ATOM 2469 O O . THR A 1 329 ? 44.256 37.452 69.585 1.00 24.24 340 THR A O 1
ATOM 2473 N N . ASP A 1 330 ? 42.992 39.141 68.807 1.00 24.35 341 ASP A N 1
ATOM 2474 C CA . ASP A 1 330 ? 44.059 40.121 68.992 1.00 25.06 341 ASP A CA 1
ATOM 2475 C C . ASP A 1 330 ? 44.574 40.130 70.429 1.00 24.04 341 ASP A C 1
ATOM 2476 O O . ASP A 1 330 ? 45.789 40.085 70.679 1.00 23.57 341 ASP A O 1
ATOM 2481 N N . VAL A 1 331 ? 43.636 40.110 71.370 1.00 22.82 342 VAL A N 1
ATOM 2482 C CA . VAL A 1 331 ? 43.957 40.127 72.792 1.00 20.54 342 VAL A CA 1
ATOM 2483 C C . VAL A 1 331 ? 44.995 39.079 73.187 1.00 20.50 342 VAL A C 1
ATOM 2484 O O . VAL A 1 331 ? 45.816 39.330 74.064 1.00 20.29 342 VAL A O 1
ATOM 2488 N N . GLU A 1 332 ? 44.974 37.934 72.502 1.00 21.27 343 GLU A N 1
ATOM 2489 C CA . GLU A 1 332 ? 45.881 36.809 72.755 1.00 23.09 343 GLU A CA 1
ATOM 2490 C C . GLU A 1 332 ? 47.359 36.981 72.376 1.00 23.55 343 GLU A C 1
ATOM 2491 O O . GLU A 1 332 ? 48.218 36.257 72.901 1.00 22.51 343 GLU A O 1
ATOM 2497 N N . ARG A 1 333 ? 47.655 37.943 71.496 1.00 25.33 344 ARG A N 1
ATOM 2498 C CA . ARG A 1 333 ? 49.033 38.225 71.057 1.00 25.77 344 ARG A CA 1
ATOM 2499 C C . ARG A 1 333 ? 49.785 39.153 72.027 1.00 26.24 344 ARG A C 1
ATOM 2500 O O . ARG A 1 333 ? 50.902 39.595 71.738 1.00 26.55 344 ARG A O 1
ATOM 2508 N N . ASP A 1 334 ? 49.187 39.434 73.180 1.00 28.37 345 ASP A N 1
ATOM 2509 C CA . ASP A 1 334 ? 49.808 40.324 74.157 1.00 31.45 345 ASP A CA 1
ATOM 2510 C C . ASP A 1 334 ? 50.864 39.707 75.084 1.00 32.77 345 ASP A C 1
ATOM 2511 O O . ASP A 1 334 ? 50.594 38.734 75.804 1.00 32.58 345 ASP A O 1
ATOM 2516 N N . PRO A 1 335 ? 52.083 40.270 75.086 1.00 33.37 346 PRO A N 1
ATOM 2517 C CA . PRO A 1 335 ? 53.152 39.763 75.948 1.00 34.87 346 PRO A CA 1
ATOM 2518 C C . PRO A 1 335 ? 52.818 40.173 77.391 1.00 34.59 346 PRO A C 1
ATOM 2519 O O . PRO A 1 335 ? 51.756 40.754 77.649 1.00 34.67 346 PRO A O 1
ATOM 2523 N N . ALA A 1 336 ? 53.786 39.973 78.288 1.00 34.57 347 ALA A N 1
ATOM 2524 C CA . ALA A 1 336 ? 53.662 40.302 79.710 1.00 34.58 347 ALA A CA 1
ATOM 2525 C C . ALA A 1 336 ? 53.414 41.802 79.988 1.00 34.70 347 ALA A C 1
ATOM 2526 O O . ALA A 1 336 ? 52.339 42.209 80.459 1.00 34.47 347 ALA A O 1
ATOM 2528 N N . HIS A 1 337 ? 54.448 42.607 79.788 1.00 34.15 348 HIS A N 1
ATOM 2529 C CA . HIS A 1 337 ? 54.362 44.048 80.011 1.00 33.86 348 HIS A CA 1
ATOM 2530 C C . HIS A 1 337 ? 53.908 44.641 78.699 1.00 33.82 348 HIS A C 1
ATOM 2531 O O . HIS A 1 337 ? 54.641 45.428 78.067 1.00 35.41 348 HIS A O 1
ATOM 2532 N N . LEU A 1 338 ? 52.725 44.248 78.245 1.00 31.69 349 LEU A N 1
ATOM 2533 C CA . LEU A 1 338 ? 52.268 44.767 76.977 1.00 29.64 349 LEU A CA 1
ATOM 2534 C C . LEU A 1 338 ? 50.812 44.408 76.693 1.00 29.00 349 LEU A C 1
ATOM 2535 O O . LEU A 1 338 ? 50.514 43.387 76.046 1.00 28.52 349 LEU A O 1
ATOM 2536 N N . LEU A 1 339 ? 49.917 45.271 77.165 1.00 25.09 350 LEU A N 1
ATOM 2537 C CA . LEU A 1 339 ? 48.497 45.080 76.982 1.00 25.08 350 LEU A CA 1
ATOM 2538 C C . LEU A 1 339 ? 47.957 46.050 75.928 1.00 26.14 350 LEU A C 1
ATOM 2539 O O . LEU A 1 339 ? 46.964 46.755 76.165 1.00 25.84 350 LEU A O 1
ATOM 2540 N N . TYR A 1 340 ? 48.577 46.045 74.749 1.00 24.42 351 TYR A N 1
ATOM 2541 C CA . TYR A 1 340 ? 48.163 46.941 73.672 1.00 24.14 351 TYR A CA 1
ATOM 2542 C C . TYR A 1 340 ? 46.865 46.513 73.001 1.00 25.14 351 TYR A C 1
ATOM 2543 O O . TYR A 1 340 ? 45.913 47.296 72.899 1.00 25.96 351 TYR A O 1
ATOM 2552 N N . ASN A 1 341 ? 46.809 45.260 72.561 1.00 25.11 352 ASN A N 1
ATOM 2553 C CA . ASN A 1 341 ? 45.611 44.761 71.893 1.00 23.02 352 ASN A CA 1
ATOM 2554 C C . ASN A 1 341 ? 44.404 44.750 72.818 1.00 22.30 352 ASN A C 1
ATOM 2555 O O . ASN A 1 341 ? 43.278 44.986 72.366 1.00 23.75 352 ASN A O 1
ATOM 2560 N N . THR A 1 342 ? 44.637 44.467 74.101 1.00 20.64 353 THR A N 1
ATOM 2561 C CA . THR A 1 342 ? 43.565 44.442 75.091 1.00 19.10 353 THR A CA 1
ATOM 2562 C C . THR A 1 342 ? 43.067 45.861 75.221 1.00 19.18 353 THR A C 1
ATOM 2563 O O . THR A 1 342 ? 41.891 46.140 74.993 1.00 18.65 353 THR A O 1
ATOM 2567 N N . HIS A 1 343 ? 44.001 46.761 75.505 1.00 20.36 354 HIS A N 1
ATOM 2568 C CA . HIS A 1 343 ? 43.716 48.183 75.659 1.00 21.51 354 HIS A CA 1
ATOM 2569 C C . HIS A 1 343 ? 42.881 48.743 74.507 1.00 19.92 354 HIS A C 1
ATOM 2570 O O . HIS A 1 343 ? 41.809 49.317 74.719 1.00 19.93 354 HIS A O 1
ATOM 2577 N N . TYR A 1 344 ? 43.367 48.568 73.290 1.00 20.36 355 TYR A N 1
ATOM 2578 C CA . TYR A 1 344 ? 42.649 49.050 72.129 1.00 20.28 355 TYR A CA 1
ATOM 2579 C C . TYR A 1 344 ? 41.236 48.481 72.101 1.00 19.13 355 TYR A C 1
ATOM 2580 O O . TYR A 1 344 ? 40.302 49.175 71.712 1.00 19.58 355 TYR A O 1
ATOM 2589 N N . MET A 1 345 ? 41.075 47.232 72.527 1.00 18.36 356 MET A N 1
ATOM 2590 C CA . MET A 1 345 ? 39.763 46.592 72.500 1.00 18.36 356 MET A CA 1
ATOM 2591 C C . MET A 1 345 ? 38.759 47.291 73.381 1.00 17.08 356 MET A C 1
ATOM 2592 O O . MET A 1 345 ? 37.674 47.655 72.929 1.00 16.89 356 MET A O 1
ATOM 2597 N N . LEU A 1 346 ? 39.133 47.483 74.638 1.00 17.46 357 LEU A N 1
ATOM 2598 C CA . LEU A 1 346 ? 38.260 48.129 75.600 1.00 17.74 357 LEU A CA 1
ATOM 2599 C C . LEU A 1 346 ? 37.787 49.499 75.107 1.00 18.25 357 LEU A C 1
ATOM 2600 O O . LEU A 1 346 ? 36.581 49.764 75.075 1.00 16.08 357 LEU A O 1
ATOM 2605 N N . THR A 1 347 ? 38.728 50.321 74.650 1.00 18.15 358 THR A N 1
ATOM 2606 C CA . THR A 1 347 ? 38.445 51.679 74.185 1.00 21.11 358 THR A CA 1
ATOM 2607 C C . THR A 1 347 ? 37.844 51.814 72.779 1.00 21.55 358 THR A C 1
ATOM 2608 O O . THR A 1 347 ? 36.907 52.593 72.543 1.00 21.25 358 THR A O 1
ATOM 2612 N N . ASP A 1 348 ? 38.422 51.088 71.836 1.00 21.68 359 ASP A N 1
ATOM 2613 C CA . ASP A 1 348 ? 37.976 51.128 70.462 1.00 22.67 359 ASP A CA 1
ATOM 2614 C C . ASP A 1 348 ? 36.815 50.233 70.030 1.00 23.19 359 ASP A C 1
ATOM 2615 O O . ASP A 1 348 ? 35.886 50.702 69.342 1.00 23.86 359 ASP A O 1
ATOM 2620 N N . ASP A 1 349 ? 36.891 48.941 70.339 1.00 21.75 360 ASP A N 1
ATOM 2621 C CA . ASP A 1 349 ? 35.817 48.052 69.938 1.00 22.11 360 ASP A CA 1
ATOM 2622 C C . ASP A 1 349 ? 34.639 48.215 70.897 1.00 22.98 360 ASP A C 1
ATOM 2623 O O . ASP A 1 349 ? 33.528 48.505 70.457 1.00 23.43 360 ASP A O 1
ATOM 2628 N N . LEU A 1 350 ? 34.902 48.164 72.203 1.00 24.18 361 LEU A N 1
ATOM 2629 C CA . LEU A 1 350 ? 33.836 48.305 73.207 1.00 25.06 361 LEU A CA 1
ATOM 2630 C C . LEU A 1 350 ? 33.568 49.746 73.670 1.00 27.19 361 LEU A C 1
ATOM 2631 O O . LEU A 1 350 ? 32.659 49.993 74.477 1.00 28.09 361 LEU A O 1
ATOM 2636 N N . HIS A 1 351 A 34.357 50.693 73.171 1.00 25.85 361 HIS A N 1
ATOM 2637 C CA . HIS A 1 351 A 34.193 52.094 73.546 1.00 27.29 361 HIS A CA 1
ATOM 2638 C C . HIS A 1 351 A 34.164 52.358 75.076 1.00 26.62 361 HIS A C 1
ATOM 2639 O O . HIS A 1 351 A 33.545 53.344 75.512 1.00 28.28 361 HIS A O 1
ATOM 2646 N N . VAL A 1 352 B 34.746 51.488 75.901 1.00 22.94 361 VAL A N 1
ATOM 2647 C CA . VAL A 1 352 B 34.750 51.760 77.337 1.00 21.50 361 VAL A CA 1
ATOM 2648 C C . VAL A 1 352 B 35.324 53.176 77.503 1.00 21.46 361 VAL A C 1
ATOM 2649 O O . VAL A 1 352 B 36.411 53.460 77.003 1.00 21.15 361 VAL A O 1
ATOM 2653 N N . PRO A 1 353 C 34.594 54.074 78.188 1.00 20.65 361 PRO A N 1
ATOM 2654 C CA . PRO A 1 353 C 34.908 55.485 78.485 1.00 22.69 361 PRO A CA 1
ATOM 2655 C C . PRO A 1 353 C 36.276 55.793 79.130 1.00 22.89 361 PRO A C 1
ATOM 2656 O O . PRO A 1 353 C 37.098 56.498 78.546 1.00 24.20 361 PRO A O 1
ATOM 2660 N N . VAL A 1 354 ? 36.479 55.349 80.368 1.00 20.95 362 VAL A N 1
ATOM 2661 C CA . VAL A 1 354 ? 37.735 55.567 81.083 1.00 20.52 362 VAL A CA 1
ATOM 2662 C C . VAL A 1 354 ? 38.307 54.181 81.344 1.00 20.78 362 VAL A C 1
ATOM 2663 O O . VAL A 1 354 ? 37.623 53.343 81.936 1.00 20.17 362 VAL A O 1
ATOM 2667 N N . VAL A 1 355 ? 39.552 53.947 80.922 1.00 20.28 363 VAL A N 1
ATOM 2668 C CA . VAL A 1 355 ? 40.202 52.646 81.087 1.00 18.50 363 VAL A CA 1
ATOM 2669 C C . VAL A 1 355 ? 41.561 52.733 81.793 1.00 20.28 363 VAL A C 1
ATOM 2670 O O . VAL A 1 355 ? 42.337 53.676 81.568 1.00 20.93 363 VAL A O 1
ATOM 2674 N N . GLU A 1 356 ? 41.854 51.732 82.625 1.00 20.53 364 GLU A N 1
ATOM 2675 C CA . GLU A 1 356 ? 43.108 51.671 83.379 1.00 20.60 364 GLU A CA 1
ATOM 2676 C C . GLU A 1 356 ? 43.910 50.387 83.173 1.00 21.27 364 GLU A C 1
ATOM 2677 O O . GLU A 1 356 ? 43.364 49.334 82.840 1.00 21.61 364 GLU A O 1
ATOM 2683 N N . PRO A 1 357 ? 45.222 50.449 83.418 1.00 24.05 365 PRO A N 1
ATOM 2684 C CA . PRO A 1 357 ? 46.107 49.294 83.278 1.00 24.81 365 PRO A CA 1
ATOM 2685 C C . PRO A 1 357 ? 45.548 48.048 83.983 1.00 24.29 365 PRO A C 1
ATOM 2686 O O . PRO A 1 357 ? 45.586 46.951 83.425 1.00 26.12 365 PRO A O 1
ATOM 2690 N N . ILE A 1 358 ? 45.011 48.205 85.188 1.00 22.08 366 ILE A N 1
ATOM 2691 C CA . ILE A 1 358 ? 44.453 47.038 85.869 1.00 20.03 366 ILE A CA 1
ATOM 2692 C C . ILE A 1 358 ? 43.332 46.424 85.044 1.00 20.41 366 ILE A C 1
ATOM 2693 O O . ILE A 1 358 ? 43.235 45.209 84.936 1.00 19.41 366 ILE A O 1
ATOM 2698 N N . ASP A 1 359 ? 42.497 47.272 84.448 1.00 19.82 367 ASP A N 1
ATOM 2699 C CA . ASP A 1 359 ? 41.371 46.788 83.667 1.00 19.63 367 ASP A CA 1
ATOM 2700 C C . ASP A 1 359 ? 41.850 45.954 82.495 1.00 20.96 367 ASP A C 1
ATOM 2701 O O . ASP A 1 359 ? 41.303 44.875 82.217 1.00 19.12 367 ASP A O 1
ATOM 2706 N N . ASN A 1 360 ? 42.878 46.462 81.820 1.00 20.74 368 ASN A N 1
ATOM 2707 C CA . ASN A 1 360 ? 43.462 45.781 80.675 1.00 19.86 368 ASN A CA 1
ATOM 2708 C C . ASN A 1 360 ? 44.041 44.450 81.130 1.00 20.82 368 ASN A C 1
ATOM 2709 O O . ASN A 1 360 ? 43.747 43.399 80.541 1.00 22.22 368 ASN A O 1
ATOM 2714 N N . ARG A 1 361 ? 44.841 44.490 82.191 1.00 19.68 369 ARG A N 1
ATOM 2715 C CA . ARG A 1 361 ? 45.452 43.281 82.738 1.00 20.57 369 ARG A CA 1
ATOM 2716 C C . ARG A 1 361 ? 44.383 42.254 83.150 1.00 20.28 369 ARG A C 1
ATOM 2717 O O . ARG A 1 361 ? 44.439 41.090 82.749 1.00 20.58 369 ARG A O 1
ATOM 2725 N N . ILE A 1 362 ? 43.413 42.701 83.949 1.00 19.86 370 ILE A N 1
ATOM 2726 C CA . ILE A 1 362 ? 42.298 41.863 84.402 1.00 17.54 370 ILE A CA 1
ATOM 2727 C C . ILE A 1 362 ? 41.559 41.262 83.200 1.00 18.11 370 ILE A C 1
ATOM 2728 O O . ILE A 1 362 ? 41.282 40.072 83.191 1.00 18.79 370 ILE A O 1
ATOM 2733 N N . VAL A 1 363 ? 41.289 42.071 82.175 1.00 17.45 371 VAL A N 1
ATOM 2734 C CA . VAL A 1 363 ? 40.576 41.595 80.990 1.00 18.07 371 VAL A CA 1
ATOM 2735 C C . VAL A 1 363 ? 41.340 40.588 80.116 1.00 18.35 371 VAL A C 1
ATOM 2736 O O . VAL A 1 363 ? 40.733 39.669 79.567 1.00 18.65 371 VAL A O 1
ATOM 2740 N N . ARG A 1 364 ? 42.656 40.739 79.984 1.00 19.77 372 ARG A N 1
ATOM 2741 C CA . ARG A 1 364 ? 43.436 39.788 79.174 1.00 19.91 372 ARG A CA 1
ATOM 2742 C C . ARG A 1 364 ? 43.510 38.433 79.893 1.00 19.21 372 ARG A C 1
ATOM 2743 O O . ARG A 1 364 ? 43.617 37.382 79.270 1.00 19.50 372 ARG A O 1
ATOM 2751 N N . TYR A 1 365 ? 43.445 38.464 81.215 1.00 18.99 373 TYR A N 1
ATOM 2752 C CA . TYR A 1 365 ? 43.485 37.241 81.997 1.00 17.62 373 TYR A CA 1
ATOM 2753 C C . TYR A 1 365 ? 42.140 36.529 81.824 1.00 18.33 373 TYR A C 1
ATOM 2754 O O . TYR A 1 365 ? 42.085 35.309 81.663 1.00 20.33 373 TYR A O 1
ATOM 2763 N N . ALA A 1 366 ? 41.055 37.294 81.825 1.00 16.94 374 ALA A N 1
ATOM 2764 C CA . ALA A 1 366 ? 39.739 36.713 81.636 1.00 16.21 374 ALA A CA 1
ATOM 2765 C C . ALA A 1 366 ? 39.689 35.987 80.283 1.00 16.10 374 ALA A C 1
ATOM 2766 O O . ALA A 1 366 ? 39.235 34.853 80.217 1.00 17.26 374 ALA A O 1
ATOM 2768 N N . CYS A 1 367 ? 40.211 36.618 79.228 1.00 16.39 375 CYS A N 1
ATOM 2769 C CA . CYS A 1 367 ? 40.271 36.024 77.878 1.00 17.40 375 CYS A CA 1
ATOM 2770 C C . CYS A 1 367 ? 41.075 34.721 77.882 1.00 17.76 375 CYS A C 1
ATOM 2771 O O . CYS A 1 367 ? 40.583 33.683 77.449 1.00 17.17 375 CYS A O 1
ATOM 2774 N N . GLU A 1 368 ? 42.339 34.818 78.300 1.00 18.93 376 GLU A N 1
ATOM 2775 C CA . GLU A 1 368 ? 43.255 33.681 78.400 1.00 19.08 376 GLU A CA 1
ATOM 2776 C C . GLU A 1 368 ? 42.611 32.484 79.115 1.00 19.04 376 GLU A C 1
ATOM 2777 O O . GLU A 1 368 ? 42.730 31.350 78.662 1.00 18.61 376 GLU A O 1
ATOM 2783 N N . MET A 1 369 ? 41.948 32.739 80.240 1.00 18.01 377 MET A N 1
ATOM 2784 C CA . MET A 1 369 ? 41.301 31.682 81.001 1.00 17.42 377 MET A CA 1
ATOM 2785 C C . MET A 1 369 ? 40.267 30.986 80.145 1.00 17.65 377 MET A C 1
ATOM 2786 O O . MET A 1 369 ? 40.319 29.769 79.955 1.00 19.25 377 MET A O 1
ATOM 2791 N N . VAL A 1 370 ? 39.352 31.774 79.598 1.00 16.76 378 VAL A N 1
ATOM 2792 C CA . VAL A 1 370 ? 38.286 31.247 78.773 1.00 15.68 378 VAL A CA 1
ATOM 2793 C C . VAL A 1 370 ? 38.778 30.517 77.541 1.00 15.43 378 VAL A C 1
ATOM 2794 O O . VAL A 1 370 ? 38.329 29.424 77.253 1.00 17.58 378 VAL A O 1
ATOM 2798 N N . VAL A 1 371 ? 39.719 31.114 76.828 1.00 16.99 379 VAL A N 1
ATOM 2799 C CA . VAL A 1 371 ? 40.251 30.531 75.600 1.00 17.83 379 VAL A CA 1
ATOM 2800 C C . VAL A 1 371 ? 41.129 29.306 75.833 1.00 15.89 379 VAL A C 1
ATOM 2801 O O . VAL A 1 371 ? 41.166 28.407 74.992 1.00 14.46 379 VAL A O 1
ATOM 2805 N N . LYS A 1 372 ? 41.815 29.268 76.973 1.00 15.60 380 LYS A N 1
ATOM 2806 C CA . LYS A 1 372 ? 42.686 28.146 77.328 1.00 14.16 380 LYS A CA 1
ATOM 2807 C C . LYS A 1 372 ? 41.885 26.870 77.574 1.00 13.83 380 LYS A C 1
ATOM 2808 O O . LYS A 1 372 ? 42.229 25.796 77.073 1.00 13.27 380 LYS A O 1
ATOM 2812 N N . ARG A 1 373 ? 40.820 26.997 78.364 1.00 13.07 381 ARG A N 1
ATOM 2813 C CA . ARG A 1 373 ? 39.946 25.876 78.684 1.00 12.60 381 ARG A CA 1
ATOM 2814 C C . ARG A 1 373 ? 39.172 25.406 77.453 1.00 14.95 381 ARG A C 1
ATOM 2815 O O . ARG A 1 373 ? 38.834 24.226 77.330 1.00 15.92 381 ARG A O 1
ATOM 2823 N N . ALA A 1 374 ? 38.865 26.343 76.562 1.00 16.05 382 ALA A N 1
ATOM 2824 C CA . ALA A 1 374 ? 38.132 26.047 75.347 1.00 15.21 382 ALA A CA 1
ATOM 2825 C C . ALA A 1 374 ? 38.908 25.033 74.536 1.00 16.39 382 ALA A C 1
ATOM 2826 O O . ALA A 1 374 ? 38.422 23.932 74.278 1.00 16.30 382 ALA A O 1
ATOM 2828 N N . ALA A 1 375 ? 40.149 25.389 74.196 1.00 18.45 383 ALA A N 1
ATOM 2829 C CA . ALA A 1 375 ? 41.031 24.521 73.408 1.00 20.10 383 ALA A CA 1
ATOM 2830 C C . ALA A 1 375 ? 41.187 23.164 74.082 1.00 19.57 383 ALA A C 1
ATOM 2831 O O . ALA A 1 375 ? 40.904 22.132 73.484 1.00 21.76 383 ALA A O 1
ATOM 2833 N N . TYR A 1 376 ? 41.575 23.170 75.347 1.00 19.85 384 TYR A N 1
ATOM 2834 C CA . TYR A 1 376 ? 41.741 21.937 76.093 1.00 18.05 384 TYR A CA 1
ATOM 2835 C C . TYR A 1 376 ? 40.494 21.064 76.051 1.00 18.71 384 TYR A C 1
ATOM 2836 O O . TYR A 1 376 ? 40.596 19.848 75.970 1.00 19.38 384 TYR A O 1
ATOM 2845 N N . LEU A 1 377 ? 39.313 21.671 76.100 1.00 18.20 385 LEU A N 1
ATOM 2846 C CA . LEU A 1 377 ? 38.095 20.876 76.052 1.00 16.54 385 LEU A CA 1
ATOM 2847 C C . LEU A 1 377 ? 37.968 20.122 74.718 1.00 17.26 385 LEU A C 1
ATOM 2848 O O . LEU A 1 377 ? 37.720 18.912 74.715 1.00 17.45 385 LEU A O 1
ATOM 2853 N N . ALA A 1 378 ? 38.213 20.806 73.599 1.00 16.54 386 ALA A N 1
ATOM 2854 C CA . ALA A 1 378 ? 38.133 20.179 72.271 1.00 15.20 386 ALA A CA 1
ATOM 2855 C C . ALA A 1 378 ? 39.200 19.094 72.200 1.00 16.13 386 ALA A C 1
ATOM 2856 O O . ALA A 1 378 ? 38.968 18.005 71.641 1.00 14.94 386 ALA A O 1
AT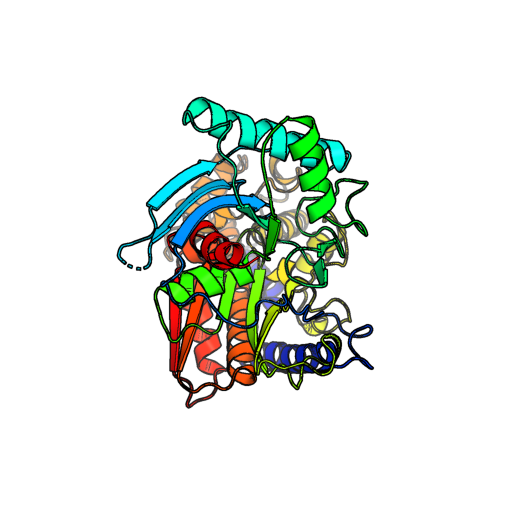OM 2858 N N . GLY A 1 379 ? 40.344 19.396 72.819 1.00 13.95 387 GLY A N 1
ATOM 2859 C CA . GLY A 1 379 ? 41.466 18.479 72.874 1.00 13.38 387 GLY A CA 1
ATOM 2860 C C . GLY A 1 379 ? 41.108 17.199 73.601 1.00 14.42 387 GLY A C 1
ATOM 2861 O O . GLY A 1 379 ? 41.501 16.111 73.186 1.00 15.48 387 GLY A O 1
ATOM 2862 N N . ALA A 1 380 ? 40.345 17.308 74.680 1.00 14.53 388 ALA A N 1
ATOM 2863 C CA . ALA A 1 380 ? 39.951 16.122 75.416 1.00 15.89 388 ALA A CA 1
ATOM 2864 C C . ALA A 1 380 ? 39.081 15.324 74.473 1.00 18.07 388 ALA A C 1
ATOM 2865 O O . ALA A 1 380 ? 39.298 14.137 74.280 1.00 19.30 388 ALA A O 1
ATOM 2867 N N . GLY A 1 381 ? 38.146 16.009 73.823 1.00 19.79 389 GLY A N 1
ATOM 2868 C CA . GLY A 1 381 ? 37.245 15.360 72.884 1.00 19.88 389 GLY A CA 1
ATOM 2869 C C . GLY A 1 381 ? 37.939 14.551 71.802 1.00 18.86 389 GLY A C 1
ATOM 2870 O O . GLY A 1 381 ? 37.508 13.435 71.510 1.00 17.85 389 GLY A O 1
ATOM 2871 N N . ILE A 1 382 ? 38.999 15.083 71.191 1.00 18.32 390 ILE A N 1
ATOM 2872 C CA . ILE A 1 382 ? 39.677 14.312 70.159 1.00 18.60 390 ILE A CA 1
ATOM 2873 C C . ILE A 1 382 ? 40.336 13.114 70.810 1.00 18.65 390 ILE A C 1
ATOM 2874 O O . ILE A 1 382 ? 40.328 12.032 70.240 1.00 21.73 390 ILE A O 1
ATOM 2879 N N . ALA A 1 383 ? 40.891 13.288 72.005 1.00 16.69 391 ALA A N 1
ATOM 2880 C CA . ALA A 1 383 ? 41.527 12.174 72.691 1.00 16.56 391 ALA A CA 1
ATOM 2881 C C . ALA A 1 383 ? 40.502 11.100 72.954 1.00 16.84 391 ALA A C 1
ATOM 2882 O O . ALA A 1 383 ? 40.835 9.939 73.081 1.00 20.74 391 ALA A O 1
ATOM 2884 N N . CYS A 1 384 ? 39.245 11.495 73.063 1.00 18.62 392 CYS A N 1
ATOM 2885 C CA . CYS A 1 384 ? 38.177 10.541 73.288 1.00 18.33 392 CYS A CA 1
ATOM 2886 C C . CYS A 1 384 ? 37.835 9.804 72.006 1.00 18.45 392 CYS A C 1
ATOM 2887 O O . CYS A 1 384 ? 37.505 8.618 72.037 1.00 18.30 392 CYS A O 1
ATOM 2890 N N . ILE A 1 385 ? 37.874 10.522 70.886 1.00 18.40 393 ILE A N 1
ATOM 2891 C CA . ILE A 1 385 ? 37.585 9.950 69.572 1.00 17.54 393 ILE A CA 1
ATOM 2892 C C . ILE A 1 385 ? 38.674 8.941 69.235 1.00 17.57 393 ILE A C 1
ATOM 2893 O O . ILE A 1 385 ? 38.395 7.812 68.839 1.00 18.59 393 ILE A O 1
ATOM 2898 N N . LEU A 1 386 ? 39.920 9.347 69.429 1.00 18.19 394 LEU A N 1
ATOM 2899 C CA . LEU A 1 386 ? 41.073 8.487 69.173 1.00 17.65 394 LEU A CA 1
ATOM 2900 C C . LEU A 1 386 ? 40.998 7.218 70.028 1.00 16.20 394 LEU A C 1
ATOM 2901 O O . LEU A 1 386 ? 41.534 6.176 69.650 1.00 15.84 394 LEU A O 1
ATOM 2906 N N . ARG A 1 387 ? 40.375 7.330 71.196 1.00 16.05 395 ARG A N 1
ATOM 2907 C CA . ARG A 1 387 ? 40.217 6.190 72.088 1.00 16.91 395 ARG A CA 1
ATOM 2908 C C . ARG A 1 387 ? 39.102 5.267 71.617 1.00 16.09 395 ARG A C 1
ATOM 2909 O O . ARG A 1 387 ? 39.015 4.125 72.042 1.00 15.24 395 ARG A O 1
ATOM 2917 N N . ARG A 1 388 ? 38.254 5.786 70.739 1.00 16.31 396 ARG A N 1
ATOM 2918 C CA . ARG A 1 388 ? 37.145 5.037 70.180 1.00 17.95 396 ARG A CA 1
ATOM 2919 C C . ARG A 1 388 ? 37.590 4.467 68.845 1.00 17.73 396 ARG A C 1
ATOM 2920 O O . ARG A 1 388 ? 37.670 3.253 68.688 1.00 20.13 396 ARG A O 1
ATOM 2928 N N . ILE A 1 389 ? 37.903 5.331 67.887 1.00 17.22 397 ILE A N 1
ATOM 2929 C CA . ILE A 1 389 ? 38.382 4.875 66.584 1.00 18.01 397 ILE A CA 1
ATOM 2930 C C . ILE A 1 389 ? 39.428 3.760 66.785 1.00 19.60 397 ILE A C 1
ATOM 2931 O O . ILE A 1 389 ? 39.354 2.707 66.153 1.00 20.04 397 ILE A O 1
ATOM 2936 N N . ASN A 1 390 ? 40.363 3.986 67.705 1.00 20.36 404 ASN A N 1
ATOM 2937 C CA . ASN A 1 390 ? 41.398 3.016 68.049 1.00 22.32 404 ASN A CA 1
ATOM 2938 C C . ASN A 1 390 ? 42.479 2.736 66.974 1.00 24.09 404 ASN A C 1
ATOM 2939 O O . ASN A 1 390 ? 43.472 2.050 67.259 1.00 25.79 404 ASN A O 1
ATOM 2941 N N . ARG A 1 391 ? 42.303 3.274 65.768 1.00 21.55 405 ARG A N 1
ATOM 2942 C CA . ARG A 1 391 ? 43.272 3.084 64.701 1.00 20.50 405 ARG A CA 1
ATOM 2943 C C . ARG A 1 391 ? 44.608 3.600 65.209 1.00 20.76 405 ARG A C 1
ATOM 2944 O O . ARG A 1 391 ? 44.648 4.566 65.966 1.00 23.51 405 ARG A O 1
ATOM 2952 N N . SER A 1 392 ? 45.702 2.989 64.775 1.00 20.71 406 SER A N 1
ATOM 2953 C CA . SER A 1 392 ? 47.023 3.412 65.219 1.00 20.23 406 SER A CA 1
ATOM 2954 C C . SER A 1 392 ? 47.564 4.633 64.468 1.00 21.43 406 SER A C 1
ATOM 2955 O O . SER A 1 392 ? 48.591 5.197 64.868 1.00 23.66 406 SER A O 1
ATOM 2957 N N . GLU A 1 393 ? 46.886 5.041 63.394 1.00 21.33 407 GLU A N 1
ATOM 2958 C CA . GLU A 1 393 ? 47.303 6.202 62.601 1.00 19.78 407 GLU A CA 1
ATOM 2959 C C . GLU A 1 393 ? 46.078 7.006 62.167 1.00 17.82 407 GLU A C 1
ATOM 2960 O O . GLU A 1 393 ? 45.438 6.701 61.173 1.00 16.87 407 GLU A O 1
ATOM 2966 N N . VAL A 1 394 ? 45.755 8.036 62.928 1.00 15.71 408 VAL A N 1
ATOM 2967 C CA . VAL A 1 394 ? 44.598 8.858 62.650 1.00 14.97 408 VAL A CA 1
ATOM 2968 C C . VAL A 1 394 ? 44.921 10.268 62.157 1.00 16.10 408 VAL A C 1
ATOM 2969 O O . VAL A 1 394 ? 45.641 11.012 62.827 1.00 17.53 408 VAL A O 1
ATOM 2973 N N . THR A 1 395 ? 44.420 10.618 60.975 1.00 16.88 409 THR A N 1
ATOM 2974 C CA . THR A 1 395 ? 44.566 11.970 60.430 1.00 19.30 409 THR A CA 1
ATOM 2975 C C . THR A 1 395 ? 43.215 12.621 60.781 1.00 20.33 409 THR A C 1
ATOM 2976 O O . THR A 1 395 ? 42.149 12.037 60.521 1.00 20.78 409 THR A O 1
ATOM 2980 N N . VAL A 1 396 ? 43.263 13.800 61.391 1.00 18.76 410 VAL A N 1
ATOM 2981 C CA . VAL A 1 396 ? 42.065 14.518 61.819 1.00 18.59 410 VAL A CA 1
ATOM 2982 C C . VAL A 1 396 ? 41.844 15.750 60.947 1.00 17.97 410 VAL A C 1
ATOM 2983 O O . VAL A 1 396 ? 42.715 16.613 60.875 1.00 18.71 410 VAL A O 1
ATOM 2987 N N . GLY A 1 397 ? 40.685 15.859 60.308 1.00 19.32 411 GLY A N 1
ATOM 2988 C CA . GLY A 1 397 ? 40.431 17.012 59.450 1.00 18.97 411 GLY A CA 1
ATOM 2989 C C . GLY A 1 397 ? 39.778 18.138 60.215 1.00 18.50 411 GLY A C 1
ATOM 2990 O O . GLY A 1 397 ? 38.668 17.954 60.675 1.00 20.45 411 GLY A O 1
ATOM 2991 N N . VAL A 1 398 ? 40.416 19.300 60.339 1.00 18.79 412 VAL A N 1
ATOM 2992 C CA . VAL A 1 398 ? 39.814 20.405 61.114 1.00 18.82 412 VAL A CA 1
ATOM 2993 C C . VAL A 1 398 ? 39.276 21.568 60.285 1.00 19.27 412 VAL A C 1
ATOM 2994 O O . VAL A 1 398 ? 39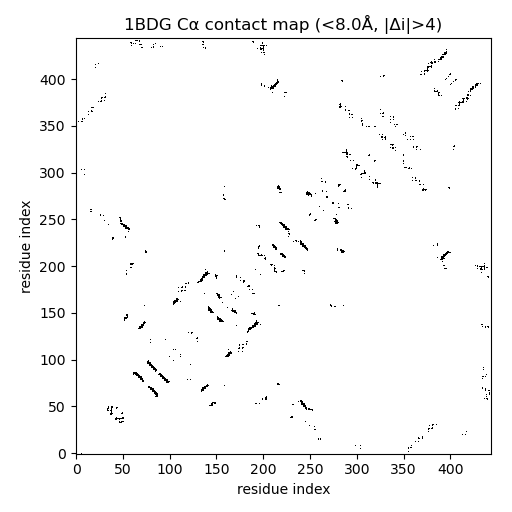.625 21.748 59.125 1.00 22.04 412 VAL A O 1
ATOM 2998 N N . ASP A 1 399 ? 38.441 22.385 60.905 1.00 18.83 413 ASP A N 1
ATOM 2999 C CA . ASP A 1 399 ? 37.908 23.582 60.267 1.00 16.89 413 ASP A CA 1
ATOM 3000 C C . ASP A 1 399 ? 37.244 24.382 61.364 1.00 15.93 413 ASP A C 1
ATOM 3001 O O . ASP A 1 399 ? 36.935 23.833 62.423 1.00 16.69 413 ASP A O 1
ATOM 3006 N N . GLY A 1 400 ? 37.111 25.683 61.145 1.00 15.64 414 GLY A N 1
ATOM 3007 C CA . GLY A 1 400 ? 36.489 26.547 62.128 1.00 17.35 414 GLY A CA 1
ATOM 3008 C C . GLY A 1 400 ? 37.369 27.709 62.552 1.00 17.38 414 GLY A C 1
ATOM 3009 O O . GLY A 1 400 ? 38.558 27.539 62.801 1.00 18.73 414 GLY A O 1
ATOM 3010 N N . SER A 1 401 ? 36.762 28.883 62.672 1.00 17.76 415 SER A N 1
ATOM 3011 C CA . SER A 1 401 ? 37.440 30.113 63.058 1.00 17.58 415 SER A CA 1
ATOM 3012 C C . SER A 1 401 ? 38.384 29.956 64.222 1.00 18.99 415 SER A C 1
ATOM 3013 O O . SER A 1 401 ? 39.435 30.600 64.272 1.00 20.53 415 SER A O 1
ATOM 3016 N N . LEU A 1 402 ? 37.983 29.154 65.198 1.00 18.79 416 LEU A N 1
ATOM 3017 C CA . LEU A 1 402 ? 38.812 28.974 66.364 1.00 18.45 416 LEU A CA 1
ATOM 3018 C C . LEU A 1 402 ? 40.175 28.398 66.003 1.00 18.54 416 LEU A C 1
ATOM 3019 O O . LEU A 1 402 ? 41.216 28.947 66.381 1.00 17.72 416 LEU A O 1
ATOM 3024 N N . TYR A 1 403 ? 40.156 27.337 65.213 1.00 17.93 417 TYR A N 1
ATOM 3025 C CA . TYR A 1 403 ? 41.369 26.701 64.784 1.00 17.99 417 TYR A CA 1
ATOM 3026 C C . TYR A 1 403 ? 42.147 27.711 63.942 1.00 18.17 417 TYR A C 1
ATOM 3027 O O . TYR A 1 403 ? 43.308 27.996 64.220 1.00 21.08 417 TYR A O 1
ATOM 3036 N N . LYS A 1 404 ? 41.476 28.292 62.954 1.00 16.68 418 LYS A N 1
ATOM 3037 C CA . LYS A 1 404 ? 42.091 29.238 62.026 1.00 14.72 418 LYS A CA 1
ATOM 3038 C C . LYS A 1 404 ? 42.632 30.567 62.513 1.00 16.06 418 LYS A C 1
ATOM 3039 O O . LYS A 1 404 ? 43.821 30.848 62.361 1.00 17.83 418 LYS A O 1
ATOM 3045 N N . PHE A 1 405 ? 41.755 31.387 63.080 1.00 16.55 419 PHE A N 1
ATOM 3046 C CA . PHE A 1 405 ? 42.094 32.732 63.516 1.00 17.31 419 PHE A CA 1
ATOM 3047 C C . PHE A 1 405 ? 42.634 32.919 64.919 1.00 19.00 419 PHE A C 1
ATOM 3048 O O . PHE A 1 405 ? 42.962 34.050 65.297 1.00 19.22 419 PHE A O 1
ATOM 3056 N N . HIS A 1 406 ? 42.759 31.849 65.696 1.00 20.68 420 HIS A N 1
ATOM 3057 C CA . HIS A 1 406 ? 43.210 32.022 67.077 1.00 21.34 420 HIS A CA 1
ATOM 3058 C C . HIS A 1 406 ? 44.614 31.567 67.481 1.00 21.43 420 HIS A C 1
ATOM 3059 O O . HIS A 1 406 ? 44.933 30.371 67.456 1.00 21.43 420 HIS A O 1
ATOM 3066 N N . PRO A 1 407 ? 45.463 32.526 67.902 1.00 19.58 421 PRO A N 1
ATOM 3067 C CA . PRO A 1 407 ? 46.841 32.279 68.325 1.00 20.07 421 PRO A CA 1
ATOM 3068 C C . PRO A 1 407 ? 46.859 31.350 69.523 1.00 19.24 421 PRO A C 1
ATOM 3069 O O . PRO A 1 407 ? 46.255 31.650 70.548 1.00 20.17 421 PRO A O 1
ATOM 3073 N N . LYS A 1 408 ? 47.510 30.202 69.359 1.00 17.22 422 LYS A N 1
ATOM 3074 C CA . LYS A 1 408 ? 47.616 29.184 70.403 1.00 14.22 422 LYS A CA 1
ATOM 3075 C C . LYS A 1 408 ? 46.463 28.158 70.496 1.00 13.06 422 LYS A C 1
ATOM 3076 O O . LYS A 1 408 ? 46.643 27.115 71.093 1.00 12.74 422 LYS A O 1
ATOM 3079 N N . PHE A 1 409 ? 45.326 28.376 69.845 1.00 12.75 423 PHE A N 1
ATOM 3080 C CA . PHE A 1 409 ? 44.247 27.387 69.948 1.00 15.07 423 PHE A CA 1
ATOM 3081 C C . PHE A 1 409 ? 44.637 25.955 69.581 1.00 15.11 423 PHE A C 1
ATOM 3082 O O . PHE A 1 409 ? 44.501 25.048 70.396 1.00 17.09 423 PHE A O 1
ATOM 3090 N N . CYS A 1 410 ? 45.077 25.738 68.352 1.00 17.30 424 CYS A N 1
ATOM 3091 C CA . CYS A 1 410 ? 45.486 24.401 67.928 1.00 18.46 424 CYS A CA 1
ATOM 3092 C C . CYS A 1 410 ? 46.742 24.018 68.692 1.00 20.05 424 CYS A C 1
ATOM 3093 O O . CYS A 1 410 ? 46.966 22.843 69.000 1.00 20.53 424 CYS A O 1
ATOM 3096 N N . GLU A 1 411 ? 47.540 25.034 69.017 1.00 19.50 425 GLU A N 1
ATOM 3097 C CA . GLU A 1 411 ? 48.782 24.845 69.744 1.00 19.62 425 GLU A CA 1
ATOM 3098 C C . GLU A 1 411 ? 48.514 24.169 71.088 1.00 17.38 425 GLU A C 1
ATOM 3099 O O . GLU A 1 411 ? 49.244 23.273 71.486 1.00 18.21 425 GLU A O 1
ATOM 3105 N N . ARG A 1 412 ? 47.441 24.574 71.759 1.00 16.52 426 ARG A N 1
ATOM 3106 C CA . ARG A 1 412 ? 47.070 24.023 73.060 1.00 15.39 426 ARG A CA 1
ATOM 3107 C C . ARG A 1 412 ? 46.189 22.765 72.980 1.00 15.27 426 ARG A C 1
ATOM 3108 O O . ARG A 1 412 ? 46.398 21.806 73.724 1.00 15.12 426 ARG A O 1
ATOM 3116 N N . MET A 1 413 ? 45.176 22.797 72.123 1.00 15.64 427 MET A N 1
ATOM 3117 C CA . MET A 1 413 ? 44.291 21.651 71.920 1.00 17.13 427 MET A CA 1
ATOM 3118 C C . MET A 1 413 ? 45.143 20.382 71.794 1.00 18.47 427 MET A C 1
ATOM 3119 O O . MET A 1 413 ? 45.011 19.447 72.603 1.00 19.36 427 MET A O 1
ATOM 3124 N N . THR A 1 414 ? 46.057 20.395 70.818 1.00 18.68 428 THR A N 1
ATOM 3125 C CA . THR A 1 414 ? 46.976 19.293 70.537 1.00 18.80 428 THR A CA 1
ATOM 3126 C C . THR A 1 414 ? 47.705 18.816 71.806 1.00 19.77 428 THR A C 1
ATOM 3127 O O . THR A 1 414 ? 47.857 17.619 72.036 1.00 18.80 428 THR A O 1
ATOM 3131 N N . ASP A 1 415 ? 48.139 19.747 72.643 1.00 22.13 429 ASP A N 1
ATOM 3132 C CA . ASP A 1 415 ? 48.821 19.341 73.856 1.00 24.15 429 ASP A CA 1
ATOM 3133 C C . ASP A 1 415 ? 47.875 18.504 74.707 1.00 24.48 429 ASP A C 1
ATOM 3134 O O . ASP A 1 415 ? 48.289 17.484 75.273 1.00 27.70 429 ASP A O 1
ATOM 3139 N N . MET A 1 416 ? 46.595 18.871 74.758 1.00 24.23 430 MET A N 1
ATOM 3140 C CA . MET A 1 416 ? 45.670 18.088 75.569 1.00 23.30 430 MET A CA 1
ATOM 3141 C C . MET A 1 416 ? 45.430 16.699 74.958 1.00 23.84 430 MET A C 1
ATOM 3142 O O . MET A 1 416 ? 45.487 15.690 75.674 1.00 24.71 430 MET A O 1
ATOM 3147 N N . VAL A 1 417 ? 45.212 16.633 73.639 1.00 21.89 431 VAL A N 1
ATOM 3148 C CA . VAL A 1 417 ? 45.004 15.342 72.965 1.00 18.59 431 VAL A CA 1
ATOM 3149 C C . VAL A 1 417 ? 46.244 14.488 73.191 1.00 19.72 431 VAL A C 1
ATOM 3150 O O . VAL A 1 417 ? 46.168 13.262 73.187 1.00 22.47 431 VAL A O 1
ATOM 3154 N N . ASP A 1 418 ? 47.376 15.144 73.411 1.00 17.69 432 ASP A N 1
ATOM 3155 C CA . ASP A 1 418 ? 48.620 14.449 73.614 1.00 18.60 432 ASP A CA 1
ATOM 3156 C C . ASP A 1 418 ? 48.750 13.770 74.966 1.00 20.01 432 ASP A C 1
ATOM 3157 O O . ASP A 1 418 ? 49.362 12.717 75.068 1.00 21.96 432 ASP A O 1
ATOM 3162 N N . LYS A 1 419 ? 48.203 14.369 76.014 1.00 21.06 433 LYS A N 1
ATOM 3163 C CA . LYS A 1 419 ? 48.282 13.756 77.347 1.00 20.91 433 LYS A CA 1
ATOM 3164 C C . LYS A 1 419 ? 47.223 12.675 77.540 1.00 20.54 433 LYS A C 1
ATOM 3165 O O . LYS A 1 419 ? 47.311 11.884 78.480 1.00 20.26 433 LYS A O 1
ATOM 3171 N N . LEU A 1 420 ? 46.201 12.678 76.679 1.00 21.46 434 LEU A N 1
ATOM 3172 C CA . LEU A 1 420 ? 45.089 11.729 76.773 1.00 20.40 434 LEU A CA 1
ATOM 3173 C C . LEU A 1 420 ? 44.913 10.744 75.622 1.00 20.26 434 LEU A C 1
ATOM 3174 O O . LEU A 1 420 ? 44.055 9.859 75.706 1.00 21.67 434 LEU A O 1
ATOM 3179 N N . LYS A 1 421 ? 45.668 10.897 74.539 1.00 18.88 435 LYS A N 1
ATOM 3180 C CA . LYS A 1 421 ? 45.503 9.976 73.416 1.00 20.95 435 LYS A CA 1
ATOM 3181 C C . LYS A 1 421 ? 46.124 8.637 73.722 1.00 20.39 435 LYS A C 1
ATOM 3182 O O . LYS A 1 421 ? 46.925 8.530 74.648 1.00 20.84 435 LYS A O 1
ATOM 3188 N N . PRO A 1 422 ? 45.701 7.574 72.996 1.00 20.78 436 PRO A N 1
ATOM 3189 C CA . PRO A 1 422 ? 46.269 6.236 73.215 1.00 22.03 436 PRO A CA 1
ATOM 3190 C C . PRO A 1 422 ? 47.777 6.363 72.932 1.00 23.25 436 PRO A C 1
ATOM 3191 O O . PRO A 1 422 ? 48.171 6.835 71.851 1.00 25.04 436 PRO A O 1
ATOM 3195 N N . LYS A 1 423 ? 48.608 5.963 73.891 1.00 22.62 437 LYS A N 1
ATOM 3196 C CA . LYS A 1 423 ? 50.052 6.066 73.749 1.00 25.79 437 LYS A CA 1
ATOM 3197 C C . LYS A 1 423 ? 50.632 5.531 72.425 1.00 27.88 437 LYS A C 1
ATOM 3198 O O . LYS A 1 423 ? 51.719 5.956 71.994 1.00 30.03 437 LYS A O 1
ATOM 3200 N N . ASN A 1 424 ? 49.918 4.623 71.769 1.00 27.89 438 ASN A N 1
ATOM 3201 C CA . ASN A 1 424 ? 50.414 4.056 70.531 1.00 27.43 438 ASN A CA 1
ATOM 3202 C C . ASN A 1 424 ? 49.700 4.613 69.317 1.00 27.62 438 ASN A C 1
ATOM 3203 O O . ASN A 1 424 ? 49.810 4.041 68.233 1.00 28.75 438 ASN A O 1
ATOM 3208 N N . THR A 1 425 ? 48.896 5.656 69.493 1.00 25.94 439 THR A N 1
ATOM 3209 C CA . THR A 1 425 ? 48.211 6.247 68.348 1.00 24.67 439 THR A CA 1
ATOM 3210 C C . THR A 1 425 ? 49.091 7.382 67.861 1.00 24.48 439 THR A C 1
ATOM 3211 O O . THR A 1 425 ? 49.719 8.084 68.657 1.00 27.72 439 THR A O 1
ATOM 3215 N N . ARG A 1 426 ? 49.189 7.543 66.561 1.00 22.35 440 ARG A N 1
ATOM 3216 C CA . ARG A 1 426 ? 49.949 8.647 66.032 1.00 22.61 440 ARG A CA 1
ATOM 3217 C C . ARG A 1 426 ? 48.845 9.392 65.311 1.00 22.32 440 ARG A C 1
ATOM 3218 O O . ARG A 1 426 ? 48.044 8.771 64.611 1.00 22.72 440 ARG A O 1
ATOM 3220 N N . PHE A 1 427 ? 48.737 10.692 65.537 1.00 22.19 441 PHE A N 1
ATOM 3221 C CA . PHE A 1 427 ? 47.681 11.472 64.890 1.00 21.25 441 PHE A CA 1
ATOM 3222 C C . PHE A 1 427 ? 48.228 12.815 64.460 1.00 20.75 441 PHE A C 1
ATOM 3223 O O . PHE A 1 427 ? 49.269 13.242 64.973 1.00 19.14 441 PHE A O 1
ATOM 3231 N N . CYS A 1 428 ? 47.510 13.495 63.568 1.00 20.01 442 CYS A N 1
ATOM 3232 C CA . CYS A 1 428 ? 47.923 14.829 63.159 1.00 22.77 442 CYS A CA 1
ATOM 3233 C C . CYS A 1 428 ? 46.771 15.653 62.595 1.00 21.78 442 CYS A C 1
ATOM 3234 O O . CYS A 1 428 ? 46.004 15.175 61.756 1.00 24.42 442 CYS A O 1
ATOM 3237 N N . LEU A 1 429 ? 46.632 16.880 63.081 1.00 20.02 443 LEU A N 1
ATOM 3238 C CA . LEU A 1 429 ? 45.574 17.766 62.607 1.00 20.92 443 LEU A CA 1
ATOM 3239 C C . LEU A 1 429 ? 45.898 18.341 61.227 1.00 21.03 443 LEU A C 1
ATOM 3240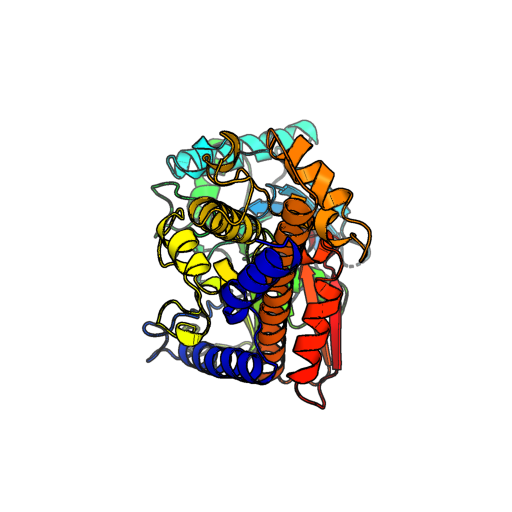 O O . LEU A 1 429 ? 46.894 19.039 61.057 1.00 22.09 443 LEU A O 1
ATOM 3245 N N . ARG A 1 430 A 45.059 18.038 60.247 1.00 20.30 443 ARG A N 1
ATOM 3246 C CA . ARG A 1 430 A 45.249 18.506 58.879 1.00 21.24 443 ARG A CA 1
ATOM 3247 C C . ARG A 1 430 A 44.073 19.432 58.557 1.00 20.31 443 ARG A C 1
ATOM 3248 O O . ARG A 1 430 A 42.933 18.978 58.461 1.00 22.14 443 ARG A O 1
ATOM 3256 N N . LEU A 1 431 ? 44.325 20.736 58.472 1.00 19.58 444 LEU A N 1
ATOM 3257 C CA . LEU A 1 431 ? 43.263 21.706 58.174 1.00 19.07 444 LEU A CA 1
ATOM 3258 C C . LEU A 1 431 ? 42.603 21.398 56.841 1.00 19.01 444 LEU A C 1
ATOM 3259 O O . LEU A 1 431 ? 43.281 21.102 55.865 1.00 19.12 444 LEU A O 1
ATOM 3264 N N . SER A 1 432 ? 41.278 21.478 56.812 1.00 19.48 445 SER A N 1
ATOM 3265 C CA . SER A 1 432 ? 40.488 21.212 55.615 1.00 20.61 445 SER A CA 1
ATOM 3266 C C . SER A 1 432 ? 40.336 22.478 54.747 1.00 23.70 445 SER A C 1
ATOM 3267 O O . SER A 1 432 ? 39.241 23.063 54.618 1.00 25.18 445 SER A O 1
ATOM 3270 N N . GLU A 1 433 ? 41.433 22.831 54.084 1.00 25.37 446 GLU A N 1
ATOM 3271 C CA . GLU A 1 433 ? 41.537 24.008 53.240 1.00 25.78 446 GLU A CA 1
ATOM 3272 C C . GLU A 1 433 ? 40.371 24.423 52.362 1.00 27.97 446 GLU A C 1
ATOM 3273 O O . GLU A 1 433 ? 39.925 25.562 52.450 1.00 30.19 446 GLU A O 1
ATOM 3279 N N . ASP A 1 434 ? 39.878 23.514 51.519 1.00 29.89 447 ASP A N 1
ATOM 3280 C CA . ASP A 1 434 ? 38.793 23.816 50.566 1.00 28.23 447 ASP A CA 1
ATOM 3281 C C . ASP A 1 434 ? 37.370 23.654 51.109 1.00 27.71 447 ASP A C 1
ATOM 3282 O O . ASP A 1 434 ? 36.411 23.495 50.338 1.00 26.01 447 ASP A O 1
ATOM 3284 N N . GLY A 1 435 ? 37.242 23.617 52.433 1.00 27.61 448 GLY A N 1
ATOM 3285 C CA . GLY A 1 435 ? 35.932 23.492 53.058 1.00 28.47 448 GLY A CA 1
ATOM 3286 C C . GLY A 1 435 ? 35.144 22.221 52.767 1.00 28.74 448 GLY A C 1
ATOM 3287 O O . GLY A 1 435 ? 35.628 21.291 52.104 1.00 27.53 448 GLY A O 1
ATOM 3288 N N . SER A 1 436 ? 33.905 22.193 53.259 1.00 27.33 449 SER A N 1
ATOM 3289 C CA . SER A 1 436 ? 33.030 21.048 53.079 1.00 25.37 449 SER A CA 1
ATOM 3290 C C . SER A 1 436 ? 32.505 20.904 51.660 1.00 26.30 449 SER A C 1
ATOM 3291 O O . SER A 1 436 ? 32.037 19.830 51.290 1.00 27.60 449 SER A O 1
ATOM 3293 N N . GLY A 1 437 ? 32.569 21.978 50.872 1.00 26.44 450 GLY A N 1
ATOM 3294 C CA . GLY A 1 437 ? 32.100 21.930 49.488 1.00 24.35 450 GLY A CA 1
ATOM 3295 C C . GLY A 1 437 ? 32.684 20.772 48.678 1.00 23.91 450 GLY A C 1
ATOM 3296 O O . GLY A 1 437 ? 31.949 19.854 48.312 1.00 24.30 450 GLY A O 1
ATOM 3297 N N . LYS A 1 438 ? 33.994 20.793 48.417 1.00 22.38 451 LYS A N 1
ATOM 3298 C CA . LYS A 1 438 ? 34.652 19.718 47.655 1.00 22.22 451 LYS A CA 1
ATOM 3299 C C . LYS A 1 438 ? 34.362 18.336 48.252 1.00 22.58 451 LYS A C 1
ATOM 3300 O O . LYS A 1 438 ? 34.330 17.341 47.528 1.00 22.93 451 LYS A O 1
ATOM 3303 N N . GLY A 1 439 ? 34.180 18.288 49.573 1.00 21.51 452 GLY A N 1
ATOM 3304 C CA . GLY A 1 439 ? 33.893 17.044 50.268 1.00 21.14 452 GLY A CA 1
ATOM 3305 C C . GLY A 1 439 ? 32.449 16.613 50.132 1.00 21.08 452 GLY A C 1
ATOM 3306 O O . GLY A 1 439 ? 32.167 15.430 49.965 1.00 23.79 452 GLY A O 1
ATOM 3307 N N . ALA A 1 440 ? 31.523 17.561 50.160 1.00 20.36 453 ALA A N 1
ATOM 3308 C CA . ALA A 1 440 ? 30.113 17.226 50.027 1.00 18.49 453 ALA A CA 1
ATOM 3309 C C . ALA A 1 440 ? 29.788 16.807 48.578 1.00 18.59 453 ALA A C 1
ATOM 3310 O O . ALA A 1 440 ? 28.963 15.914 48.361 1.00 19.71 453 ALA A O 1
ATOM 3312 N N . ALA A 1 441 ? 30.450 17.427 47.598 1.00 17.20 454 ALA A N 1
ATOM 3313 C CA . ALA A 1 441 ? 30.223 17.120 46.189 1.00 16.70 454 ALA A CA 1
ATOM 3314 C C . ALA A 1 441 ? 30.593 15.685 45.837 1.00 16.89 454 ALA A C 1
ATOM 3315 O O . ALA A 1 441 ? 29.822 14.996 45.171 1.00 17.02 454 ALA A O 1
ATOM 3317 N N . ALA A 1 442 ? 31.773 15.232 46.260 1.00 17.89 455 ALA A N 1
ATOM 3318 C CA . ALA A 1 442 ? 32.162 13.843 46.008 1.00 18.87 455 ALA A CA 1
ATOM 3319 C C . ALA A 1 442 ? 31.057 12.968 46.605 1.00 20.10 455 ALA A C 1
ATOM 3320 O O . ALA A 1 442 ? 30.547 12.085 45.934 1.00 23.10 455 ALA A O 1
ATOM 3322 N N . ILE A 1 443 ? 30.619 13.260 47.827 1.00 19.36 456 ILE A N 1
ATOM 3323 C CA . ILE A 1 443 ? 29.545 12.462 48.414 1.00 20.63 456 ILE A CA 1
ATOM 3324 C C . ILE A 1 443 ? 28.306 12.483 47.497 1.00 22.65 456 ILE A C 1
ATOM 3325 O O . ILE A 1 443 ? 27.730 11.428 47.168 1.00 22.61 456 ILE A O 1
ATOM 3330 N N . ALA A 1 444 ? 27.925 13.674 47.051 1.00 23.23 457 ALA A N 1
ATOM 3331 C CA . ALA A 1 444 ? 26.782 13.808 46.158 1.00 24.30 457 ALA A CA 1
ATOM 3332 C C . ALA A 1 444 ? 26.946 12.902 44.921 1.00 26.05 457 ALA A C 1
ATOM 3333 O O . ALA A 1 444 ? 25.981 12.302 44.454 1.00 26.67 457 ALA A O 1
ATOM 3335 N N . ALA A 1 445 ? 28.181 12.737 44.451 1.00 26.54 458 ALA A N 1
ATOM 3336 C CA . ALA A 1 445 ? 28.478 11.909 43.279 1.00 26.44 458 ALA A CA 1
ATOM 3337 C C . ALA A 1 445 ? 27.840 10.491 43.296 1.00 26.98 458 ALA A C 1
ATOM 3338 O O . ALA A 1 445 ? 27.866 9.765 42.281 1.00 24.92 458 ALA A O 1
ATOM 3340 N N . SER A 1 446 ? 27.243 10.125 44.432 1.00 27.55 459 SER A N 1
ATOM 3341 C CA . SER A 1 446 ? 26.576 8.833 44.595 1.00 27.32 459 SER A CA 1
ATOM 3342 C C . SER A 1 446 ? 25.151 9.114 45.083 1.00 27.10 459 SER A C 1
ATOM 3343 O O . SER A 1 446 ? 24.185 8.484 44.622 1.00 25.63 459 SER A O 1
ATOM 3346 N N . CYS A 1 447 ? 25.043 10.069 46.011 1.00 26.29 460 CYS A N 1
ATOM 3347 C CA . CYS A 1 447 ? 23.769 10.473 46.608 1.00 27.61 460 CYS A CA 1
ATOM 3348 C C . CYS A 1 447 ? 23.045 9.331 47.331 1.00 27.51 460 CYS A C 1
ATOM 3349 O O . CYS A 1 447 ? 23.449 9.078 48.486 1.00 28.42 460 CYS A O 1
#

Secondary structure (DSSP, 8-state):
--HHHHHHHHHHHHGGG---HHHHHHHHHHHHHHHHHHHSHHHHTT-S---EE----S---S---EEEEEEEESSSSEEEEEEEE----PPEEEEEEE---TTTTTSBHHHHHHHHHHHHHHHHHHTT--SS-EEEEEEE-S-EEEETTTEEEE----TT---BT-TTSBHHHHHHHHHHTTT--EEEEEEE-HHHHHHHHHHTT-TTEEEEEEESSSEEEEEEEETTT-GGG-S-SSSEEEEE--GGGTTTTSTTTTT--HHHHHHHHTSSSTTS-TTHHHHSHHHHHHHHHHHHHHHHHTTSSGGG---SGGGSTT-S-TTHHHHHTT--TT--HHHHHIIIIIS--SS--HHHHHHHHHHHHHHHHHHHHHHHHHHHHHHHHH--SEEEEEEESHHHHH-TTHHHHHHHHHHHHS-TT-EEEEEE-TTHHHHHHHHHHTT-

Nearest PDB structures (foldseek):
  1bdg-assembly1_A  TM=1.002E+00  e=1.931E-83  Schistosoma mansoni
  2nzt-assembly1_B  TM=9.621E-01  e=2.280E-45  Homo sapiens
  4iwv-assembly1_A  TM=9.535E-01  e=9.716E-44  Homo sapiens
  7t79-assembly2_B  TM=9.573E-01  e=2.301E-43  Homo sapiens
  3imx-assembly1_A  TM=9.521E-01  e=2.678E-43  Homo sapiens